Protein AF-A0A7C3DLF8-F1 (afdb_monomer)

Solvent-accessible surface area (backbone atoms only — not comparable to full-atom values): 31514 Å² total; per-residue (Å²): 129,88,61,81,58,43,72,28,51,9,68,64,47,25,56,49,34,29,66,77,64,69,47,62,46,78,43,69,52,62,81,55,42,74,64,87,78,55,73,56,72,69,62,32,54,54,40,21,53,55,22,32,53,51,54,47,44,50,49,22,19,44,24,17,34,87,67,67,90,80,40,46,34,36,38,33,73,51,74,73,42,58,61,36,46,14,49,61,47,48,60,67,18,46,64,60,28,35,73,65,40,97,47,40,29,38,40,37,38,37,30,52,52,71,54,82,48,53,30,63,71,37,51,51,19,59,80,60,58,47,62,88,62,55,36,62,71,48,40,62,51,40,41,51,77,59,53,90,77,29,67,66,56,47,49,37,52,75,67,67,58,36,34,43,80,93,49,52,47,37,56,37,37,34,41,48,69,49,75,34,75,52,70,73,78,52,43,29,49,83,54,36,54,40,27,36,64,30,37,52,41,50,25,58,56,34,64,42,55,62,67,57,53,54,31,14,49,53,38,14,22,24,37,32,15,60,40,21,16,46,46,46,49,50,49,71,75,30,95,59,74,52,90,27,42,42,66,38,54,63,78,83,42,58,70,71,53,34,24,52,49,49,21,46,58,52,29,58,54,70,70,45,56,68,69,58,50,54,47,34,20,52,49,11,35,58,56,32,60,72,39,22,37,87,76,42,50,64,60,55,52,52,48,51,51,53,28,52,48,56,53,55,73,44,41,74,75,51,73,75,58,69,80,72,77,68,85,71,82,73,78,84,68,84,73,87,65,85,82,80,77,84,80,82,81,79,79,88,67,56,80,91,57,39,64,54,60,58,50,44,40,26,57,44,40,76,83,33,66,71,48,44,51,55,55,34,71,76,39,59,65,58,32,59,74,53,60,70,27,58,48,51,44,63,71,69,56,51,72,68,56,53,59,51,53,78,68,34,64,71,58,46,54,51,51,49,53,50,50,49,51,50,47,57,63,65,68,57,77,54,82,46,75,87,64,66,45,79,46,78,40,83,32,36,35,72,48,87,66,51,46,30,36,86,53,72,67,13,36,54,48,20,46,52,43,49,47,33,27,76,69,40,48,38,45,35,39,39,35,50,42,35,39,30,20,52,64,48,81,45,69,46,100,85,68,49,83,42,79,45,71,59,70,63,62,66,89,61,37,47,59,39,82,40,57,45,98,85,71,44,77,38,66,49,79,42,86,48,96,83,45,69,45,53,24,43,38,32,36,32,33,39,56,73,24,47,30,39,27,36,32,22,73,44,89,89,29,56,76,81,50,20,50,51,25,30,40,70,93,45,81,56,77,64,50,67,71,100

Nearest PDB structures (foldseek):
  5vnc-assembly1_A  TM=8.960E-01  e=1.809E-23  Saccharomyces cerevisiae S288C
  4kqm-assembly1_D  TM=8.813E-01  e=1.713E-23  Saccharomyces cerevisiae FostersO
  5uw0-assembly1_D  TM=8.740E-01  e=2.019E-23  Saccharomyces cerevisiae S288C
  5vnc-assembly1_D  TM=8.695E-01  e=7.510E-23  Saccharomyces cerevisiae S288C
  7zbn-assembly1_B  TM=8.808E-01  e=7.483E-22  Homo sapiens

Secondary structure (DSSP, 8-state):
--SSS-EESSHHHHHHHHHHSS---SEE----B-GGGS--HHHHHHHHHHHHHHHHHHHHHHHTS---TTPEEEEEESSS-TTTTTHHHHHHHHHHHHHH-SS-EEEEEE---SEEEE-HHHHHHHHS--TTS---S--BSEEETTGGG-HHHHHHHHTT----TT-SEEEEEE-S--BS-SSSS-SBHHHHGGG-SEEE---S-BSS-HHHHHHHHTT--EEEETTBHHHHHHHHHSSS--TTEEEE-TTTS-HHHHHHHHHHHHHHHHTS-HHHHHHHHHHHHHHHGGGBHHHHHHHHHHHHHHHHHHHHHTHHHHHT------------------------------TTTHHHHHHHTBGGGGG-HHHHHHHHTT-HHHHHHTTS-HHHHHHH--HHHHHHHTT-HHHHHHHHHHHHHHHHHHHSPPS-TTS-EEEE-S-----TTS----SHHHHHHHHHHHHHHHTT--EEEEEE--SSBSPEEEE-TTS-EEEE-PPP-GGGSSEEE-B-TTSPBPEEEEEETTEEEEEEEEEEEETTEEEEEEE--STTS-HHHHGGGTBTT-S-HHHHH-

Mean predicted aligned error: 15.59 Å

Radius of gyration: 30.12 Å; Cα contacts (8 Å, |Δi|>4): 981; chains: 1; bounding box: 74×60×83 Å

Foldseek 3Di:
DPFLFFEAQFPLVQVVCCVPVVDGGPYHFHAFDALVPADDDPRLVVLLVLLLVLLQLLLCLQFLAHFDSLEAEEEQDDEPDCAQQCVLLVLLLQVLLQVLFPHQYEYEYYYAAQFDAFDPSSLVCSPVRHNVDTAWQGAERTHHPCQVPRPNSVSCVVSVHISDRPRSYTHHYYNRAQCLPRSRRSHHPLSNLLNHLAYEGAGQAESADPPCLSNLLSLHQYEYEPRHRPVNVQCVVDVDDQLSYHYQHPPPDDSVVSSVVSSVSSSVLSPDDPVVSSVSSVVSNVVSVCRHCVNRVVVVVVSVVSSVVSVVVCCVVCVPPDQPQPPPPPPPPPDPDPDDDDDDDDDDQDPLCCLLVVVLLALQLVPPPLSLVLQCVLPVVLCVVVVNRSLVSSVPDDPVSSVVCVPDPVSSVSSVVVSVVLCVLQVDAAPCQPDAAEAEDQAADRGPLQQRDDDPVNPVNNVVLLVCSNVRHRYEAEYARAQQRAWDWDADPVRDIDTHGDGRDVSSHSKDFDADPVRDFDWDWDDDRNDIQIWTWIWHHHSNYIYIHTQRLDPRDDPLRNCLRHYDVDDDPVSVVD

pLDDT: mean 89.3, std 12.09, range [35.19, 98.81]

Structure (mmCIF, N/CA/C/O backbone):
data_AF-A0A7C3DLF8-F1
#
_entry.id   AF-A0A7C3DLF8-F1
#
loop_
_atom_site.group_PDB
_atom_site.id
_atom_site.type_symbol
_atom_site.label_atom_id
_atom_site.label_alt_id
_atom_site.label_comp_id
_atom_site.label_asym_id
_atom_site.label_entity_id
_atom_site.label_seq_id
_atom_site.pdbx_PDB_ins_code
_atom_site.Cartn_x
_atom_site.Cartn_y
_atom_site.Cartn_z
_atom_site.occupancy
_atom_site.B_iso_or_equiv
_atom_site.auth_seq_id
_atom_site.auth_comp_id
_atom_site.auth_asym_id
_atom_site.auth_atom_id
_atom_site.pdbx_PDB_model_num
ATOM 1 N N . ARG A 1 1 ? -6.292 -14.615 -22.774 1.00 58.59 1 ARG A N 1
ATOM 2 C CA . ARG A 1 1 ? -6.737 -15.736 -23.649 1.00 58.59 1 ARG A CA 1
ATOM 3 C C . ARG A 1 1 ? -5.641 -16.758 -23.954 1.00 58.59 1 ARG A C 1
ATOM 5 O O . ARG A 1 1 ? -5.991 -17.917 -24.123 1.00 58.59 1 ARG A O 1
ATOM 12 N N . HIS A 1 2 ? -4.370 -16.351 -23.999 1.00 76.38 2 HIS A N 1
ATOM 13 C CA . HIS A 1 2 ? -3.251 -17.146 -24.525 1.00 76.38 2 HIS A CA 1
ATOM 14 C C . HIS A 1 2 ? -2.416 -17.905 -23.477 1.00 76.38 2 HIS A C 1
ATOM 16 O O . HIS A 1 2 ? -1.487 -18.604 -23.855 1.00 76.38 2 HIS A O 1
ATOM 22 N N . CYS A 1 3 ? -2.719 -17.784 -22.182 1.00 85.81 3 CYS A N 1
ATOM 23 C CA . CYS A 1 3 ? -2.055 -18.569 -21.139 1.00 85.81 3 CYS A CA 1
ATOM 24 C C . CYS A 1 3 ? -2.660 -19.975 -21.016 1.00 85.81 3 CYS A C 1
ATOM 26 O O . CYS A 1 3 ? -3.853 -20.172 -21.261 1.00 85.81 3 CYS A O 1
ATOM 28 N N . ASP A 1 4 ? -1.864 -20.944 -20.580 1.00 91.44 4 ASP A N 1
ATOM 29 C CA . ASP A 1 4 ? -2.336 -22.313 -20.355 1.00 91.44 4 ASP A CA 1
ATOM 30 C C . ASP A 1 4 ? -3.320 -22.419 -19.203 1.00 91.44 4 ASP A C 1
ATOM 32 O O . ASP A 1 4 ? -4.374 -23.046 -19.326 1.00 91.44 4 ASP A O 1
ATOM 36 N N . ILE A 1 5 ? -2.990 -21.746 -18.109 1.00 95.44 5 ILE A N 1
ATOM 37 C CA . ILE A 1 5 ? -3.810 -21.641 -16.915 1.00 95.44 5 ILE A CA 1
ATOM 38 C C . ILE A 1 5 ? -3.971 -20.156 -16.615 1.00 95.44 5 ILE A C 1
ATOM 40 O O . ILE A 1 5 ? -3.002 -19.400 -16.574 1.00 95.44 5 ILE A O 1
ATOM 44 N N . PHE A 1 6 ? -5.219 -19.727 -16.486 1.00 95.31 6 PHE A N 1
ATOM 45 C CA . PHE A 1 6 ? -5.607 -18.388 -16.086 1.00 95.31 6 PHE A CA 1
ATOM 46 C C . PHE A 1 6 ? -6.191 -18.461 -14.682 1.00 95.31 6 PHE A C 1
ATOM 48 O O . PHE A 1 6 ? -7.107 -19.244 -14.438 1.00 95.31 6 PHE A O 1
ATOM 55 N N . THR A 1 7 ? -5.673 -17.658 -13.762 1.00 95.56 7 THR A N 1
ATOM 56 C CA . THR A 1 7 ? -6.121 -17.655 -12.370 1.00 95.56 7 THR A CA 1
ATOM 57 C C . THR A 1 7 ? -6.565 -16.260 -11.950 1.00 95.56 7 THR A C 1
ATOM 59 O O . THR A 1 7 ? -6.101 -15.259 -12.497 1.00 95.56 7 THR A O 1
ATOM 62 N N . THR A 1 8 ? -7.485 -16.186 -10.990 1.00 95.19 8 THR A N 1
ATOM 63 C CA . THR A 1 8 ? -7.917 -14.927 -10.362 1.00 95.19 8 THR A CA 1
ATOM 64 C C . THR A 1 8 ? -7.921 -15.062 -8.849 1.00 95.19 8 THR A C 1
ATOM 66 O O . THR A 1 8 ? -8.061 -16.161 -8.326 1.00 95.19 8 THR A O 1
ATOM 69 N N . LEU A 1 9 ? -7.820 -13.939 -8.136 1.00 92.94 9 LEU A N 1
ATOM 70 C CA . LEU A 1 9 ? -7.759 -13.934 -6.668 1.00 92.94 9 LEU A CA 1
ATOM 71 C C . LEU A 1 9 ? -9.097 -14.239 -5.988 1.00 92.94 9 LEU A C 1
ATOM 73 O O . LEU A 1 9 ? -9.145 -14.722 -4.861 1.00 92.94 9 LEU A O 1
ATOM 77 N N . SER A 1 10 ? -10.202 -13.926 -6.660 1.00 92.19 10 SER A N 1
ATOM 78 C CA . SER A 1 10 ? -11.540 -14.062 -6.097 1.00 92.19 10 SER A CA 1
ATOM 79 C C . SER A 1 10 ? -12.562 -14.465 -7.152 1.00 92.19 10 SER A C 1
ATOM 81 O O . SER A 1 10 ? -12.337 -14.333 -8.362 1.00 92.19 10 SER A O 1
ATOM 83 N N . GLY A 1 11 ? -13.706 -14.972 -6.684 1.00 90.12 11 GLY A N 1
ATOM 84 C CA . GLY A 1 11 ? -14.827 -15.332 -7.550 1.00 90.12 11 GLY A CA 1
ATOM 85 C C . GLY A 1 11 ? -15.443 -14.112 -8.235 1.00 90.12 11 GLY A C 1
ATOM 86 O O . GLY A 1 11 ? -15.822 -14.189 -9.401 1.00 90.12 11 GLY A O 1
ATOM 87 N N . GLN A 1 12 ? -15.481 -12.967 -7.552 1.00 88.81 12 GLN A N 1
ATOM 88 C CA . GLN A 1 12 ? -15.937 -11.707 -8.136 1.00 88.81 12 GLN A CA 1
ATOM 89 C C . GLN A 1 12 ? -15.028 -11.250 -9.283 1.00 88.81 12 GLN A C 1
ATOM 91 O O . GLN A 1 12 ? -15.524 -10.949 -10.367 1.00 88.81 12 GLN A O 1
ATOM 96 N N . LEU A 1 13 ? -13.706 -11.282 -9.084 1.00 92.06 13 LEU A N 1
ATOM 97 C CA . LEU A 1 13 ? -12.754 -10.944 -10.144 1.00 92.06 13 LEU A CA 1
ATOM 98 C C . LEU A 1 13 ? -12.854 -11.922 -11.324 1.00 92.06 13 LEU A C 1
ATOM 100 O O . LEU A 1 13 ? -12.765 -11.511 -12.475 1.00 92.06 13 LEU A O 1
ATOM 104 N N . ASN A 1 14 ? -13.111 -13.208 -11.060 1.00 94.44 14 ASN A N 1
ATOM 105 C CA . ASN A 1 14 ? -13.374 -14.185 -12.118 1.00 94.44 14 ASN A CA 1
ATOM 106 C C . ASN A 1 14 ? -14.583 -13.789 -12.984 1.00 94.44 14 ASN A C 1
ATOM 108 O O . ASN A 1 14 ? -14.505 -13.837 -14.210 1.00 94.44 14 ASN A O 1
ATOM 112 N N . GLN A 1 15 ? -15.689 -13.367 -12.361 1.00 92.19 15 GLN A N 1
ATOM 113 C CA . GLN A 1 15 ? -16.880 -12.910 -13.089 1.00 92.19 15 GLN A CA 1
ATOM 114 C C . GLN A 1 15 ? -16.571 -11.691 -13.962 1.00 92.19 15 GLN A C 1
ATOM 116 O O . GLN A 1 15 ? -16.988 -11.646 -15.119 1.00 92.19 15 GLN A O 1
ATOM 121 N N . GLU A 1 16 ? -15.802 -10.736 -13.441 1.00 92.81 16 GLU A N 1
ATOM 122 C CA . GLU A 1 16 ? -15.356 -9.575 -14.207 1.00 92.81 16 GLU A CA 1
ATOM 123 C C . GLU A 1 16 ? -14.488 -9.994 -15.398 1.00 92.81 16 GLU A C 1
ATOM 125 O O . GLU A 1 16 ? -14.805 -9.649 -16.535 1.00 92.81 16 GLU A O 1
ATOM 130 N N . CYS A 1 17 ? -13.446 -10.798 -15.169 1.00 93.38 17 CYS A N 1
ATOM 131 C CA . CYS A 1 17 ? -12.556 -11.286 -16.221 1.00 93.38 17 CYS A CA 1
ATOM 132 C C . CYS A 1 17 ? -13.289 -12.120 -17.283 1.00 93.38 17 CYS A C 1
ATOM 134 O O . CYS A 1 17 ? -12.960 -12.036 -18.468 1.00 93.38 17 CYS A O 1
ATOM 136 N N . ALA A 1 18 ? -14.305 -12.896 -16.897 1.00 94.62 18 ALA A N 1
ATOM 137 C CA . ALA A 1 18 ? -15.122 -13.650 -17.840 1.00 94.62 18 ALA A CA 1
ATOM 138 C C . ALA A 1 18 ? -15.821 -12.732 -18.852 1.00 94.62 18 ALA A C 1
ATOM 140 O O . ALA A 1 18 ? -15.897 -13.079 -20.031 1.00 94.62 18 ALA A O 1
ATOM 141 N N . VAL A 1 19 ? -16.272 -11.552 -18.416 1.00 94.56 19 VAL A N 1
ATOM 142 C CA . VAL A 1 19 ? -16.906 -10.548 -19.279 1.00 94.56 19 VAL A CA 1
ATOM 143 C C . VAL A 1 19 ? -15.858 -9.724 -20.029 1.00 94.56 19 VAL A C 1
ATOM 145 O O . VAL A 1 19 ? -15.916 -9.631 -21.253 1.00 94.56 19 VAL A O 1
ATOM 148 N N . THR A 1 20 ? -14.882 -9.150 -19.323 1.00 93.19 20 THR A N 1
ATOM 149 C CA . THR A 1 20 ? -13.928 -8.181 -19.889 1.00 93.19 20 THR A CA 1
ATOM 150 C C . THR A 1 20 ? -12.877 -8.835 -20.781 1.00 93.19 20 THR A C 1
ATOM 152 O O . THR A 1 20 ? -12.552 -8.310 -21.844 1.00 93.19 20 THR A O 1
ATOM 155 N N . LEU A 1 21 ? -12.367 -10.007 -20.394 1.00 92.38 21 LEU A N 1
ATOM 156 C CA . LEU A 1 21 ? -11.364 -10.759 -21.157 1.00 92.38 21 LEU A CA 1
ATOM 157 C C . LEU A 1 21 ? -11.993 -11.840 -22.049 1.00 92.38 21 LEU A C 1
ATOM 159 O O . LEU A 1 21 ? -11.296 -12.487 -22.843 1.00 92.38 21 LEU A O 1
ATOM 163 N N . GLY A 1 22 ? -13.302 -12.078 -21.909 1.00 92.94 22 GLY A N 1
ATOM 164 C CA . GLY A 1 22 ? -14.013 -13.146 -22.608 1.00 92.94 22 GLY A CA 1
ATOM 165 C C . GLY A 1 22 ? -13.442 -14.534 -22.303 1.00 92.94 22 GLY A C 1
ATOM 166 O O . GLY A 1 22 ? -13.428 -15.384 -23.196 1.00 92.94 22 GLY A O 1
ATOM 167 N N . ARG A 1 23 ? -12.864 -14.727 -21.108 1.00 92.31 23 ARG A N 1
ATOM 168 C CA . ARG A 1 23 ? -12.327 -16.003 -20.614 1.00 92.31 23 ARG A CA 1
ATOM 169 C C . ARG A 1 23 ? -12.456 -16.048 -19.084 1.00 92.31 23 ARG A C 1
ATOM 171 O O . ARG A 1 23 ? -11.812 -15.229 -18.430 1.00 92.31 23 ARG A O 1
ATOM 178 N N . PRO A 1 24 ? -13.227 -16.991 -18.516 1.00 95.12 24 PRO A N 1
ATOM 179 C CA . PRO A 1 24 ? -13.215 -17.226 -17.078 1.00 95.12 24 PRO A CA 1
ATOM 180 C C . PRO A 1 24 ? -11.878 -17.838 -16.641 1.00 95.12 24 PRO A C 1
ATOM 182 O O . PRO A 1 24 ? -11.191 -18.494 -17.431 1.00 95.12 24 PRO A O 1
ATOM 185 N N . ALA A 1 25 ? -11.520 -17.620 -15.382 1.00 95.00 25 ALA A N 1
ATOM 186 C CA . ALA A 1 25 ? -10.394 -18.258 -14.721 1.00 95.00 25 ALA A CA 1
ATOM 187 C C . ALA A 1 25 ? -10.570 -19.781 -14.698 1.00 95.00 25 ALA A C 1
ATOM 189 O O . ALA A 1 25 ? -11.650 -20.288 -14.398 1.00 95.00 25 ALA A O 1
ATOM 190 N N . ASP A 1 26 ? -9.484 -20.497 -14.985 1.00 95.38 26 ASP A N 1
ATOM 191 C CA . ASP A 1 26 ? -9.379 -21.938 -14.778 1.00 95.38 26 ASP A CA 1
ATOM 192 C C . ASP A 1 26 ? -9.428 -22.265 -13.274 1.00 95.38 26 ASP A C 1
ATOM 194 O O . ASP A 1 26 ? -10.013 -23.272 -12.880 1.00 95.38 26 ASP A O 1
ATOM 198 N N . LYS A 1 27 ? -8.837 -21.405 -12.427 1.00 94.69 27 LYS A N 1
ATOM 199 C CA . LYS A 1 27 ? -8.833 -21.540 -10.961 1.00 94.69 27 LYS A CA 1
ATOM 200 C C . LYS A 1 27 ? -8.966 -20.183 -10.269 1.00 94.69 27 LYS A C 1
ATOM 202 O O . LYS A 1 27 ? -8.396 -19.190 -10.717 1.00 94.69 27 LYS A O 1
ATOM 207 N N . VAL A 1 28 ? -9.685 -20.153 -9.150 1.00 93.94 28 VAL A N 1
ATOM 208 C CA . VAL A 1 28 ? -9.719 -19.003 -8.237 1.00 93.94 28 VAL A CA 1
ATOM 209 C C . VAL A 1 28 ? -8.810 -19.325 -7.063 1.00 93.94 28 VAL A C 1
ATOM 211 O O . VAL A 1 28 ? -9.064 -20.308 -6.374 1.00 93.94 28 VAL A O 1
ATOM 214 N N . ILE A 1 29 ? -7.766 -18.526 -6.859 1.00 92.88 29 ILE A N 1
ATOM 215 C CA . ILE A 1 29 ? -6.731 -18.789 -5.863 1.00 92.88 29 ILE A CA 1
ATOM 216 C C . ILE A 1 29 ? -6.598 -17.576 -4.936 1.00 92.88 29 ILE A C 1
ATOM 218 O O . ILE A 1 29 ? -6.088 -16.543 -5.371 1.00 92.88 29 ILE A O 1
ATOM 222 N N . PRO A 1 30 ? -7.074 -17.681 -3.686 1.00 92.12 30 PRO A N 1
ATOM 223 C CA . PRO A 1 30 ? -6.984 -16.621 -2.686 1.00 92.12 30 PRO A CA 1
ATOM 224 C C . PRO A 1 30 ? -5.548 -16.202 -2.358 1.00 92.12 30 PRO A C 1
ATOM 226 O O . PRO A 1 30 ? -4.621 -17.007 -2.444 1.00 92.12 30 PRO A O 1
ATOM 229 N N . ASN A 1 31 ? -5.385 -14.967 -1.875 1.00 92.50 31 ASN A N 1
ATOM 230 C CA . ASN A 1 31 ? -4.138 -14.544 -1.239 1.00 92.50 31 ASN A CA 1
ATOM 231 C C . ASN A 1 31 ? -4.101 -15.008 0.223 1.00 92.50 31 ASN A C 1
ATOM 233 O O . ASN A 1 31 ? -5.070 -14.818 0.960 1.00 92.50 31 ASN A O 1
ATOM 237 N N . GLY A 1 32 ? -2.962 -15.560 0.642 1.00 92.25 32 GLY A N 1
ATOM 238 C CA . GLY A 1 32 ? -2.694 -15.920 2.032 1.00 92.25 32 GLY A CA 1
ATOM 239 C C . GLY A 1 32 ? -1.937 -14.844 2.811 1.00 92.25 32 GLY A C 1
ATOM 240 O O . GLY A 1 32 ? -1.573 -13.788 2.283 1.00 92.25 32 GLY A O 1
ATOM 241 N N . LEU A 1 33 ? -1.690 -15.137 4.084 1.00 92.06 33 LEU A N 1
ATOM 242 C CA . LEU A 1 33 ? -0.915 -14.329 5.019 1.00 92.06 33 LEU A CA 1
ATOM 243 C C . LEU A 1 33 ? 0.103 -15.221 5.743 1.00 92.06 33 LEU A C 1
ATOM 245 O O . LEU A 1 33 ? -0.175 -16.388 6.015 1.00 92.06 33 LEU A O 1
ATOM 249 N N . ASP A 1 34 ? 1.285 -14.688 6.057 1.00 91.50 34 ASP A N 1
ATOM 250 C CA . ASP A 1 34 ? 2.249 -15.396 6.909 1.00 91.50 34 ASP A CA 1
ATOM 251 C C . ASP A 1 34 ? 1.914 -15.168 8.385 1.00 91.50 34 ASP A C 1
ATOM 253 O O . ASP A 1 34 ? 2.263 -14.149 8.991 1.00 91.50 34 ASP A O 1
ATOM 257 N N . ILE A 1 35 ? 1.210 -16.135 8.962 1.00 89.12 35 ILE A N 1
ATOM 258 C CA . ILE A 1 35 ? 0.710 -16.068 10.332 1.00 89.12 35 ILE A CA 1
ATOM 259 C C . ILE A 1 35 ? 1.843 -16.082 11.369 1.00 89.12 35 ILE A C 1
ATOM 261 O O . ILE A 1 35 ? 1.662 -15.569 12.474 1.00 89.12 35 ILE A O 1
ATOM 265 N N . ASN A 1 36 ? 3.032 -16.586 11.024 1.00 86.44 36 ASN A N 1
ATOM 266 C CA . ASN A 1 36 ? 4.159 -16.668 11.959 1.00 86.44 36 ASN A CA 1
ATOM 267 C C . ASN A 1 36 ? 4.719 -15.290 12.338 1.00 86.44 36 ASN A C 1
ATOM 269 O O . ASN A 1 36 ? 5.389 -15.146 13.359 1.00 86.44 36 ASN A O 1
ATOM 273 N N . THR A 1 37 ? 4.423 -14.267 11.534 1.00 86.38 37 THR A N 1
ATOM 274 C CA . THR A 1 37 ? 4.829 -12.877 11.784 1.00 86.38 37 THR A CA 1
ATOM 275 C C . THR A 1 37 ? 3.923 -12.152 12.784 1.00 86.38 37 THR A C 1
ATOM 277 O O . THR A 1 37 ? 4.253 -11.057 13.243 1.00 86.38 37 THR A O 1
ATOM 280 N N . ILE A 1 38 ? 2.781 -12.747 13.144 1.00 89.56 38 ILE A N 1
ATOM 281 C CA . ILE A 1 38 ? 1.764 -12.113 13.982 1.00 89.56 38 ILE A CA 1
ATOM 282 C C . ILE A 1 38 ? 2.134 -12.252 15.471 1.00 89.56 38 ILE A C 1
ATOM 284 O O . ILE A 1 38 ? 2.334 -13.367 15.958 1.00 89.56 38 ILE A O 1
ATOM 288 N N . PRO A 1 39 ? 2.193 -11.146 16.240 1.00 90.31 39 PRO A N 1
ATOM 289 C CA . PRO A 1 39 ? 2.518 -11.197 17.662 1.00 90.31 39 PRO A CA 1
ATOM 290 C C . PRO A 1 39 ? 1.426 -11.920 18.460 1.00 90.31 39 PRO A C 1
ATOM 292 O O . PRO A 1 39 ? 0.233 -11.687 18.259 1.00 90.31 39 PRO A O 1
ATOM 295 N N . THR A 1 40 ? 1.833 -12.746 19.426 1.00 88.88 40 THR A N 1
ATOM 296 C CA . THR A 1 40 ? 0.929 -13.511 20.301 1.00 88.88 40 THR A CA 1
ATOM 297 C C . THR A 1 40 ? 1.248 -13.291 21.784 1.00 88.88 40 THR A C 1
ATOM 299 O O . THR A 1 40 ? 2.251 -12.669 22.142 1.00 88.88 40 THR A O 1
ATOM 302 N N . GLY A 1 41 ? 0.360 -13.760 22.668 1.00 91.31 41 GLY A N 1
ATOM 303 C CA . GLY A 1 41 ? 0.578 -13.765 24.117 1.00 91.31 41 GLY A CA 1
ATOM 304 C C . GLY A 1 41 ? 0.863 -12.381 24.713 1.00 91.31 41 GLY A C 1
ATOM 305 O O . GLY A 1 41 ? 0.183 -11.400 24.413 1.00 91.31 41 GLY A O 1
ATOM 306 N N . GLU A 1 42 ? 1.874 -12.301 25.578 1.00 93.19 42 GLU A N 1
ATOM 307 C CA . GLU A 1 42 ? 2.231 -11.064 26.281 1.00 93.19 42 GLU A CA 1
ATOM 308 C C . GLU A 1 42 ? 2.704 -9.954 25.328 1.00 93.19 42 GLU A C 1
ATOM 310 O O . GLU A 1 42 ? 2.340 -8.789 25.506 1.00 93.19 42 GLU A O 1
ATOM 315 N N . THR A 1 43 ? 3.441 -10.309 24.270 1.00 93.38 43 THR A N 1
ATOM 316 C CA . THR A 1 43 ? 3.912 -9.356 23.254 1.00 93.38 43 THR A CA 1
ATOM 317 C C . THR A 1 43 ? 2.742 -8.640 22.583 1.00 93.38 43 THR A C 1
ATOM 319 O O . THR A 1 43 ? 2.773 -7.418 22.433 1.00 93.38 43 THR A O 1
ATOM 322 N N . TYR A 1 44 ? 1.674 -9.373 22.245 1.00 94.38 44 TYR A N 1
ATOM 323 C CA . TYR A 1 44 ? 0.451 -8.785 21.694 1.00 94.38 44 TYR A CA 1
ATOM 324 C C . TYR A 1 44 ? -0.197 -7.789 22.667 1.00 94.38 44 TYR A C 1
ATOM 326 O O . TYR A 1 44 ? -0.551 -6.673 22.279 1.00 94.38 44 TYR A O 1
ATOM 334 N N . VAL A 1 45 ? -0.322 -8.165 23.944 1.00 95.25 45 VAL A N 1
ATOM 335 C CA . VAL A 1 45 ? -0.949 -7.323 24.976 1.00 95.25 45 VAL A CA 1
ATOM 336 C C . VAL A 1 45 ? -0.183 -6.008 25.158 1.00 95.25 45 VAL A C 1
ATOM 338 O O . VAL A 1 45 ? -0.792 -4.934 25.197 1.00 95.25 45 VAL A O 1
ATOM 341 N N . GLN A 1 46 ? 1.150 -6.070 25.219 1.00 96.38 46 GLN A N 1
ATOM 342 C CA . GLN A 1 46 ? 2.003 -4.884 25.327 1.00 96.38 46 GLN A CA 1
ATOM 343 C C . GLN A 1 46 ? 1.890 -3.989 24.085 1.00 96.38 46 GLN A C 1
ATOM 345 O O . GLN A 1 46 ? 1.744 -2.768 24.213 1.00 96.38 46 GLN A O 1
ATOM 350 N N . LEU A 1 47 ? 1.897 -4.590 22.891 1.00 96.62 47 LEU A N 1
ATOM 351 C CA . LEU A 1 47 ? 1.767 -3.879 21.622 1.00 96.62 47 LEU A CA 1
ATOM 352 C C . LEU A 1 47 ? 0.429 -3.140 21.521 1.00 96.62 47 LEU A C 1
ATOM 354 O O . LEU A 1 47 ? 0.411 -1.935 21.269 1.00 96.62 47 LEU A O 1
ATOM 358 N N . ARG A 1 48 ? -0.685 -3.828 21.801 1.00 96.75 48 ARG A N 1
ATOM 359 C CA . ARG A 1 48 ? -2.029 -3.233 21.808 1.00 96.75 48 ARG A CA 1
ATOM 360 C C . ARG A 1 48 ? -2.120 -2.063 22.780 1.00 96.75 48 ARG A C 1
ATOM 362 O O . ARG A 1 48 ? -2.635 -1.012 22.404 1.00 96.75 48 ARG A O 1
ATOM 369 N N . LYS A 1 49 ? -1.596 -2.206 24.003 1.00 97.50 49 LYS A N 1
ATOM 370 C CA . LYS A 1 49 ? -1.597 -1.122 24.998 1.00 97.50 49 LYS A CA 1
ATOM 371 C C . LYS A 1 49 ? -0.814 0.097 24.502 1.00 97.50 49 LYS A C 1
ATOM 373 O O . LYS A 1 49 ? -1.321 1.215 24.566 1.00 97.50 49 LYS A O 1
ATOM 378 N N . LYS A 1 50 ? 0.396 -0.111 23.968 1.00 97.88 50 LYS A N 1
ATOM 379 C CA . LYS A 1 50 ? 1.236 0.964 23.413 1.00 97.88 50 LYS A CA 1
ATOM 380 C C . LYS A 1 50 ? 0.542 1.675 22.248 1.00 97.88 50 LYS A C 1
ATOM 382 O O . LYS A 1 50 ? 0.487 2.903 22.230 1.00 97.88 50 LYS A O 1
ATOM 387 N N . ALA A 1 51 ? -0.005 0.910 21.306 1.00 98.31 51 ALA A N 1
ATOM 388 C CA . ALA A 1 51 ? -0.706 1.432 20.142 1.00 98.31 51 ALA A CA 1
ATOM 389 C C . ALA A 1 51 ? -1.946 2.241 20.535 1.00 98.31 51 ALA A C 1
ATOM 391 O O . ALA A 1 51 ? -2.097 3.382 20.108 1.00 98.31 51 ALA A O 1
ATOM 392 N N . ARG A 1 52 ? -2.790 1.683 21.411 1.00 98.31 52 ARG A N 1
ATOM 393 C CA . ARG A 1 52 ? -4.007 2.333 21.908 1.00 98.31 52 ARG A CA 1
ATOM 394 C C . ARG A 1 52 ? -3.702 3.667 22.583 1.00 98.31 52 ARG A C 1
ATOM 396 O O . ARG A 1 52 ? -4.321 4.672 22.245 1.00 98.31 52 ARG A O 1
ATOM 403 N N . ASN A 1 53 ? -2.707 3.690 23.471 1.00 98.25 53 ASN A N 1
ATOM 404 C CA . ASN A 1 53 ? -2.273 4.919 24.132 1.00 98.25 53 ASN A CA 1
ATOM 405 C C . ASN A 1 53 ? -1.821 5.965 23.112 1.00 98.25 53 ASN A C 1
ATOM 407 O O . ASN A 1 53 ? -2.223 7.119 23.207 1.00 98.25 53 ASN A O 1
ATOM 411 N N . LYS A 1 54 ? -1.039 5.566 22.101 1.00 98.38 54 LYS A N 1
ATOM 412 C CA . LYS A 1 54 ? -0.566 6.500 21.077 1.00 98.38 54 LYS A CA 1
ATOM 413 C C . LYS A 1 54 ? -1.706 7.057 20.220 1.00 98.38 54 LYS A C 1
ATOM 415 O O . LYS A 1 54 ? -1.701 8.253 19.947 1.00 98.38 54 LYS A O 1
ATOM 420 N N . ILE A 1 55 ? -2.685 6.232 19.836 1.00 98.69 55 ILE A N 1
ATOM 421 C CA . ILE A 1 55 ? -3.882 6.681 19.102 1.00 98.69 55 ILE A CA 1
ATOM 422 C C . ILE A 1 55 ? -4.647 7.728 19.915 1.00 98.69 55 ILE A C 1
ATOM 424 O O . ILE A 1 55 ? -4.989 8.781 19.381 1.00 98.69 55 ILE A O 1
ATOM 428 N N . ILE A 1 56 ? -4.859 7.466 21.208 1.00 98.62 56 ILE A N 1
ATOM 429 C CA . ILE A 1 56 ? -5.523 8.399 22.126 1.00 98.62 56 ILE A CA 1
ATOM 430 C C . ILE A 1 56 ? -4.731 9.705 22.225 1.00 98.62 56 ILE A C 1
ATOM 432 O O . ILE A 1 56 ? -5.307 10.761 22.000 1.00 98.62 56 ILE A O 1
ATOM 436 N N . THR A 1 57 ? -3.416 9.654 22.460 1.00 98.50 57 THR A N 1
ATOM 437 C CA . THR A 1 57 ? -2.569 10.857 22.542 1.00 98.50 57 THR A CA 1
ATOM 438 C C . THR A 1 57 ? -2.619 11.695 21.266 1.00 98.50 57 THR A C 1
ATOM 440 O O . THR A 1 57 ? -2.670 12.919 21.338 1.00 98.50 57 THR A O 1
ATOM 443 N N . VAL A 1 58 ? -2.614 11.067 20.087 1.00 98.56 58 VAL A N 1
ATOM 444 C CA . VAL A 1 58 ? -2.722 11.811 18.824 1.00 98.56 58 VAL A CA 1
ATOM 445 C C . VAL A 1 58 ? -4.118 12.416 18.665 1.00 98.56 58 VAL A C 1
ATOM 447 O O . VAL A 1 58 ? -4.224 13.568 18.259 1.00 98.56 58 VAL A O 1
ATOM 450 N N . ALA A 1 59 ? -5.184 11.696 19.023 1.00 98.44 59 ALA A N 1
ATOM 451 C CA . ALA A 1 59 ? -6.539 12.246 18.998 1.00 98.44 59 ALA A CA 1
ATOM 452 C C . ALA A 1 59 ? -6.693 13.440 19.958 1.00 98.44 59 ALA A C 1
ATOM 454 O O . ALA A 1 59 ? -7.241 14.465 19.557 1.00 98.44 59 ALA A O 1
ATOM 455 N N . GLU A 1 60 ? -6.140 13.339 21.171 1.00 98.25 60 GLU A N 1
ATOM 456 C CA . GLU A 1 60 ? -6.053 14.440 22.138 1.00 98.25 60 GLU A CA 1
ATOM 457 C C . GLU A 1 60 ? -5.294 15.634 21.551 1.00 98.25 60 GLU A C 1
ATOM 459 O O . GLU A 1 60 ? -5.770 16.757 21.648 1.00 98.25 60 GLU A O 1
ATOM 464 N N . ALA A 1 61 ? -4.167 15.408 20.870 1.00 98.25 61 ALA A N 1
ATOM 465 C CA . ALA A 1 61 ? -3.389 16.473 20.240 1.00 98.25 61 ALA A CA 1
ATOM 466 C C . ALA A 1 61 ? -4.104 17.135 19.047 1.00 98.25 61 ALA A C 1
ATOM 468 O O . ALA A 1 61 ? -3.872 18.310 18.769 1.00 98.25 61 ALA A O 1
ATOM 469 N N . ILE A 1 62 ? -4.972 16.420 18.330 1.00 98.25 62 ILE A N 1
ATOM 470 C CA . ILE A 1 62 ? -5.777 17.000 17.246 1.00 98.25 62 ILE A CA 1
ATOM 471 C C . ILE A 1 62 ? -6.889 17.883 17.807 1.00 98.25 62 ILE A C 1
ATOM 473 O O . ILE A 1 62 ? -7.075 19.003 17.340 1.00 98.25 62 ILE A O 1
ATOM 477 N N . THR A 1 63 ? -7.615 17.403 18.816 1.00 97.56 63 THR A N 1
ATOM 478 C CA . THR A 1 63 ? -8.792 18.112 19.342 1.00 97.56 63 THR A CA 1
ATOM 479 C C . THR A 1 63 ? -8.458 19.060 20.487 1.00 97.56 63 THR A C 1
ATOM 481 O O . THR A 1 63 ? -9.294 19.866 20.883 1.00 97.56 63 THR A O 1
ATOM 484 N N . ASN A 1 64 ? -7.252 18.958 21.041 1.00 96.81 64 ASN A N 1
ATOM 485 C CA . ASN A 1 64 ? -6.821 19.610 22.272 1.00 96.81 64 ASN A CA 1
ATOM 486 C C . ASN A 1 64 ? -7.801 19.372 23.441 1.00 96.81 64 ASN A C 1
ATOM 488 O O . ASN A 1 64 ? -8.095 20.266 24.225 1.00 96.81 64 ASN A O 1
ATOM 492 N N . THR A 1 65 ? -8.365 18.162 23.531 1.00 95.62 65 THR A N 1
ATOM 493 C CA . THR A 1 65 ? -9.313 17.761 24.587 1.00 95.62 65 THR A CA 1
ATOM 494 C C . THR A 1 65 ? -8.974 16.385 25.117 1.00 95.62 65 THR A C 1
ATOM 496 O O . THR A 1 65 ? -8.579 15.524 24.336 1.00 95.62 65 THR A O 1
ATOM 499 N N . LYS A 1 66 ? -9.236 16.132 26.402 1.00 95.94 66 LYS A N 1
ATOM 500 C CA . LYS A 1 66 ? -9.031 14.809 26.996 1.00 95.94 66 LYS A CA 1
ATOM 501 C C . LYS A 1 66 ? -9.947 13.766 26.351 1.00 95.94 66 LYS A C 1
ATOM 503 O O . LYS A 1 66 ? -11.153 13.989 26.226 1.00 95.94 66 LYS A O 1
ATOM 508 N N . ILE A 1 67 ? -9.385 12.619 25.983 1.00 96.94 67 ILE A N 1
ATOM 509 C CA . ILE A 1 67 ? -10.124 11.485 25.428 1.00 96.94 67 ILE A CA 1
ATOM 510 C C . ILE A 1 67 ? -10.181 10.367 26.483 1.00 96.94 67 ILE A C 1
ATOM 512 O O . ILE A 1 67 ? -9.134 9.957 26.987 1.00 96.94 67 ILE A O 1
ATOM 516 N N . PRO A 1 68 ? -11.377 9.864 26.850 1.00 96.62 68 PRO A N 1
ATOM 517 C CA . PRO A 1 68 ? -11.508 8.770 27.814 1.00 96.62 68 PRO A CA 1
ATOM 518 C C . PRO A 1 68 ? -10.765 7.500 27.374 1.00 96.62 68 PRO A C 1
ATOM 520 O O . PRO A 1 68 ? -10.807 7.129 26.200 1.00 96.62 68 PRO A O 1
ATOM 523 N N . GLU A 1 69 ? -10.123 6.788 28.301 1.00 94.75 69 GLU A N 1
ATOM 524 C CA . GLU A 1 69 ? -9.356 5.568 27.981 1.00 94.75 69 GLU A CA 1
ATOM 525 C C . GLU A 1 69 ? -10.233 4.423 27.430 1.00 94.75 69 GLU A C 1
ATOM 527 O O . GLU A 1 69 ? -9.783 3.593 26.628 1.00 94.75 69 GLU A O 1
ATOM 532 N N . ASP A 1 70 ? -11.510 4.399 27.818 1.00 95.00 70 ASP A N 1
ATOM 533 C CA . ASP A 1 70 ? -12.513 3.424 27.389 1.00 95.00 70 ASP A CA 1
ATOM 534 C C . ASP A 1 70 ? -13.178 3.769 26.041 1.00 95.00 70 ASP A C 1
ATOM 536 O O . ASP A 1 70 ? -14.070 3.037 25.604 1.00 95.00 70 ASP A O 1
ATOM 540 N N . SER A 1 71 ? -12.724 4.835 25.363 1.00 97.75 71 SER A N 1
ATOM 541 C CA . SER A 1 71 ? -13.211 5.261 24.041 1.00 97.75 71 SER A CA 1
ATOM 542 C C . SER A 1 71 ? -13.145 4.142 23.003 1.00 97.75 71 SER A C 1
ATOM 544 O O . SER A 1 71 ? -12.195 3.368 22.962 1.00 97.75 71 SER A O 1
ATOM 546 N N . PHE A 1 72 ? -14.118 4.074 22.104 1.00 98.25 72 PHE A N 1
ATOM 547 C CA . PHE A 1 72 ? -14.114 3.120 21.002 1.00 98.25 72 PHE A CA 1
ATOM 548 C C . PHE A 1 72 ? -13.260 3.636 19.837 1.00 98.25 72 PHE A C 1
ATOM 550 O O . PHE A 1 72 ? -13.572 4.679 19.259 1.00 98.25 72 PHE A O 1
ATOM 557 N N . LEU A 1 73 ? -12.181 2.924 19.500 1.00 98.69 73 LEU A N 1
ATOM 558 C CA . LEU A 1 73 ? -11.227 3.332 18.466 1.00 98.69 73 LEU A CA 1
ATOM 559 C C . LEU A 1 73 ? -11.479 2.580 17.155 1.00 98.69 73 LEU A C 1
ATOM 561 O O . LEU A 1 73 ? -11.341 1.357 17.097 1.00 98.69 73 LEU A O 1
ATOM 565 N N . MET A 1 74 ? -11.775 3.316 16.087 1.00 98.31 74 MET A N 1
ATOM 566 C CA . MET A 1 74 ? -12.006 2.772 14.749 1.00 98.31 74 MET A CA 1
ATOM 567 C C . MET A 1 74 ? -10.908 3.184 13.779 1.00 98.31 74 MET A C 1
ATOM 569 O O . MET A 1 74 ? -10.438 4.322 13.814 1.00 98.31 74 MET A O 1
ATOM 573 N N . LEU A 1 75 ? -10.564 2.279 12.867 1.00 98.75 75 LEU A N 1
ATOM 574 C CA . LEU A 1 75 ? -9.665 2.554 11.750 1.00 98.75 75 LEU A CA 1
ATOM 575 C C . LEU A 1 75 ? -10.385 2.379 10.413 1.00 98.75 75 LEU A C 1
ATOM 577 O O . LEU A 1 75 ? -11.003 1.345 10.154 1.00 98.75 75 LEU A O 1
ATOM 581 N N . HIS A 1 76 ? -10.208 3.358 9.537 1.00 98.62 76 HIS A N 1
ATOM 582 C CA . HIS A 1 76 ? -10.442 3.244 8.107 1.00 98.62 76 HIS A CA 1
ATOM 583 C C . HIS A 1 76 ? -9.114 3.482 7.387 1.00 98.62 76 HIS A C 1
ATOM 585 O O . HIS A 1 76 ? -8.489 4.523 7.579 1.00 98.62 76 HIS A O 1
ATOM 591 N N . SER A 1 77 ? -8.638 2.514 6.603 1.00 96.31 77 SER A N 1
ATOM 592 C CA . SER A 1 77 ? -7.313 2.600 5.979 1.00 96.31 77 SER A CA 1
ATOM 593 C C . SER A 1 77 ? -7.267 1.973 4.597 1.00 96.31 77 SER A C 1
ATOM 595 O O . SER A 1 77 ? -7.918 0.961 4.345 1.00 96.31 77 SER A O 1
ATOM 597 N N . GLY A 1 78 ? -6.418 2.519 3.734 1.00 91.19 78 GLY A N 1
ATOM 598 C CA . GLY A 1 78 ? -6.118 1.949 2.426 1.00 91.19 78 GLY A CA 1
ATOM 599 C C . GLY A 1 78 ? -5.425 2.959 1.522 1.00 91.19 78 GLY A C 1
ATOM 600 O O . GLY A 1 78 ? -5.107 4.071 1.945 1.00 91.19 78 GLY A O 1
ATOM 601 N N . LEU A 1 79 ? -5.235 2.589 0.254 1.00 89.56 79 LEU A N 1
ATOM 602 C CA . LEU A 1 79 ? -4.870 3.550 -0.791 1.00 89.56 79 LEU A CA 1
ATOM 603 C C . LEU A 1 79 ? -5.840 4.734 -0.787 1.00 89.56 79 LEU A C 1
ATOM 605 O O . LEU A 1 79 ? -7.001 4.575 -0.404 1.00 89.56 79 LEU A O 1
ATOM 609 N N . TYR A 1 80 ? -5.373 5.903 -1.218 1.00 93.81 80 TYR A N 1
ATOM 610 C CA . TYR A 1 80 ? -6.218 7.087 -1.249 1.00 93.81 80 TYR A CA 1
ATOM 611 C C . TYR A 1 80 ? -7.167 7.068 -2.460 1.00 93.81 80 TYR A C 1
ATOM 613 O O . TYR A 1 80 ? -6.993 7.797 -3.431 1.00 93.81 80 TYR A O 1
ATOM 621 N N . ASP A 1 81 ? -8.188 6.216 -2.377 1.00 92.50 81 ASP A N 1
ATOM 622 C CA . ASP A 1 81 ? -9.284 6.106 -3.338 1.00 92.50 81 ASP A CA 1
ATOM 623 C C . ASP A 1 81 ? -10.619 6.219 -2.595 1.00 92.50 81 ASP A C 1
ATOM 625 O O . ASP A 1 81 ? -11.127 5.255 -2.016 1.00 92.50 81 ASP A O 1
ATOM 629 N N . PHE A 1 82 ? -11.153 7.439 -2.590 1.00 94.56 82 PHE A N 1
ATOM 630 C CA . PHE A 1 82 ? -12.250 7.864 -1.725 1.00 94.56 82 PHE A CA 1
ATOM 631 C C . PHE A 1 82 ? -13.518 6.999 -1.861 1.00 94.56 82 PHE A C 1
ATOM 633 O O . PHE A 1 82 ? -14.126 6.618 -0.860 1.00 94.56 82 PHE A O 1
ATOM 640 N N . ASN A 1 83 ? -13.898 6.637 -3.090 1.00 94.38 83 ASN A N 1
ATOM 641 C CA . ASN A 1 83 ? -15.112 5.856 -3.337 1.00 94.38 83 ASN A CA 1
ATOM 642 C C . ASN A 1 83 ? -14.831 4.350 -3.317 1.00 94.38 83 ASN A C 1
ATOM 644 O O . ASN A 1 83 ? -15.588 3.591 -2.706 1.00 94.38 83 ASN A O 1
ATOM 648 N N . ASN A 1 84 ? -13.737 3.888 -3.941 1.00 94.00 84 ASN A N 1
ATOM 649 C CA . ASN A 1 84 ? -13.488 2.448 -4.023 1.00 94.00 84 ASN A CA 1
ATOM 650 C C . ASN A 1 84 ? -13.135 1.848 -2.666 1.00 94.00 84 ASN A C 1
ATOM 652 O O . ASN A 1 84 ? -13.536 0.716 -2.397 1.00 94.00 84 ASN A O 1
ATOM 656 N N . LYS A 1 85 ? -12.467 2.600 -1.781 1.00 95.81 85 LYS A N 1
ATOM 657 C CA . LYS A 1 85 ? -12.219 2.162 -0.398 1.00 95.81 85 LYS A CA 1
ATOM 658 C C . LYS A 1 85 ? -13.400 2.389 0.535 1.00 95.81 85 LYS A C 1
ATOM 660 O O . LYS A 1 85 ? -13.389 1.887 1.653 1.00 95.81 85 LYS A O 1
ATOM 665 N N . GLY A 1 86 ? -14.463 3.036 0.061 1.00 97.38 86 GLY A N 1
ATOM 666 C CA . GLY A 1 86 ? -15.678 3.242 0.836 1.00 97.38 86 GLY A CA 1
ATOM 667 C C . GLY A 1 86 ? -15.536 4.312 1.919 1.00 97.38 86 GLY A C 1
ATOM 668 O O . GLY A 1 86 ? -16.236 4.247 2.932 1.00 97.38 86 GLY A O 1
ATOM 669 N N . THR A 1 87 ? -14.617 5.262 1.736 1.00 98.44 87 THR A N 1
ATOM 670 C CA . THR A 1 87 ? -14.389 6.381 2.659 1.00 98.44 87 THR A CA 1
ATOM 671 C C . THR A 1 87 ? -15.626 7.273 2.751 1.00 98.44 87 THR A C 1
ATOM 673 O O . THR A 1 87 ? -15.973 7.745 3.832 1.00 98.44 87 THR A O 1
ATOM 676 N N . ASP A 1 88 ? -16.345 7.414 1.637 1.00 97.94 88 ASP A N 1
ATOM 677 C CA . ASP A 1 88 ? -17.665 8.037 1.538 1.00 97.94 88 ASP A CA 1
ATOM 678 C C . ASP A 1 88 ? -18.686 7.447 2.531 1.00 97.94 88 ASP A C 1
ATOM 680 O O . ASP A 1 88 ? -19.278 8.170 3.336 1.00 97.94 88 ASP A O 1
ATOM 684 N N . VAL A 1 89 ? -18.852 6.122 2.523 1.00 98.50 89 VAL A N 1
ATOM 685 C CA . VAL A 1 89 ? -19.755 5.389 3.420 1.00 98.50 89 VAL A CA 1
ATOM 686 C C . VAL A 1 89 ? -19.263 5.460 4.858 1.00 98.50 89 VAL A C 1
ATOM 688 O O . VAL A 1 89 ? -20.071 5.665 5.763 1.00 98.50 89 VAL A O 1
ATOM 691 N N . PHE A 1 90 ? -17.952 5.314 5.079 1.00 98.75 90 PHE A N 1
ATOM 692 C CA . PHE A 1 90 ? -17.369 5.393 6.414 1.00 98.75 90 PHE A CA 1
ATOM 693 C C . PHE A 1 90 ? -17.689 6.735 7.077 1.00 98.75 90 PHE A C 1
ATOM 695 O O . PHE A 1 90 ? -18.259 6.742 8.165 1.00 98.75 90 PHE A O 1
ATOM 702 N N . ILE A 1 91 ? -17.404 7.855 6.402 1.00 98.75 91 ILE A N 1
ATOM 703 C CA . ILE A 1 91 ? -17.647 9.206 6.928 1.00 98.75 91 ILE A CA 1
ATOM 704 C C . ILE A 1 91 ? -19.140 9.439 7.191 1.00 98.75 91 ILE A C 1
ATOM 706 O O . ILE A 1 91 ? -19.495 9.917 8.268 1.00 98.75 91 ILE A O 1
ATOM 710 N N . GLN A 1 92 ? -20.019 9.054 6.258 1.00 98.50 92 GLN A N 1
ATOM 711 C CA . GLN A 1 92 ? -21.474 9.202 6.421 1.00 98.50 92 GLN A CA 1
ATOM 712 C C . GLN A 1 92 ? -22.047 8.344 7.562 1.00 98.50 92 GLN A C 1
ATOM 714 O O . GLN A 1 92 ? -23.061 8.705 8.158 1.00 98.50 92 GLN A O 1
ATOM 719 N N . ALA A 1 93 ? -21.404 7.224 7.905 1.00 98.56 93 ALA A N 1
ATOM 720 C CA . ALA A 1 93 ? -21.822 6.374 9.017 1.00 98.56 93 ALA A CA 1
ATOM 721 C C . ALA A 1 93 ? -21.412 6.927 10.396 1.00 98.56 93 ALA A C 1
ATOM 723 O O . ALA A 1 93 ? -22.056 6.602 11.397 1.00 98.56 93 ALA A O 1
ATOM 724 N N . LEU A 1 94 ? -20.370 7.766 10.485 1.00 98.56 94 LEU A N 1
ATOM 725 C CA . LEU A 1 94 ? -19.809 8.212 11.769 1.00 98.56 94 LEU A CA 1
ATOM 726 C C . LEU A 1 94 ? -20.826 8.888 12.706 1.00 98.56 94 LEU A C 1
ATOM 728 O O . LEU A 1 94 ? -20.848 8.511 13.883 1.00 98.56 94 LEU A O 1
ATOM 732 N N . PRO A 1 95 ? -21.683 9.831 12.254 1.00 97.56 95 PRO A N 1
ATOM 733 C CA . PRO A 1 95 ? -22.659 10.464 13.141 1.00 97.56 95 PRO A CA 1
ATOM 734 C C . PRO A 1 95 ? -23.633 9.450 13.754 1.00 97.56 95 PRO A C 1
ATOM 736 O O . PRO A 1 95 ? -23.850 9.461 14.965 1.00 97.56 95 PRO A O 1
ATOM 739 N N . GLY A 1 96 ? -24.150 8.518 12.944 1.00 97.44 96 GLY A N 1
ATOM 740 C CA . GLY A 1 96 ? -25.081 7.485 13.406 1.00 97.44 96 GLY A CA 1
ATOM 741 C C . GLY A 1 96 ? -24.441 6.476 14.365 1.00 97.44 96 GLY A C 1
ATOM 742 O O . GLY A 1 96 ? -25.088 6.034 15.315 1.00 97.44 96 GLY A O 1
ATOM 743 N N . ILE A 1 97 ? -23.162 6.141 14.158 1.00 97.56 97 ILE A N 1
ATOM 744 C CA . ILE A 1 97 ? -22.393 5.287 15.078 1.00 97.56 97 ILE A CA 1
ATOM 745 C C . ILE A 1 97 ? -22.215 5.990 16.426 1.00 97.56 97 ILE A C 1
ATOM 747 O O . ILE A 1 97 ? -22.445 5.384 17.473 1.00 97.56 97 ILE A O 1
ATOM 751 N N . ALA A 1 98 ? -21.823 7.265 16.405 1.00 96.06 98 ALA A N 1
ATOM 752 C CA . ALA A 1 98 ? -21.578 8.042 17.613 1.00 96.06 98 ALA A CA 1
ATOM 753 C C . ALA A 1 98 ? -22.854 8.299 18.425 1.00 96.06 98 ALA A C 1
ATOM 755 O O . ALA A 1 98 ? -22.811 8.215 19.650 1.00 96.06 98 ALA A O 1
ATOM 756 N N . GLU A 1 99 ? -23.988 8.558 17.767 1.00 95.69 99 GLU A N 1
ATOM 757 C CA . GLU A 1 99 ? -25.288 8.755 18.424 1.00 95.69 99 GLU A CA 1
ATOM 758 C C . GLU A 1 99 ? -25.747 7.507 19.193 1.00 95.69 99 GLU A C 1
ATOM 760 O O . GLU A 1 99 ? -26.303 7.605 20.286 1.00 95.69 99 GLU A O 1
ATOM 765 N N . ARG A 1 100 ? -25.479 6.318 18.642 1.00 95.06 100 ARG A N 1
ATOM 766 C CA . ARG A 1 100 ? -25.851 5.027 19.243 1.00 95.06 100 ARG A CA 1
ATOM 767 C C . ARG A 1 100 ? -24.823 4.495 20.242 1.00 95.06 100 ARG A C 1
ATOM 769 O O . ARG A 1 100 ? -25.100 3.513 20.926 1.00 95.06 100 ARG A O 1
ATOM 776 N N . SER A 1 101 ? -23.645 5.110 20.321 1.00 92.56 101 SER A N 1
ATOM 777 C CA . SER A 1 101 ? -22.570 4.704 21.224 1.00 92.56 101 SER A CA 1
ATOM 778 C C . SER A 1 101 ? -22.752 5.308 22.618 1.00 92.56 101 SER A C 1
ATOM 780 O O . SER A 1 101 ? -22.994 6.504 22.787 1.00 92.56 101 SER A O 1
ATOM 782 N N . ASN A 1 102 ? -22.553 4.492 23.654 1.00 91.62 102 ASN A N 1
ATOM 783 C CA . ASN A 1 102 ? -22.426 4.973 25.032 1.00 91.62 102 ASN A CA 1
ATOM 784 C C . ASN A 1 102 ? -21.014 5.506 25.356 1.00 91.62 102 ASN A C 1
ATOM 786 O O . ASN A 1 102 ? -20.838 6.170 26.376 1.00 91.62 102 ASN A O 1
ATOM 790 N N . LYS A 1 103 ? -20.032 5.245 24.486 1.00 94.88 103 LYS A N 1
ATOM 791 C CA . LYS A 1 103 ? -18.624 5.649 24.604 1.00 94.88 103 LYS A CA 1
ATOM 792 C C . LYS A 1 103 ? -18.287 6.791 23.649 1.00 94.88 103 LYS A C 1
ATOM 794 O O . LYS A 1 103 ? -18.931 6.954 22.611 1.00 94.88 103 LYS A O 1
ATOM 799 N N . THR A 1 104 ? -17.227 7.535 23.959 1.00 97.62 104 THR A N 1
ATOM 800 C CA . THR A 1 104 ? -16.562 8.405 22.977 1.00 97.62 104 THR A CA 1
ATOM 801 C C . THR A 1 104 ? -16.048 7.553 21.819 1.00 97.62 104 THR A C 1
ATOM 803 O O . THR A 1 104 ? -15.452 6.503 22.042 1.00 97.62 104 THR A O 1
ATOM 806 N N . VAL A 1 105 ? -16.300 7.983 20.586 1.00 98.31 105 VAL A N 1
ATOM 807 C CA . VAL A 1 105 ? -15.893 7.300 19.356 1.00 98.31 105 VAL A CA 1
ATOM 808 C C . VAL A 1 105 ? -14.766 8.098 18.715 1.00 98.31 105 VAL A C 1
ATOM 810 O O . VAL A 1 105 ? -14.942 9.275 18.403 1.00 98.31 105 VAL A O 1
ATOM 813 N N . VAL A 1 106 ? -13.621 7.455 18.498 1.00 98.75 106 VAL A N 1
ATOM 814 C CA . VAL A 1 106 ? -12.471 8.042 17.803 1.00 98.75 106 VAL A CA 1
ATOM 815 C C . VAL A 1 106 ? -12.269 7.300 16.489 1.00 98.75 106 VAL A C 1
ATOM 817 O O . VAL A 1 106 ? -11.942 6.115 16.482 1.00 98.75 106 VAL A O 1
ATOM 820 N N . ALA A 1 1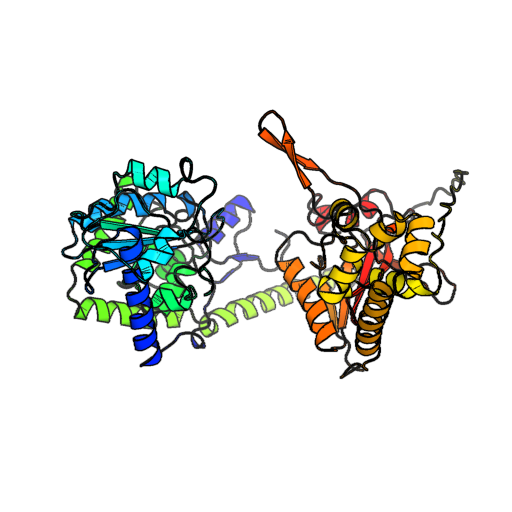07 ? -12.462 7.994 15.374 1.00 98.75 107 ALA A N 1
ATOM 821 C CA . ALA A 1 107 ? -12.272 7.463 14.033 1.00 98.75 107 ALA A CA 1
ATOM 822 C C . ALA A 1 107 ? -10.953 7.968 13.442 1.00 98.75 107 ALA A C 1
ATOM 824 O O . ALA A 1 107 ? -10.750 9.173 13.304 1.00 98.75 107 ALA A O 1
ATOM 825 N N . ILE A 1 108 ? -10.064 7.050 13.074 1.00 98.75 108 ILE A N 1
ATOM 826 C CA . ILE A 1 108 ? -8.803 7.366 12.403 1.00 98.75 108 ILE A CA 1
ATOM 827 C C . ILE A 1 108 ? -8.924 6.981 10.929 1.00 98.75 108 ILE A C 1
ATOM 829 O O . ILE A 1 108 ? -9.229 5.833 10.605 1.00 98.75 108 ILE A O 1
ATOM 833 N N . ILE A 1 109 ? -8.681 7.942 10.044 1.00 98.75 109 ILE A N 1
ATOM 834 C CA . ILE A 1 109 ? -8.636 7.760 8.593 1.00 98.75 109 ILE A CA 1
ATOM 835 C C . ILE A 1 109 ? -7.166 7.776 8.173 1.00 98.75 109 ILE A C 1
ATOM 837 O O . ILE A 1 109 ? -6.497 8.793 8.338 1.00 98.75 109 ILE A O 1
ATOM 841 N N . CYS A 1 110 ? -6.657 6.676 7.625 1.00 98.12 110 CYS A N 1
ATOM 842 C CA . CYS A 1 110 ? -5.282 6.556 7.139 1.00 98.12 110 CYS A CA 1
ATOM 843 C C . CYS A 1 110 ? -5.272 6.377 5.616 1.00 98.12 110 CYS A C 1
ATOM 845 O O . CYS A 1 110 ? -5.432 5.256 5.123 1.00 98.12 110 CYS A O 1
ATOM 847 N N . HIS A 1 111 ? -5.046 7.471 4.885 1.00 95.94 111 HIS A N 1
ATOM 848 C CA . HIS A 1 111 ? -4.885 7.459 3.429 1.00 95.94 111 HIS A CA 1
ATOM 849 C C . HIS A 1 111 ? -3.668 8.290 3.026 1.00 95.94 111 HIS A C 1
ATOM 851 O O . HIS A 1 111 ? -3.683 9.492 3.243 1.00 95.94 111 HIS A O 1
ATOM 857 N N . PRO A 1 112 ? -2.621 7.709 2.424 1.00 93.06 112 PRO A N 1
ATOM 858 C CA . PRO A 1 112 ? -1.438 8.468 2.029 1.00 93.06 112 PRO A CA 1
ATOM 859 C C . PRO A 1 112 ? -1.797 9.509 0.958 1.00 93.06 112 PRO A C 1
ATOM 861 O O . PRO A 1 112 ? -2.297 9.159 -0.109 1.00 93.06 112 PRO A O 1
ATOM 864 N N . GLY A 1 113 ? -1.542 10.785 1.246 1.00 89.88 113 GLY A N 1
ATOM 865 C CA . GLY A 1 113 ? -1.857 11.922 0.383 1.00 89.88 113 GLY A CA 1
ATOM 866 C C . GLY A 1 113 ? -0.647 12.816 0.108 1.00 89.88 113 GLY A C 1
ATOM 867 O O . GLY A 1 113 ? 0.466 12.573 0.571 1.00 89.88 113 GLY A O 1
ATOM 868 N N . ASN A 1 114 ? -0.869 13.874 -0.672 1.00 91.19 114 ASN A N 1
ATOM 869 C CA . ASN A 1 114 ? 0.157 14.847 -1.054 1.00 91.19 114 ASN A CA 1
ATOM 870 C C . ASN A 1 114 ? 0.474 15.806 0.111 1.00 91.19 114 ASN A C 1
ATOM 872 O O . ASN A 1 114 ? -0.107 16.889 0.215 1.00 91.19 114 ASN A O 1
ATOM 876 N N . GLN A 1 115 ? 1.374 15.391 1.003 1.00 93.25 115 GLN A N 1
ATOM 877 C CA . GLN A 1 115 ? 1.691 16.084 2.257 1.00 93.25 115 GLN A CA 1
ATOM 878 C C . GLN A 1 115 ? 3.129 16.645 2.303 1.00 93.25 115 GLN A C 1
ATOM 880 O O . GLN A 1 115 ? 3.999 16.182 1.567 1.00 93.25 115 GLN A O 1
ATOM 885 N N . THR A 1 116 ? 3.386 17.658 3.142 1.00 94.56 116 THR A N 1
ATOM 886 C CA . THR A 1 116 ? 4.699 18.345 3.261 1.00 94.56 116 THR A CA 1
ATOM 887 C C . THR A 1 116 ? 5.380 18.207 4.628 1.00 94.56 116 THR A C 1
ATOM 889 O O . THR A 1 116 ? 6.328 18.930 4.923 1.00 94.56 116 THR A O 1
ATOM 892 N N . GLY A 1 117 ? 4.895 17.313 5.478 1.00 94.44 117 GLY A N 1
ATOM 893 C CA . GLY A 1 117 ? 5.427 16.993 6.798 1.00 94.44 117 GLY A CA 1
ATOM 894 C C . GLY A 1 117 ? 4.369 17.080 7.902 1.00 94.44 117 GLY A C 1
ATOM 895 O O . GLY A 1 117 ? 3.256 17.570 7.664 1.00 94.44 117 GLY A O 1
ATOM 896 N N . PRO A 1 118 ? 4.704 16.622 9.120 1.00 97.62 118 PRO A N 1
ATOM 897 C CA . PRO A 1 118 ? 3.812 16.691 10.272 1.00 97.62 118 PRO A CA 1
ATOM 898 C C . PRO A 1 118 ? 3.451 18.142 10.606 1.00 97.62 118 PRO A C 1
ATOM 900 O O . PRO A 1 118 ? 4.257 19.064 10.440 1.00 97.62 118 PRO A O 1
ATOM 903 N N . ARG A 1 119 ? 2.230 18.364 11.100 1.00 97.69 119 ARG A N 1
ATOM 904 C CA . ARG A 1 119 ? 1.833 19.677 11.617 1.00 97.69 119 ARG A CA 1
ATOM 905 C C . ARG A 1 119 ? 2.572 19.938 12.924 1.00 97.69 119 ARG A C 1
ATOM 907 O O . ARG A 1 119 ? 2.369 19.223 13.901 1.00 97.69 119 ARG A O 1
ATOM 914 N N . ILE A 1 120 ? 3.395 20.985 12.947 1.00 96.94 120 ILE A N 1
ATOM 915 C CA . ILE A 1 120 ? 4.206 21.356 14.119 1.00 96.94 120 ILE A CA 1
ATOM 916 C C . ILE A 1 120 ? 3.316 21.540 15.354 1.00 96.94 120 ILE A C 1
ATOM 918 O O . ILE A 1 120 ? 3.614 20.994 16.410 1.00 96.94 120 ILE A O 1
ATOM 922 N N . SER A 1 121 ? 2.170 22.204 15.190 1.00 96.19 121 SER A N 1
ATOM 923 C CA . SER A 1 121 ? 1.182 22.411 16.254 1.00 96.19 121 SER A CA 1
ATOM 924 C C . SER A 1 121 ? 0.664 21.101 16.864 1.00 96.19 121 SER A C 1
ATOM 926 O O . SER A 1 121 ? 0.493 21.005 18.076 1.00 96.19 121 SER A O 1
ATOM 928 N N . VAL A 1 122 ? 0.442 20.069 16.046 1.00 97.25 122 VAL A N 1
ATOM 929 C CA . VAL A 1 122 ? 0.010 18.743 16.511 1.00 97.25 122 VAL A CA 1
ATOM 930 C C . VAL A 1 122 ? 1.145 18.053 17.264 1.00 97.25 122 VAL A C 1
ATOM 932 O O . VAL A 1 122 ? 0.918 17.501 18.338 1.00 97.25 122 VAL A O 1
ATOM 935 N N . VAL A 1 123 ? 2.374 18.120 16.745 1.00 97.44 123 VAL A N 1
ATOM 936 C CA . VAL A 1 123 ? 3.560 17.542 17.398 1.00 97.44 123 VAL A CA 1
ATOM 937 C C . VAL A 1 123 ? 3.816 18.189 18.760 1.00 97.44 123 VAL A C 1
ATOM 939 O O . VAL A 1 123 ? 4.087 17.484 19.728 1.00 97.44 123 VAL A O 1
ATOM 942 N N . GLU A 1 124 ? 3.679 19.508 18.873 1.00 97.06 124 GLU A N 1
ATOM 943 C CA . GLU A 1 124 ? 3.812 20.220 20.147 1.00 97.06 124 GLU A CA 1
ATOM 944 C C . GLU A 1 124 ? 2.751 19.770 21.160 1.00 97.06 124 GLU A C 1
ATOM 946 O O . GLU A 1 124 ? 3.084 19.476 22.312 1.00 97.06 124 GLU A O 1
ATOM 951 N N . ARG A 1 125 ? 1.490 19.637 20.729 1.00 97.56 125 ARG A N 1
ATOM 952 C CA . ARG A 1 125 ? 0.378 19.213 21.596 1.00 97.56 125 ARG A CA 1
ATOM 953 C C . ARG A 1 125 ? 0.436 17.744 22.006 1.00 97.56 125 ARG A C 1
ATOM 955 O O . ARG A 1 125 ? -0.109 17.401 23.047 1.00 97.56 125 ARG A O 1
ATOM 962 N N . ILE A 1 126 ? 1.147 16.886 21.273 1.00 96.94 126 ILE A N 1
ATOM 963 C CA . ILE A 1 126 ? 1.429 15.513 21.730 1.00 96.94 126 ILE A CA 1
ATOM 964 C C . ILE A 1 126 ? 2.181 15.517 23.070 1.00 96.94 126 ILE A C 1
ATOM 966 O O . ILE A 1 126 ? 1.956 14.628 23.891 1.00 96.94 126 ILE A O 1
ATOM 970 N N . TYR A 1 127 ? 3.056 16.499 23.299 1.00 94.81 127 TYR A N 1
ATOM 971 C CA . TYR A 1 127 ? 3.829 16.616 24.539 1.00 94.81 127 TYR A CA 1
ATOM 972 C C . TYR A 1 127 ? 3.233 17.629 25.523 1.00 94.81 127 TYR A C 1
ATOM 974 O O . TYR A 1 127 ? 3.374 17.452 26.730 1.00 94.81 127 TYR A O 1
ATOM 982 N N . ASN A 1 128 ? 2.554 18.664 25.019 1.00 94.56 128 ASN A N 1
ATOM 983 C CA . ASN A 1 128 ? 2.051 19.797 25.799 1.00 94.56 128 ASN A CA 1
ATOM 984 C C . ASN A 1 128 ? 0.576 20.093 25.475 1.00 94.56 128 ASN A C 1
ATOM 986 O O . ASN A 1 128 ? 0.233 21.201 25.066 1.00 94.56 128 ASN A O 1
ATOM 990 N N . CYS A 1 129 ? -0.298 19.092 25.593 1.00 92.44 129 CYS A N 1
ATOM 991 C CA . CYS A 1 129 ? -1.726 19.269 25.320 1.00 92.44 129 CYS A CA 1
ATOM 992 C C . CYS A 1 129 ? -2.368 20.207 26.357 1.00 92.44 129 CYS A C 1
ATOM 994 O O . CYS A 1 129 ? -2.172 20.026 27.560 1.00 92.44 129 CYS A O 1
ATOM 996 N N . ASP A 1 130 ? -3.168 21.168 25.896 1.00 92.94 130 ASP A N 1
ATOM 997 C CA . ASP A 1 130 ? -3.904 22.108 26.743 1.00 92.94 130 ASP A CA 1
ATOM 998 C C . ASP A 1 130 ? -5.404 21.807 26.685 1.00 92.94 130 ASP A C 1
ATOM 1000 O O . ASP A 1 130 ? -6.117 22.257 25.789 1.00 92.94 130 ASP A O 1
ATOM 1004 N N . TYR A 1 131 ? -5.886 21.039 27.660 1.00 93.62 131 TYR A N 1
ATOM 1005 C CA . TYR A 1 131 ? -7.270 20.568 27.687 1.00 93.62 131 TYR A CA 1
ATOM 1006 C C . TYR A 1 131 ? -8.310 21.655 27.989 1.00 93.62 131 TYR A C 1
ATOM 1008 O O . TYR A 1 131 ? -9.503 21.388 27.838 1.00 93.62 131 TYR A O 1
ATOM 1016 N N . GLU A 1 132 ? -7.892 22.857 28.393 1.00 91.69 132 GLU A N 1
ATOM 1017 C CA . GLU A 1 132 ? -8.806 23.975 28.650 1.00 91.69 132 GLU A CA 1
ATOM 1018 C C . GLU A 1 132 ? -9.194 24.701 27.350 1.00 91.69 132 GLU A C 1
ATOM 1020 O O . GLU A 1 132 ? -10.261 25.311 27.268 1.00 91.69 132 GLU A O 1
ATOM 1025 N N . ASN A 1 133 ? -8.361 24.605 26.306 1.00 93.44 133 ASN A N 1
ATOM 1026 C CA . ASN A 1 133 ? -8.536 25.319 25.041 1.00 93.44 133 ASN A CA 1
ATOM 1027 C C . ASN A 1 133 ? -8.756 24.352 23.872 1.00 93.44 133 ASN A C 1
ATOM 1029 O O . ASN A 1 133 ? -7.889 24.156 23.018 1.00 93.44 133 ASN A O 1
ATOM 1033 N N . ALA A 1 134 ? -9.947 23.756 23.825 1.00 94.81 134 ALA A N 1
ATOM 1034 C CA . ALA A 1 134 ? -10.332 22.818 22.775 1.00 94.81 134 ALA A CA 1
ATOM 1035 C C . ALA A 1 134 ? -10.238 23.420 21.359 1.00 94.81 134 ALA A C 1
ATOM 1037 O O . ALA A 1 134 ? -10.643 24.558 21.115 1.00 94.81 134 ALA A O 1
ATOM 1038 N N . ILE A 1 135 ? -9.790 22.609 20.401 1.00 95.56 135 ILE A N 1
ATOM 1039 C CA . ILE A 1 135 ? -9.705 22.959 18.982 1.00 95.56 135 ILE A CA 1
ATOM 1040 C C . ILE A 1 135 ? -10.860 22.303 18.229 1.00 95.56 135 ILE A C 1
ATOM 1042 O O . ILE A 1 135 ? -11.150 21.119 18.381 1.00 95.56 135 ILE A O 1
ATOM 1046 N N . THR A 1 136 ? -11.528 23.099 17.398 1.00 94.50 136 THR A N 1
ATOM 1047 C CA . THR A 1 136 ? -12.644 22.675 16.548 1.00 94.50 136 THR A CA 1
ATOM 1048 C C . THR A 1 136 ? -12.269 22.902 15.086 1.00 94.50 136 THR A C 1
ATOM 1050 O O . THR A 1 136 ? -11.662 23.915 14.750 1.00 94.50 136 THR A O 1
ATOM 1053 N N . GLY A 1 137 ? -12.641 21.970 14.213 1.00 93.12 137 GLY A N 1
ATOM 1054 C CA . GLY A 1 137 ? -12.397 22.026 12.771 1.00 93.12 137 GLY A CA 1
ATOM 1055 C C . GLY A 1 137 ? -11.016 21.531 12.334 1.00 93.12 137 GLY A C 1
ATOM 1056 O O . GLY A 1 137 ? -10.714 21.589 11.148 1.00 93.12 137 GLY A O 1
ATOM 1057 N N . GLU A 1 138 ? -10.183 21.032 13.252 1.00 95.31 138 GLU A N 1
ATOM 1058 C CA . GLU A 1 138 ? -8.898 20.412 12.918 1.00 95.31 138 GLU A CA 1
ATOM 1059 C C . GLU A 1 138 ? -9.025 18.882 12.900 1.00 95.31 138 GLU A C 1
ATOM 1061 O O . GLU A 1 138 ? -9.544 18.282 13.842 1.00 95.31 138 GLU A O 1
ATOM 1066 N N . PHE A 1 139 ? -8.543 18.256 11.821 1.00 97.94 139 PHE A N 1
ATOM 1067 C CA . PHE A 1 139 ? -8.541 16.795 11.632 1.00 97.94 139 PHE A CA 1
ATOM 1068 C C . PHE A 1 139 ? -7.147 16.241 11.328 1.00 97.94 139 PHE A C 1
ATOM 1070 O O . PHE A 1 139 ? -6.868 15.077 11.604 1.00 97.94 139 PHE A O 1
ATOM 1077 N N . LEU A 1 140 ? -6.292 17.052 10.707 1.00 98.31 140 LEU A N 1
ATOM 1078 C CA . LEU A 1 140 ? -5.082 16.610 10.024 1.00 98.31 140 LEU A CA 1
ATOM 1079 C C . LEU A 1 140 ? -3.892 16.469 10.967 1.00 98.31 140 LEU A C 1
ATOM 1081 O O . LEU A 1 140 ? -3.567 17.383 11.716 1.00 98.31 140 LEU A O 1
ATOM 1085 N N . THR A 1 141 ? -3.168 15.359 10.849 1.00 98.38 141 THR A N 1
ATOM 1086 C CA . THR A 1 141 ? -1.870 15.185 11.525 1.00 98.38 141 THR A CA 1
ATOM 1087 C C . THR A 1 141 ? -0.704 15.809 10.754 1.00 98.38 141 THR A C 1
ATOM 1089 O O . THR A 1 141 ? 0.310 16.170 11.348 1.00 98.38 141 THR A O 1
ATOM 1092 N N . HIS A 1 142 ? -0.842 15.953 9.435 1.00 98.19 142 HIS A N 1
ATOM 1093 C CA . HIS A 1 142 ? 0.191 16.445 8.521 1.00 98.19 142 HIS A CA 1
ATOM 1094 C C . HIS A 1 142 ? -0.349 17.571 7.639 1.00 98.19 142 HIS A C 1
ATOM 1096 O O . HIS A 1 142 ? -1.554 17.689 7.424 1.00 98.19 142 HIS A O 1
ATOM 1102 N N . ASN A 1 143 ? 0.550 18.408 7.128 1.00 96.56 143 ASN A N 1
ATOM 1103 C CA . ASN A 1 143 ? 0.198 19.476 6.199 1.00 96.56 143 ASN A CA 1
ATOM 1104 C C . ASN A 1 143 ? -0.143 18.875 4.837 1.00 96.56 143 ASN A C 1
ATOM 1106 O O . ASN A 1 143 ? 0.729 18.295 4.191 1.00 96.56 143 ASN A O 1
ATOM 1110 N N . LEU A 1 144 ? -1.393 19.017 4.406 1.00 93.56 144 LEU A N 1
ATOM 1111 C CA . LEU A 1 144 ? -1.872 18.551 3.110 1.00 93.56 144 LEU A CA 1
ATOM 1112 C C . LEU A 1 144 ? -1.836 19.716 2.114 1.00 93.56 144 LEU A C 1
ATOM 1114 O O . LEU A 1 144 ? -2.323 20.798 2.432 1.00 93.56 144 LEU A O 1
ATOM 1118 N N . LYS A 1 145 ? -1.261 19.527 0.918 1.00 88.81 145 LYS A N 1
ATOM 1119 C CA . LYS A 1 145 ? -1.115 20.634 -0.049 1.00 88.81 145 LYS A CA 1
ATOM 1120 C C . LYS A 1 145 ? -2.456 21.177 -0.546 1.00 88.81 145 LYS A C 1
ATOM 1122 O O . LYS A 1 145 ? -2.615 22.387 -0.660 1.00 88.81 145 LYS A O 1
ATOM 1127 N N . ASP A 1 146 ? -3.407 20.284 -0.795 1.00 90.19 146 ASP A N 1
ATOM 1128 C CA . ASP A 1 146 ? -4.691 20.588 -1.434 1.00 90.19 146 ASP A CA 1
ATOM 1129 C C . ASP A 1 146 ? -5.864 20.499 -0.433 1.00 90.19 146 ASP A C 1
ATOM 1131 O O . ASP A 1 146 ? -6.955 20.045 -0.769 1.00 90.19 146 ASP A O 1
ATOM 1135 N N . GLU A 1 147 ? -5.631 20.910 0.821 1.00 92.06 147 GLU A N 1
ATOM 1136 C CA . GLU A 1 147 ? -6.530 20.702 1.971 1.00 92.06 147 GLU A CA 1
ATOM 1137 C C . GLU A 1 147 ? -7.977 21.159 1.752 1.00 92.06 147 GLU A C 1
ATOM 1139 O O . GLU A 1 147 ? -8.910 20.461 2.140 1.00 92.06 147 GLU A O 1
ATOM 1144 N N . THR A 1 148 ? -8.190 22.312 1.118 1.00 88.69 148 THR A N 1
ATOM 1145 C CA . THR A 1 148 ? -9.537 22.877 0.929 1.00 88.69 148 THR A CA 1
ATOM 1146 C C . THR A 1 148 ? -10.370 22.123 -0.102 1.00 88.69 148 THR A C 1
ATOM 1148 O O . THR A 1 148 ? -11.597 22.180 -0.051 1.00 88.69 148 THR A O 1
ATOM 1151 N N . THR A 1 149 ? -9.718 21.429 -1.034 1.00 91.94 149 THR A N 1
ATOM 1152 C CA . THR A 1 149 ? -10.350 20.629 -2.093 1.00 91.94 149 THR A CA 1
ATOM 1153 C C . THR A 1 149 ? -10.255 19.130 -1.834 1.00 91.94 149 THR A C 1
ATOM 1155 O O . THR A 1 149 ? -10.721 18.332 -2.645 1.00 91.94 149 THR A O 1
ATOM 1158 N N . ASP A 1 150 ? -9.640 18.737 -0.722 1.00 96.75 150 ASP A N 1
ATOM 1159 C CA . ASP A 1 150 ? -9.434 17.343 -0.378 1.00 96.75 150 ASP A CA 1
ATOM 1160 C C . ASP A 1 150 ? -10.787 16.619 -0.186 1.00 96.75 150 ASP A C 1
ATOM 1162 O O . ASP A 1 150 ? -11.663 17.134 0.527 1.00 96.75 150 ASP A O 1
ATOM 1166 N N . PRO A 1 151 ? -10.998 15.440 -0.807 1.00 96.62 151 PRO A N 1
ATOM 1167 C CA . PRO A 1 151 ? -12.266 14.717 -0.722 1.00 96.62 151 PRO A CA 1
ATOM 1168 C C . PRO A 1 151 ? -12.658 14.309 0.701 1.00 96.62 151 PRO A C 1
ATOM 1170 O O . PRO A 1 151 ? -13.836 14.396 1.051 1.00 96.62 151 PRO A O 1
ATOM 1173 N N . VAL A 1 152 ? -11.696 13.897 1.537 1.00 97.88 152 VAL A N 1
ATOM 1174 C CA . VAL A 1 152 ? -11.959 13.505 2.930 1.00 97.88 152 VAL A CA 1
ATOM 1175 C C . VAL A 1 152 ? -12.356 14.725 3.749 1.00 97.88 152 VAL A C 1
ATOM 1177 O O . VAL A 1 152 ? -13.392 14.691 4.412 1.00 97.88 152 VAL A O 1
ATOM 1180 N N . ILE A 1 153 ? -11.596 15.820 3.663 1.00 97.81 153 ILE A N 1
ATOM 1181 C CA . ILE A 1 153 ? -11.921 17.071 4.367 1.00 97.81 153 ILE A CA 1
ATOM 1182 C C . ILE A 1 153 ? -13.295 17.600 3.940 1.00 97.81 153 ILE A C 1
ATOM 1184 O O . ILE A 1 153 ? -14.137 17.915 4.784 1.00 97.81 153 ILE A O 1
ATOM 1188 N N . SER A 1 154 ? -13.563 17.627 2.634 1.00 96.94 154 SER A N 1
ATOM 1189 C CA . SER A 1 154 ? -14.847 18.072 2.083 1.00 96.94 154 SER A CA 1
ATOM 1190 C C . SER A 1 154 ? -16.012 17.216 2.582 1.00 96.94 154 SER A C 1
ATOM 1192 O O . SER A 1 154 ? -17.057 17.748 2.962 1.00 96.94 154 SER A O 1
ATOM 1194 N N . ALA A 1 155 ? -15.836 15.894 2.632 1.00 97.94 155 ALA A N 1
ATOM 1195 C CA . ALA A 1 155 ? -16.853 14.972 3.122 1.00 97.94 155 ALA A CA 1
ATOM 1196 C C . ALA A 1 155 ? -17.097 15.099 4.632 1.00 97.94 155 ALA A C 1
ATOM 1198 O O . ALA A 1 155 ? -18.250 15.059 5.060 1.00 97.94 155 ALA A O 1
ATOM 1199 N N . LEU A 1 156 ? -16.050 15.308 5.438 1.00 98.19 156 LEU A N 1
ATOM 1200 C CA . LEU A 1 156 ? -16.184 15.569 6.876 1.00 98.19 156 LEU A CA 1
ATOM 1201 C C . LEU A 1 156 ? -16.996 16.845 7.130 1.00 98.19 156 LEU A C 1
ATOM 1203 O O . LEU A 1 156 ? -17.925 16.837 7.941 1.00 98.19 156 LEU A O 1
ATOM 1207 N N . HIS A 1 157 ? -16.705 17.915 6.385 1.00 96.69 157 HIS A N 1
ATOM 1208 C CA . HIS A 1 157 ? -17.468 19.159 6.457 1.00 96.69 157 HIS A CA 1
ATOM 1209 C C . HIS A 1 157 ? -18.922 18.976 6.008 1.00 96.69 157 HIS A C 1
ATOM 1211 O O . HIS A 1 157 ? -19.832 19.454 6.688 1.00 96.69 157 HIS A O 1
ATOM 1217 N N . ALA A 1 158 ? -19.159 18.258 4.906 1.00 96.38 158 ALA A N 1
ATOM 1218 C CA . ALA A 1 158 ? -20.503 17.970 4.408 1.00 96.38 158 ALA A CA 1
ATOM 1219 C C . ALA A 1 158 ? -21.329 17.122 5.393 1.00 96.38 158 ALA A C 1
ATOM 1221 O O . ALA A 1 158 ? -22.535 17.325 5.514 1.00 96.38 158 ALA A O 1
ATOM 1222 N N . ALA A 1 159 ? -20.680 16.223 6.138 1.00 96.50 159 ALA A N 1
ATOM 1223 C CA . ALA A 1 159 ? -21.290 15.440 7.212 1.00 96.50 159 ALA A CA 1
ATOM 1224 C C . ALA A 1 159 ? -21.476 16.234 8.525 1.00 96.50 159 ALA A C 1
ATOM 1226 O O . ALA A 1 159 ? -21.982 15.692 9.506 1.00 96.50 159 ALA A O 1
ATOM 1227 N N . GLY A 1 160 ? -21.064 17.507 8.572 1.00 96.31 160 GLY A N 1
ATOM 1228 C CA . GLY A 1 160 ? -21.176 18.360 9.758 1.00 96.31 160 GLY A CA 1
ATOM 1229 C C . GLY A 1 160 ? -20.220 17.987 10.895 1.00 96.31 160 GLY A C 1
ATOM 1230 O O . GLY A 1 160 ? -20.417 18.425 12.028 1.00 96.31 160 GLY A O 1
ATOM 1231 N N . ILE A 1 161 ? -19.186 17.191 10.619 1.00 97.88 161 ILE A N 1
ATOM 1232 C CA . ILE A 1 161 ? -18.212 16.744 11.616 1.00 97.88 161 ILE A CA 1
ATOM 1233 C C . ILE A 1 161 ? -17.185 17.856 11.819 1.00 97.88 161 ILE A C 1
ATOM 1235 O O . ILE A 1 161 ? -16.623 18.365 10.855 1.00 97.88 161 ILE A O 1
ATOM 1239 N N . LYS A 1 162 ? -16.950 18.245 13.078 1.00 96.12 162 LYS A N 1
ATOM 1240 C CA . LYS A 1 162 ? -16.080 19.382 13.435 1.00 96.12 162 LYS A CA 1
ATOM 1241 C C . LYS A 1 162 ? -15.149 19.135 14.621 1.00 96.12 162 LYS A C 1
ATOM 1243 O O . LYS A 1 162 ? -14.432 20.047 15.004 1.00 96.12 162 LYS A O 1
ATOM 1248 N N . ASN A 1 163 ? -15.151 17.950 15.231 1.00 97.19 163 ASN A N 1
ATOM 1249 C CA . ASN A 1 163 ? -14.356 17.664 16.437 1.00 97.19 163 ASN A CA 1
ATOM 1250 C C . ASN A 1 163 ? -14.654 18.562 17.660 1.00 97.19 163 ASN A C 1
ATOM 1252 O O . ASN A 1 163 ? -13.825 18.675 18.559 1.00 97.19 163 ASN A O 1
ATOM 1256 N N . GLU A 1 164 ? -15.852 19.147 17.745 1.00 95.38 164 GLU A N 1
ATOM 1257 C CA . GLU A 1 164 ? -16.265 20.004 18.867 1.00 95.38 164 GLU A CA 1
ATOM 1258 C C . GLU A 1 164 ? -16.073 19.320 20.230 1.00 95.38 164 GLU A C 1
ATOM 1260 O O . GLU A 1 164 ? -16.365 18.131 20.384 1.00 95.38 164 GLU A O 1
ATOM 1265 N N . ALA A 1 165 ? -15.627 20.075 21.241 1.00 92.94 165 ALA A N 1
ATOM 1266 C CA . ALA A 1 165 ? -15.264 19.553 22.563 1.00 92.94 165 ALA A CA 1
ATOM 1267 C C . ALA A 1 165 ? -16.348 18.654 23.183 1.00 92.94 165 ALA A C 1
ATOM 1269 O O . ALA A 1 165 ? -16.057 17.530 23.591 1.00 92.94 165 ALA A O 1
ATOM 1270 N N . ASN A 1 166 ? -17.602 19.114 23.146 1.00 90.50 166 ASN A N 1
ATOM 1271 C CA . ASN A 1 166 ? -18.757 18.462 23.770 1.00 90.50 166 ASN A CA 1
ATOM 1272 C C . ASN A 1 166 ? -19.355 17.313 22.939 1.00 90.50 166 ASN A C 1
ATOM 1274 O O . ASN A 1 166 ? -20.302 16.660 23.378 1.00 90.50 166 ASN A O 1
ATOM 1278 N N . VAL A 1 167 ? -18.824 17.060 21.742 1.00 94.38 167 VAL A N 1
ATOM 1279 C CA . VAL A 1 167 ? -19.278 15.984 20.860 1.00 94.38 167 VAL A CA 1
ATOM 1280 C C . VAL A 1 167 ? -18.414 14.745 21.086 1.00 94.38 167 VAL A C 1
ATOM 1282 O O . VAL A 1 167 ? -17.185 14.809 21.058 1.00 94.38 167 VAL A O 1
ATOM 1285 N N . ARG A 1 168 ? -19.065 13.595 21.302 1.00 93.88 168 ARG A N 1
ATOM 1286 C CA . ARG A 1 168 ? -18.411 12.296 21.562 1.00 93.88 168 ARG A CA 1
ATOM 1287 C C . ARG A 1 168 ? -17.755 11.667 20.331 1.00 93.88 168 ARG A C 1
ATOM 1289 O O . ARG A 1 168 ? -17.048 10.680 20.482 1.00 93.88 168 ARG A O 1
ATOM 1296 N N . LEU A 1 169 ? -17.987 12.206 19.138 1.00 97.94 169 LEU A N 1
ATOM 1297 C CA . LEU A 1 169 ? -17.311 11.801 17.908 1.00 97.94 169 LEU A CA 1
ATOM 1298 C C . LEU A 1 169 ? -16.061 12.653 17.691 1.00 97.94 169 LEU A C 1
ATOM 1300 O O . LEU A 1 169 ? -16.165 13.875 17.575 1.00 97.94 169 LEU A O 1
ATOM 1304 N N . LYS A 1 170 ? -14.907 11.997 17.581 1.00 98.44 170 LYS A N 1
ATOM 1305 C CA . LYS A 1 170 ? -13.621 12.607 17.236 1.00 98.44 170 LYS A CA 1
ATOM 1306 C C . LYS A 1 170 ? -13.054 11.923 15.998 1.00 98.44 170 LYS A C 1
ATOM 1308 O O . LYS A 1 170 ? -13.101 10.700 15.894 1.00 98.44 170 LYS A O 1
ATOM 1313 N N . VAL A 1 171 ? -12.515 12.699 15.069 1.00 98.75 171 VAL A N 1
ATOM 1314 C CA . VAL A 1 171 ? -11.952 12.207 13.809 1.00 98.75 171 VAL A CA 1
ATOM 1315 C C . VAL A 1 171 ? -10.530 12.714 13.638 1.00 98.75 171 VAL A C 1
ATOM 1317 O O . VAL A 1 171 ? -10.269 13.903 13.796 1.00 98.75 171 VAL A O 1
ATOM 1320 N N . VAL A 1 172 ? -9.620 11.818 13.273 1.00 98.81 172 VAL A N 1
ATOM 1321 C CA . VAL A 1 172 ? -8.241 12.147 12.911 1.00 98.81 172 VAL A CA 1
ATOM 1322 C C . VAL A 1 172 ? -7.984 11.659 11.496 1.00 98.81 172 VAL A C 1
ATOM 1324 O O . VAL A 1 172 ? -8.227 10.495 11.183 1.00 98.81 172 VAL A O 1
ATOM 1327 N N . PHE A 1 173 ? -7.452 12.534 10.654 1.00 98.69 173 PHE A N 1
ATOM 1328 C CA . PHE A 1 173 ? -7.026 12.210 9.306 1.00 98.69 173 PHE A CA 1
ATOM 1329 C C . PHE A 1 173 ? -5.495 12.197 9.220 1.00 98.69 173 PHE A C 1
ATOM 1331 O O . PHE A 1 173 ? -4.810 13.165 9.562 1.00 98.69 173 PHE A O 1
ATOM 1338 N N . VAL A 1 174 ? -4.957 11.063 8.777 1.00 98.56 174 VAL A N 1
ATOM 1339 C CA . VAL A 1 174 ? -3.531 10.773 8.642 1.00 98.56 174 VAL A CA 1
ATOM 1340 C C . VAL A 1 174 ? -3.200 10.647 7.155 1.00 98.56 174 VAL A C 1
ATOM 1342 O O . VAL A 1 174 ? -3.348 9.559 6.591 1.00 98.56 174 VAL A O 1
ATOM 1345 N N . PRO A 1 175 ? -2.761 11.740 6.496 1.00 97.38 175 PRO A N 1
ATOM 1346 C CA . PRO A 1 175 ? -2.549 11.746 5.058 1.00 97.38 175 PRO A CA 1
ATOM 1347 C C . PRO A 1 175 ? -1.153 11.216 4.665 1.00 97.38 175 PRO A C 1
ATOM 1349 O O . PRO A 1 175 ? -0.519 11.744 3.755 1.00 97.38 175 PRO A O 1
ATOM 1352 N N . THR A 1 176 ? -0.618 10.215 5.372 1.00 96.06 176 THR A N 1
ATOM 1353 C CA . THR A 1 176 ? 0.736 9.668 5.155 1.00 96.06 176 THR A CA 1
ATOM 1354 C C . THR A 1 176 ? 0.796 8.168 5.455 1.00 96.06 176 THR A C 1
ATOM 1356 O O . THR A 1 176 ? -0.100 7.614 6.093 1.00 96.06 176 THR A O 1
ATOM 1359 N N . TYR A 1 177 ? 1.867 7.505 5.017 1.00 94.38 177 TYR A N 1
ATOM 1360 C CA . TYR A 1 177 ? 2.153 6.126 5.405 1.00 94.38 177 TYR A CA 1
ATOM 1361 C C . TYR A 1 177 ? 2.672 6.050 6.845 1.00 94.38 177 TYR A C 1
ATOM 1363 O O . TYR A 1 177 ? 3.563 6.796 7.241 1.00 94.38 177 TYR A O 1
ATOM 1371 N N . LEU A 1 178 ? 2.162 5.083 7.609 1.00 94.56 178 LEU A N 1
ATOM 1372 C CA . LEU A 1 178 ? 2.652 4.755 8.948 1.00 94.56 178 LEU A CA 1
ATOM 1373 C C . LEU A 1 178 ? 3.825 3.772 8.842 1.00 94.56 178 LEU A C 1
ATOM 1375 O O . LEU A 1 178 ? 3.653 2.561 8.992 1.00 94.56 178 LEU A O 1
ATOM 1379 N N . ASN A 1 179 ? 5.016 4.285 8.545 1.00 91.56 179 ASN A N 1
ATOM 1380 C CA . ASN A 1 179 ? 6.247 3.493 8.422 1.00 91.56 179 ASN A CA 1
ATOM 1381 C C . ASN A 1 179 ? 7.055 3.401 9.733 1.00 91.56 179 ASN A C 1
ATOM 1383 O O . ASN A 1 179 ? 8.016 2.644 9.798 1.00 91.56 179 ASN A O 1
ATOM 1387 N N . GLY A 1 180 ? 6.647 4.122 10.784 1.00 93.06 180 GLY A N 1
ATOM 1388 C CA . GLY A 1 180 ? 7.385 4.220 12.048 1.00 93.06 180 GLY A CA 1
ATOM 1389 C C . GLY A 1 180 ? 8.189 5.512 12.215 1.00 93.06 180 GLY A C 1
ATOM 1390 O O . GLY A 1 180 ? 8.686 5.758 13.309 1.00 93.06 180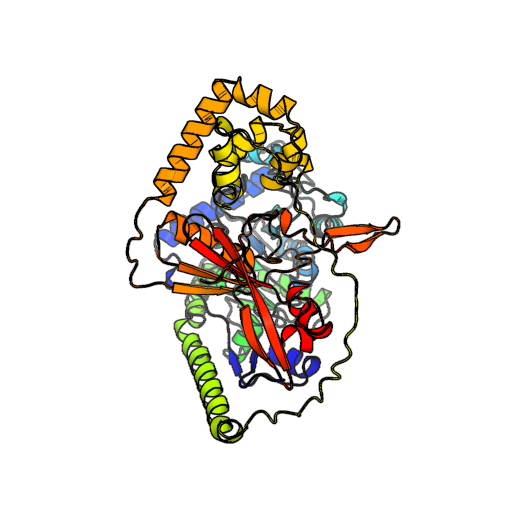 GLY A O 1
ATOM 1391 N N . GLU A 1 181 ? 8.251 6.354 11.183 1.00 94.56 181 GLU A N 1
ATOM 1392 C CA . GLU A 1 181 ? 9.023 7.603 11.147 1.00 94.56 181 GLU A CA 1
ATOM 1393 C C . GLU A 1 181 ? 8.199 8.773 10.571 1.00 94.56 181 GLU A C 1
ATOM 1395 O O . GLU A 1 181 ? 8.740 9.723 10.013 1.00 94.56 181 GLU A O 1
ATOM 1400 N N . ASP A 1 182 ? 6.869 8.722 10.694 1.00 94.00 182 ASP A N 1
ATOM 1401 C CA . ASP A 1 182 ? 5.968 9.752 10.158 1.00 94.00 182 ASP A CA 1
ATOM 1402 C C . ASP A 1 182 ? 6.040 11.091 10.923 1.00 94.00 182 ASP A C 1
ATOM 1404 O O . ASP A 1 182 ? 5.552 12.112 10.457 1.00 94.00 182 ASP A O 1
ATOM 1408 N N . GLY A 1 183 ? 6.662 11.119 12.101 1.00 95.75 183 GLY A N 1
ATOM 1409 C CA . GLY A 1 183 ? 6.819 12.318 12.924 1.00 95.75 183 GLY A CA 1
ATOM 1410 C C . GLY A 1 183 ? 5.657 12.583 13.885 1.00 95.75 183 GLY A C 1
ATOM 1411 O O . GLY A 1 183 ? 5.818 13.386 14.804 1.00 95.75 183 GLY A O 1
ATOM 1412 N N . VAL A 1 184 ? 4.521 11.886 13.748 1.00 97.75 184 VAL A N 1
ATOM 1413 C CA . VAL A 1 184 ? 3.356 12.019 14.641 1.00 97.75 184 VAL A CA 1
ATOM 1414 C C . VAL A 1 184 ? 3.138 10.740 15.444 1.00 97.75 184 VAL A C 1
ATOM 1416 O O . VAL A 1 184 ? 3.229 10.755 16.678 1.00 97.75 184 VAL A O 1
ATOM 1419 N N . PHE A 1 185 ? 2.870 9.622 14.770 1.00 97.75 185 PHE A N 1
ATOM 1420 C CA . PHE A 1 185 ? 2.663 8.319 15.396 1.00 97.75 185 PHE A CA 1
ATOM 1421 C C . PHE A 1 185 ? 3.985 7.641 15.739 1.00 97.75 185 PHE A C 1
ATOM 1423 O O . PHE A 1 185 ? 4.115 7.129 16.849 1.00 97.75 185 PHE A O 1
ATOM 1430 N N . ASN A 1 186 ? 4.957 7.647 14.826 1.00 96.69 186 ASN A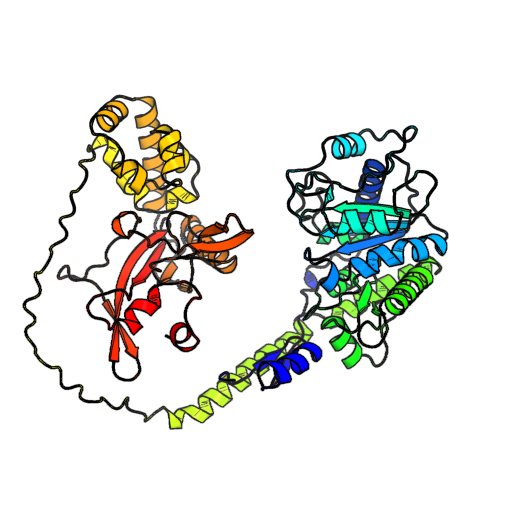 N 1
ATOM 1431 C CA . ASN A 1 186 ? 6.233 6.936 14.962 1.00 96.69 186 ASN A CA 1
ATOM 1432 C C . ASN A 1 186 ? 6.050 5.460 15.376 1.00 96.69 186 ASN A C 1
ATOM 1434 O O . ASN A 1 186 ? 6.791 4.900 16.186 1.00 96.69 186 ASN A O 1
ATOM 1438 N N . ILE A 1 187 ? 4.986 4.841 14.862 1.00 96.50 187 ILE A N 1
ATOM 1439 C CA . ILE A 1 187 ? 4.651 3.427 15.025 1.00 96.50 187 ILE A CA 1
ATOM 1440 C C . ILE A 1 187 ? 4.223 2.931 13.646 1.00 96.50 187 ILE A C 1
ATOM 1442 O O . ILE A 1 187 ? 3.383 3.555 13.000 1.00 96.50 187 ILE A O 1
ATOM 1446 N N . SER A 1 188 ? 4.802 1.819 13.190 1.00 96.06 188 SER A N 1
ATOM 1447 C CA . SER A 1 188 ? 4.428 1.231 11.904 1.00 96.06 188 SER A CA 1
ATOM 1448 C C . SER A 1 188 ? 2.966 0.774 11.896 1.00 96.06 188 SER A C 1
ATOM 1450 O O . SER A 1 188 ? 2.408 0.425 12.937 1.00 96.06 188 SER A O 1
ATOM 1452 N N . TYR A 1 189 ? 2.349 0.725 10.715 1.00 95.88 189 TYR A N 1
ATOM 1453 C CA . TYR A 1 189 ? 0.949 0.333 10.531 1.00 95.88 189 TYR A CA 1
ATOM 1454 C C . TYR A 1 189 ? 0.575 -0.951 11.291 1.00 95.88 189 TYR A C 1
ATOM 1456 O O . TYR A 1 189 ? -0.339 -0.937 12.115 1.00 95.88 189 TYR A O 1
ATOM 1464 N N . HIS A 1 190 ? 1.331 -2.036 11.090 1.00 93.81 190 HIS A N 1
ATOM 1465 C CA . HIS A 1 190 ? 1.069 -3.328 11.736 1.00 93.81 190 HIS A CA 1
ATOM 1466 C C . HIS A 1 190 ? 1.209 -3.281 13.261 1.00 93.81 190 HIS A C 1
ATOM 1468 O O . HIS A 1 190 ? 0.527 -4.019 13.965 1.00 93.81 190 HIS A O 1
ATOM 1474 N N . ASN A 1 191 ? 2.053 -2.389 13.782 1.00 96.19 191 ASN A N 1
ATOM 1475 C CA . ASN A 1 191 ? 2.218 -2.195 15.218 1.00 96.19 191 ASN A CA 1
ATOM 1476 C C . ASN A 1 191 ? 1.139 -1.287 15.819 1.00 96.19 191 ASN A C 1
ATOM 1478 O O . ASN A 1 191 ? 0.851 -1.396 17.009 1.00 96.19 191 ASN A O 1
ATOM 1482 N N . LEU A 1 192 ? 0.533 -0.404 15.021 1.00 97.75 192 LEU A N 1
ATOM 1483 C CA . LEU A 1 192 ? -0.557 0.471 15.450 1.00 97.75 192 LEU A CA 1
ATOM 1484 C C . LEU A 1 192 ? -1.920 -0.238 15.391 1.00 97.75 192 LEU A C 1
ATOM 1486 O O . LEU A 1 192 ? -2.768 -0.026 16.258 1.00 97.75 192 LEU A O 1
ATOM 1490 N N . LEU A 1 193 ? -2.119 -1.105 14.392 1.00 97.81 193 LEU A N 1
ATOM 1491 C CA . LEU A 1 193 ? -3.379 -1.796 14.110 1.00 97.81 193 LEU A CA 1
ATOM 1492 C C . LEU A 1 193 ? -3.992 -2.521 15.335 1.00 97.81 193 LEU A C 1
ATOM 1494 O O . LEU A 1 193 ? -5.176 -2.307 15.601 1.00 97.81 193 LEU A O 1
ATOM 1498 N N . PRO A 1 194 ? -3.239 -3.266 16.172 1.00 97.38 194 PRO A N 1
ATOM 1499 C CA . PRO A 1 194 ? -3.781 -3.910 17.372 1.00 97.38 194 PRO A CA 1
ATOM 1500 C C . PRO A 1 194 ? -4.403 -2.949 18.385 1.00 97.38 194 PRO A C 1
ATOM 1502 O O . PRO A 1 194 ? -5.171 -3.395 19.233 1.00 97.38 194 PRO A O 1
ATOM 1505 N N . GLY A 1 195 ? -4.063 -1.654 18.344 1.00 97.81 195 GLY A N 1
ATOM 1506 C CA . GLY A 1 195 ? -4.609 -0.627 19.233 1.00 97.81 195 GLY A CA 1
ATOM 1507 C C . GLY A 1 195 ? -6.087 -0.321 18.985 1.00 97.81 195 GLY A C 1
ATOM 1508 O O . GLY A 1 195 ? -6.781 0.111 19.907 1.00 97.81 195 GLY A O 1
ATOM 1509 N N . PHE A 1 196 ? -6.587 -0.605 17.781 1.00 98.56 196 PHE A N 1
ATOM 1510 C CA . PHE A 1 196 ? -7.974 -0.363 17.401 1.00 98.56 196 PHE A CA 1
ATOM 1511 C C . PHE A 1 196 ? -8.934 -1.419 17.958 1.00 98.56 196 PHE A C 1
ATOM 1513 O O . PHE A 1 196 ? -8.563 -2.552 18.293 1.00 98.56 196 PHE A O 1
ATOM 1520 N N . ASP A 1 197 ? -10.194 -1.026 18.097 1.00 98.12 197 ASP A N 1
ATOM 1521 C CA . ASP A 1 197 ? -11.279 -1.908 18.518 1.00 98.12 197 ASP A CA 1
ATOM 1522 C C . ASP A 1 197 ? -11.991 -2.532 17.322 1.00 98.12 197 ASP A C 1
ATOM 1524 O O . ASP A 1 197 ? -12.468 -3.659 17.424 1.00 98.12 197 ASP A O 1
ATOM 1528 N N . MET A 1 198 ? -12.003 -1.832 16.186 1.00 98.38 198 MET A N 1
ATOM 1529 C CA . MET A 1 198 ? -12.587 -2.313 14.941 1.00 98.38 198 MET A CA 1
ATOM 1530 C C . MET A 1 198 ? -11.981 -1.608 13.727 1.00 98.38 198 MET A C 1
ATOM 1532 O O . MET A 1 198 ? -11.646 -0.422 13.792 1.00 98.38 198 MET A O 1
ATOM 1536 N N . THR A 1 199 ? -11.894 -2.310 12.600 1.00 98.69 199 THR A N 1
ATOM 1537 C CA . THR A 1 199 ? -11.680 -1.675 11.293 1.00 98.69 199 THR A CA 1
ATOM 1538 C C . THR A 1 199 ? -12.988 -1.600 10.513 1.00 98.69 199 THR A C 1
ATOM 1540 O O . THR A 1 199 ? -13.799 -2.522 10.561 1.00 98.69 199 THR A O 1
ATOM 1543 N N . VAL A 1 200 ? -13.230 -0.488 9.817 1.00 98.62 200 VAL A N 1
ATOM 1544 C CA . VAL A 1 200 ? -14.465 -0.267 9.048 1.00 98.62 200 VAL A CA 1
ATOM 1545 C C . VAL A 1 200 ? -14.092 0.066 7.611 1.00 98.62 200 VAL A C 1
ATOM 1547 O O . VAL A 1 200 ? -13.665 1.174 7.301 1.00 98.62 200 VAL A O 1
ATOM 1550 N N . LEU A 1 201 ? -14.213 -0.925 6.733 1.00 98.19 201 LEU A N 1
ATOM 1551 C CA . LEU A 1 201 ? -13.642 -0.954 5.387 1.00 98.19 201 LEU A CA 1
ATOM 1552 C C . LEU A 1 201 ? -14.711 -1.352 4.354 1.00 98.19 201 LEU A C 1
ATOM 1554 O O . LEU A 1 201 ? -14.597 -2.407 3.722 1.00 98.19 201 LEU A O 1
ATOM 1558 N N . PRO A 1 202 ? -15.785 -0.561 4.178 1.00 97.31 202 PRO A N 1
ATOM 1559 C CA . PRO A 1 202 ? -16.923 -0.942 3.349 1.00 97.31 202 PRO A CA 1
ATOM 1560 C C . PRO A 1 202 ? -16.625 -0.785 1.845 1.00 97.31 202 PRO A C 1
ATOM 1562 O O . PRO A 1 202 ? -17.458 -0.252 1.131 1.00 97.31 202 PRO A O 1
ATOM 1565 N N . SER A 1 203 ? -15.460 -1.206 1.345 1.00 96.62 203 SER A N 1
ATOM 1566 C CA . SER A 1 203 ? -14.972 -0.963 -0.024 1.00 96.62 203 SER A CA 1
ATOM 1567 C C . SER A 1 203 ? -16.011 -1.244 -1.117 1.00 96.62 203 SER A C 1
ATOM 1569 O O . SER A 1 203 ? -16.742 -2.228 -1.053 1.00 96.62 203 SER A O 1
ATOM 1571 N N . TYR A 1 204 ? -16.073 -0.405 -2.149 1.00 95.31 204 TYR A N 1
ATOM 1572 C CA . TYR A 1 204 ? -16.886 -0.653 -3.345 1.00 95.31 204 TYR A CA 1
ATOM 1573 C C . TYR A 1 204 ? -16.176 -1.552 -4.360 1.00 95.31 204 TYR A C 1
ATOM 1575 O O . TYR A 1 204 ? -16.819 -2.374 -5.005 1.00 95.31 204 TYR A O 1
ATOM 1583 N N . TYR A 1 205 ? -14.858 -1.406 -4.492 1.00 93.38 205 TYR A N 1
ATOM 1584 C CA . TYR A 1 205 ? -14.053 -2.210 -5.403 1.00 93.38 205 TYR A CA 1
ATOM 1585 C C . TYR A 1 205 ? -12.711 -2.541 -4.762 1.00 93.38 205 TYR A C 1
ATOM 1587 O O . TYR A 1 205 ? -11.909 -1.657 -4.455 1.00 93.38 205 TYR A O 1
ATOM 1595 N N . ASP A 1 206 ? -12.472 -3.832 -4.554 1.00 90.88 206 ASP A N 1
ATOM 1596 C CA . ASP A 1 206 ? -11.193 -4.339 -4.079 1.00 90.88 206 ASP A CA 1
ATOM 1597 C C . ASP A 1 206 ? -11.026 -5.810 -4.504 1.00 90.88 206 ASP A C 1
ATOM 1599 O O . ASP A 1 206 ? -11.739 -6.680 -3.989 1.00 90.88 206 ASP A O 1
ATOM 1603 N N . PRO A 1 207 ? -10.108 -6.120 -5.442 1.00 92.12 207 PRO A N 1
ATOM 1604 C CA . PRO A 1 207 ? -9.964 -7.470 -5.990 1.00 92.12 207 PRO A CA 1
ATOM 1605 C C . PRO A 1 207 ? -9.740 -8.560 -4.933 1.00 92.12 207 PRO A C 1
ATOM 1607 O O . PRO A 1 207 ? -10.173 -9.700 -5.137 1.00 92.12 207 PRO A O 1
ATOM 1610 N N . TRP A 1 208 ? -9.096 -8.201 -3.812 1.00 93.81 208 TRP A N 1
ATOM 1611 C CA . TRP A 1 208 ? -8.907 -9.074 -2.652 1.00 93.81 208 TRP A CA 1
ATOM 1612 C C . TRP A 1 208 ? -9.232 -8.412 -1.304 1.00 93.81 208 TRP A C 1
ATOM 1614 O O . TRP A 1 208 ? -9.998 -8.990 -0.560 1.00 93.81 208 TRP A O 1
ATOM 1624 N N . SER A 1 209 ? -8.740 -7.216 -0.977 1.00 93.38 209 SER A N 1
ATOM 1625 C CA . SER A 1 209 ? -8.735 -6.634 0.385 1.00 93.38 209 SER A CA 1
ATOM 1626 C C . SER A 1 209 ? -7.857 -7.366 1.416 1.00 93.38 209 SER A C 1
ATOM 1628 O O . SER A 1 209 ? -8.323 -8.193 2.194 1.00 93.38 209 SER A O 1
ATOM 1630 N N . HIS A 1 210 ? -6.590 -6.952 1.519 1.00 94.44 210 HIS A N 1
ATOM 1631 C CA . HIS A 1 210 ? -5.661 -7.412 2.566 1.00 94.44 210 HIS A CA 1
ATOM 1632 C C . HIS A 1 210 ? -5.948 -6.810 3.950 1.00 94.44 210 HIS A C 1
ATOM 1634 O O . HIS A 1 210 ? -5.840 -7.493 4.960 1.00 94.44 210 HIS A O 1
ATOM 1640 N N . THR A 1 211 ? -6.376 -5.550 4.014 1.00 95.75 211 THR A N 1
ATOM 1641 C CA . THR A 1 211 ? -6.605 -4.815 5.268 1.00 95.75 211 THR A CA 1
ATOM 1642 C C . THR A 1 211 ? -7.566 -5.506 6.259 1.00 95.75 211 THR A C 1
ATOM 1644 O O . THR A 1 211 ? -7.206 -5.615 7.434 1.00 95.75 211 THR A O 1
ATOM 1647 N N . PRO A 1 212 ? -8.761 -6.008 5.871 1.00 96.00 212 PRO A N 1
ATOM 1648 C CA . PRO A 1 212 ? -9.613 -6.754 6.802 1.00 96.00 212 PRO A CA 1
ATOM 1649 C C . PRO A 1 212 ? -8.983 -8.092 7.227 1.00 96.00 212 PRO A C 1
ATOM 1651 O O . PRO A 1 212 ? -9.110 -8.473 8.388 1.00 96.00 212 PRO A O 1
ATOM 1654 N N . MET A 1 213 ? -8.249 -8.763 6.331 1.00 95.00 213 MET A N 1
ATOM 1655 C CA . MET A 1 213 ? -7.525 -10.009 6.619 1.00 95.00 213 MET A CA 1
ATOM 1656 C C . MET A 1 213 ? -6.405 -9.794 7.655 1.00 95.00 213 MET A C 1
ATOM 1658 O O . MET A 1 213 ? -6.297 -10.537 8.627 1.00 95.00 213 MET A O 1
ATOM 1662 N N . GLU A 1 214 ? -5.618 -8.728 7.509 1.00 95.50 214 GLU A N 1
ATOM 1663 C CA . GLU A 1 214 ? -4.600 -8.309 8.483 1.00 95.50 214 GLU A CA 1
ATOM 1664 C C . GLU A 1 214 ? -5.225 -7.881 9.819 1.00 95.50 214 GLU A C 1
ATOM 1666 O O . GLU A 1 214 ? -4.694 -8.190 10.888 1.00 95.50 214 GLU A O 1
ATOM 1671 N N . SER A 1 215 ? -6.379 -7.204 9.770 1.00 97.25 215 SER A N 1
ATOM 1672 C CA . SER A 1 215 ? -7.124 -6.791 10.966 1.00 97.25 215 SER A CA 1
ATOM 1673 C C . SER A 1 215 ? -7.486 -8.001 11.820 1.00 97.25 215 SER A C 1
ATOM 1675 O O . SER A 1 215 ? -7.164 -8.032 13.010 1.00 97.25 215 SER A O 1
ATOM 1677 N N . ILE A 1 216 ? -8.091 -9.031 11.215 1.00 95.94 216 ILE A N 1
ATOM 1678 C CA . ILE A 1 216 ? -8.490 -10.220 11.970 1.00 95.94 216 ILE A CA 1
ATOM 1679 C C . ILE A 1 216 ? -7.281 -10.999 12.497 1.00 95.94 216 ILE A C 1
ATOM 1681 O O . ILE A 1 216 ? -7.327 -11.475 13.633 1.00 95.94 216 ILE A O 1
ATOM 1685 N N . ALA A 1 217 ? -6.171 -11.040 11.746 1.00 95.56 217 ALA A N 1
ATOM 1686 C CA . ALA A 1 217 ? -4.916 -11.638 12.202 1.00 95.56 217 ALA A CA 1
ATOM 1687 C C . ALA A 1 217 ? -4.414 -10.974 13.491 1.00 95.56 217 ALA A C 1
ATOM 1689 O O . ALA A 1 217 ? -4.052 -11.657 14.448 1.00 95.56 217 ALA A O 1
ATOM 1690 N N . LEU A 1 218 ? -4.522 -9.648 13.583 1.00 96.44 218 LEU A N 1
ATOM 1691 C CA . LEU A 1 218 ? -4.143 -8.859 14.758 1.00 96.44 218 LEU A CA 1
ATOM 1692 C C . LEU A 1 218 ? -5.271 -8.727 15.803 1.00 96.44 218 LEU A C 1
ATOM 1694 O O . LEU A 1 218 ? -5.253 -7.834 16.657 1.00 96.44 218 LEU A O 1
ATOM 1698 N N . SER A 1 219 ? -6.233 -9.655 15.786 1.00 96.38 219 SER A N 1
ATOM 1699 C CA . SER A 1 219 ? -7.385 -9.718 16.698 1.00 96.38 219 SER A CA 1
ATOM 1700 C C . SER A 1 219 ? -8.234 -8.438 16.714 1.00 96.38 219 SER A C 1
ATOM 1702 O O . SER A 1 219 ? -8.761 -8.045 17.758 1.00 96.38 219 SER A O 1
ATOM 1704 N N . VAL A 1 220 ? -8.352 -7.766 15.566 1.00 97.94 220 VAL A N 1
ATOM 1705 C CA . VAL A 1 220 ? -9.210 -6.595 15.352 1.00 97.94 220 VAL A CA 1
ATOM 1706 C C . VAL A 1 220 ? -10.378 -7.012 14.451 1.00 97.94 220 VAL A C 1
ATOM 1708 O O . VAL A 1 220 ? -10.166 -7.291 13.270 1.00 97.94 220 VAL A O 1
ATOM 1711 N N . PRO A 1 221 ? -11.611 -7.105 14.981 1.00 98.12 221 PRO A N 1
ATOM 1712 C CA . PRO A 1 221 ? -12.804 -7.357 14.178 1.00 98.12 221 PRO A CA 1
ATOM 1713 C C . PRO A 1 221 ? -12.961 -6.324 13.059 1.00 98.12 221 PRO A C 1
ATOM 1715 O O . PRO A 1 221 ? -12.565 -5.166 13.214 1.00 98.12 221 PRO A O 1
ATOM 1718 N N . SER A 1 222 ? -13.551 -6.731 11.937 1.00 97.81 222 SER A N 1
ATOM 1719 C CA . SER A 1 222 ? -13.625 -5.887 10.742 1.00 97.81 222 SER A CA 1
ATOM 1720 C C . SER A 1 222 ? -15.029 -5.837 10.147 1.00 97.81 222 SER A C 1
ATOM 1722 O O . SER A 1 222 ? -15.731 -6.847 10.095 1.00 97.81 222 SER A O 1
ATOM 1724 N N . VAL A 1 223 ? -15.432 -4.660 9.673 1.00 98.25 223 VAL A N 1
ATOM 1725 C CA . VAL A 1 223 ? -16.542 -4.491 8.732 1.00 98.25 223 VAL A CA 1
ATOM 1726 C C . VAL A 1 223 ? -15.948 -4.390 7.331 1.00 98.25 223 VAL A C 1
ATOM 1728 O O . VAL A 1 223 ? -15.139 -3.506 7.068 1.00 98.25 223 VAL A O 1
ATOM 1731 N N . THR A 1 224 ? -16.366 -5.261 6.422 1.00 97.38 224 THR A N 1
ATOM 1732 C CA . THR A 1 224 ? -16.023 -5.225 4.992 1.00 97.38 224 THR A CA 1
ATOM 1733 C C . THR A 1 224 ? -17.299 -5.267 4.148 1.00 97.38 224 THR A C 1
ATOM 1735 O O . THR A 1 224 ? -18.392 -5.216 4.705 1.00 97.38 224 THR A O 1
ATOM 1738 N N . SER A 1 225 ? -17.206 -5.349 2.820 1.00 96.12 225 SER A N 1
ATOM 1739 C CA . SER A 1 225 ? -18.370 -5.457 1.933 1.00 96.12 225 SER A CA 1
ATOM 1740 C C . SER A 1 225 ? -18.345 -6.730 1.089 1.00 96.12 225 SER A C 1
ATOM 1742 O O . SER A 1 225 ? -17.283 -7.280 0.787 1.00 96.12 225 SER A O 1
ATOM 1744 N N . ASN A 1 226 ? -19.521 -7.154 0.625 1.00 93.81 226 ASN A N 1
ATOM 1745 C CA . ASN A 1 226 ? -19.684 -8.253 -0.333 1.00 93.81 226 ASN A CA 1
ATOM 1746 C C . ASN A 1 226 ? -19.190 -7.932 -1.762 1.00 93.81 226 ASN A C 1
ATOM 1748 O O . ASN A 1 226 ? -19.408 -8.730 -2.671 1.00 93.81 226 ASN A O 1
ATOM 1752 N N . MET A 1 227 ? -18.543 -6.779 -1.951 1.00 93.56 227 MET A N 1
ATOM 1753 C CA . MET A 1 227 ? -17.887 -6.357 -3.189 1.00 93.56 227 MET A CA 1
ATOM 1754 C C . MET A 1 227 ? -16.356 -6.534 -3.136 1.00 93.56 227 MET A C 1
ATOM 1756 O O . MET A 1 227 ? -15.655 -6.068 -4.037 1.00 93.56 227 MET A O 1
ATOM 1760 N N . THR A 1 228 ? -15.835 -7.173 -2.082 1.00 94.75 228 THR A N 1
ATOM 1761 C CA . THR A 1 228 ? -14.406 -7.475 -1.913 1.00 94.75 228 THR A CA 1
ATOM 1762 C C . THR A 1 228 ? -14.110 -8.955 -2.139 1.00 94.75 228 THR A C 1
ATOM 1764 O O . THR A 1 228 ? -14.912 -9.831 -1.795 1.00 94.75 228 THR A O 1
ATOM 1767 N N . GLY A 1 229 ? -12.921 -9.259 -2.666 1.00 93.88 229 GLY A N 1
ATOM 1768 C CA . GLY A 1 229 ? -12.503 -10.647 -2.878 1.00 93.88 229 GLY A CA 1
ATOM 1769 C C . GLY A 1 229 ? -12.421 -11.480 -1.593 1.00 93.88 229 GLY A C 1
ATOM 1770 O O . GLY A 1 229 ? -12.854 -12.631 -1.591 1.00 93.88 229 GLY A O 1
ATOM 1771 N N . PHE A 1 230 ? -11.950 -10.883 -0.499 1.00 94.38 230 PHE A N 1
ATOM 1772 C CA . PHE A 1 230 ? -11.845 -11.484 0.829 1.00 94.38 230 PHE A CA 1
ATOM 1773 C C . PHE A 1 230 ? -13.219 -11.894 1.361 1.00 94.38 230 PHE A C 1
ATOM 1775 O O . PHE A 1 23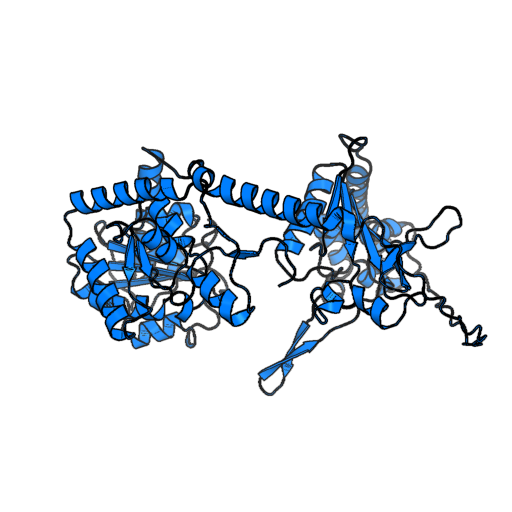0 ? -13.416 -13.052 1.725 1.00 94.38 230 PHE A O 1
ATOM 1782 N N . ALA A 1 231 ? -14.201 -10.985 1.331 1.00 93.56 231 ALA A N 1
ATOM 1783 C CA . ALA A 1 231 ? -15.566 -11.296 1.750 1.00 93.56 231 ALA A CA 1
ATOM 1784 C C . ALA A 1 231 ? -16.216 -12.345 0.841 1.00 93.56 231 ALA A C 1
ATOM 1786 O O . ALA A 1 231 ? -16.879 -13.259 1.327 1.00 93.56 231 ALA A O 1
ATOM 1787 N N . SER A 1 232 ? -16.000 -12.243 -0.476 1.00 90.69 232 SER A N 1
ATOM 1788 C CA . SER A 1 232 ? -16.501 -13.227 -1.437 1.00 90.69 232 SER A CA 1
ATOM 1789 C C . SER A 1 232 ? -15.942 -14.623 -1.165 1.00 90.69 232 SER A C 1
ATOM 1791 O O . SER A 1 232 ? -16.684 -15.594 -1.293 1.00 90.69 232 SER A O 1
ATOM 1793 N N . HIS A 1 233 ? -14.661 -14.737 -0.807 1.00 91.75 233 HIS A N 1
ATOM 1794 C CA . HIS A 1 233 ? -14.061 -16.019 -0.453 1.00 91.75 233 HIS A CA 1
ATOM 1795 C C . HIS A 1 233 ? -14.590 -16.530 0.890 1.00 91.75 233 HIS A C 1
ATOM 1797 O O . HIS A 1 233 ? -14.978 -17.692 0.993 1.00 91.75 233 HIS A O 1
ATOM 1803 N N . LEU A 1 234 ? -14.696 -15.654 1.893 1.00 91.50 234 LEU A N 1
ATOM 1804 C CA . LEU A 1 234 ? -15.211 -16.014 3.210 1.00 91.50 234 LEU A CA 1
ATOM 1805 C C . LEU A 1 234 ? -16.649 -16.548 3.143 1.00 91.50 234 LEU A C 1
ATOM 1807 O O . LEU A 1 234 ? -16.937 -17.574 3.748 1.00 91.50 234 LEU A O 1
ATOM 1811 N N . LEU A 1 235 ? -17.524 -15.909 2.361 1.00 89.75 235 LEU A N 1
ATOM 1812 C CA . LEU A 1 235 ? -18.903 -16.362 2.128 1.00 89.75 235 LEU A CA 1
ATOM 1813 C C . LEU A 1 235 ? -18.993 -17.652 1.299 1.00 89.75 235 LEU A C 1
ATOM 1815 O O . LEU A 1 235 ? -19.983 -18.374 1.382 1.00 89.75 235 LEU A O 1
ATOM 1819 N N . ALA A 1 236 ? -17.985 -17.945 0.474 1.00 86.69 236 ALA A N 1
ATOM 1820 C CA . ALA A 1 236 ? -17.938 -19.198 -0.275 1.00 86.69 236 ALA A CA 1
ATOM 1821 C C . ALA A 1 236 ? -17.575 -20.389 0.628 1.00 86.69 236 ALA A C 1
ATOM 1823 O O . ALA A 1 236 ? -18.020 -21.507 0.378 1.00 86.69 236 ALA A O 1
ATOM 1824 N N . VAL A 1 237 ? -16.774 -20.146 1.669 1.00 83.56 237 VAL A N 1
ATOM 1825 C CA . VAL A 1 237 ? -16.312 -21.173 2.616 1.00 83.56 237 VAL A CA 1
ATOM 1826 C C . VAL A 1 237 ? -17.263 -21.309 3.808 1.00 83.56 237 VAL A C 1
ATOM 1828 O O . VAL A 1 237 ? -17.516 -22.417 4.275 1.00 83.56 237 VAL A O 1
ATOM 1831 N N . SER A 1 238 ? -17.813 -20.195 4.289 1.00 77.94 238 SER A N 1
ATOM 1832 C CA . SER A 1 238 ? -18.757 -20.132 5.403 1.00 77.94 238 SER A CA 1
ATOM 1833 C C . SER A 1 238 ? -20.119 -19.672 4.893 1.00 77.94 238 SER A C 1
ATOM 1835 O O . SER A 1 238 ? -20.239 -18.570 4.366 1.00 77.94 238 SER A O 1
ATOM 1837 N N . GLN A 1 239 ? -21.158 -20.496 5.076 1.00 70.88 239 GLN A N 1
ATOM 1838 C CA . GLN A 1 239 ? -22.531 -20.170 4.646 1.00 70.88 239 GLN A CA 1
ATOM 1839 C C . GLN A 1 239 ? -23.060 -18.867 5.273 1.00 70.88 239 GLN A C 1
ATOM 1841 O O . GLN A 1 239 ? -23.926 -18.216 4.693 1.00 70.88 239 GLN A O 1
ATOM 1846 N N . GLU A 1 240 ? -22.522 -18.473 6.432 1.00 78.12 240 GLU A N 1
ATOM 1847 C CA . GLU A 1 240 ? -22.830 -17.216 7.112 1.00 78.12 240 GLU A CA 1
ATOM 1848 C C . GLU A 1 240 ? -21.556 -16.425 7.433 1.00 78.12 240 GLU A C 1
ATOM 1850 O O . GLU A 1 240 ? -20.489 -16.994 7.678 1.00 78.12 240 GLU A O 1
ATOM 1855 N N . ALA A 1 241 ? -21.672 -15.095 7.462 1.00 80.00 241 ALA A N 1
ATOM 1856 C CA . ALA A 1 241 ? -20.570 -14.219 7.839 1.00 80.00 241 ALA A CA 1
ATOM 1857 C C . ALA A 1 241 ? -20.208 -14.407 9.331 1.00 80.00 241 ALA A C 1
ATOM 1859 O O . ALA A 1 241 ? -21.088 -14.286 10.190 1.00 80.00 241 ALA A O 1
ATOM 1860 N N . PRO A 1 242 ? -18.932 -14.669 9.672 1.00 87.31 242 PRO A N 1
ATOM 1861 C CA . PRO A 1 242 ? -18.480 -14.743 11.057 1.00 87.31 242 PRO A CA 1
ATOM 1862 C C . PRO A 1 242 ? -18.751 -13.444 11.820 1.00 87.31 242 PRO A C 1
ATOM 1864 O O . PRO A 1 242 ? -18.602 -12.350 11.282 1.00 87.31 242 PRO A O 1
ATOM 1867 N N . ARG A 1 243 ? -19.049 -13.536 13.120 1.00 90.06 243 ARG A N 1
ATOM 1868 C CA . ARG A 1 243 ? -19.301 -12.351 13.968 1.00 90.06 243 ARG A CA 1
ATOM 1869 C C . ARG A 1 243 ? -18.113 -11.386 14.040 1.00 90.06 243 ARG A C 1
ATOM 1871 O O . ARG A 1 243 ? -18.304 -10.196 14.259 1.00 90.06 243 ARG A O 1
ATOM 1878 N N . CYS A 1 244 ? -16.898 -11.894 13.845 1.00 93.44 244 CYS A N 1
ATOM 1879 C CA . CYS A 1 244 ? -15.667 -11.111 13.801 1.00 93.44 244 CYS A CA 1
ATOM 1880 C C . CYS A 1 244 ? -15.405 -10.412 12.455 1.00 93.44 244 CYS A C 1
ATOM 1882 O O . CYS A 1 244 ? -14.523 -9.556 12.377 1.00 93.44 244 CYS A O 1
ATOM 1884 N N . THR A 1 245 ? -16.145 -10.760 11.397 1.00 95.69 245 THR A N 1
ATOM 1885 C CA . THR A 1 245 ? -16.047 -10.156 10.061 1.00 95.69 245 THR A CA 1
ATOM 1886 C C . THR A 1 245 ? -17.446 -9.879 9.521 1.00 95.69 245 THR A C 1
ATOM 1888 O O . THR A 1 245 ? -18.079 -10.731 8.900 1.00 95.69 245 THR A O 1
ATOM 1891 N N . MET A 1 246 ? -17.940 -8.668 9.757 1.00 96.38 246 MET A N 1
ATOM 1892 C CA . MET A 1 246 ? -19.269 -8.254 9.311 1.00 96.38 246 MET A CA 1
ATOM 1893 C C . MET A 1 246 ? -19.203 -7.800 7.856 1.00 96.38 246 MET A C 1
ATOM 1895 O O . MET A 1 246 ? -18.315 -7.038 7.478 1.00 96.38 246 MET A O 1
ATOM 1899 N N . ILE A 1 247 ? -20.144 -8.259 7.035 1.00 96.81 247 ILE A N 1
ATOM 1900 C CA . ILE A 1 247 ? -20.137 -8.013 5.592 1.00 96.81 247 ILE A CA 1
ATOM 1901 C C . ILE A 1 247 ? -21.351 -7.159 5.235 1.00 96.81 247 ILE A C 1
ATOM 1903 O O . ILE A 1 247 ? -22.484 -7.633 5.306 1.00 96.81 247 ILE A O 1
ATOM 1907 N N . VAL A 1 248 ? -21.121 -5.902 4.853 1.00 96.88 248 VAL A N 1
ATOM 1908 C CA . VAL A 1 248 ? -22.175 -5.030 4.325 1.00 96.88 248 VAL A CA 1
ATOM 1909 C C . VAL A 1 248 ? -22.529 -5.428 2.896 1.00 96.88 248 VAL A C 1
ATOM 1911 O O . VAL A 1 248 ? -21.656 -5.765 2.089 1.00 96.88 248 VAL A O 1
ATOM 1914 N N . ASP A 1 249 ? -23.815 -5.385 2.570 1.00 95.88 249 ASP A N 1
ATOM 1915 C CA . ASP A 1 249 ? -24.304 -5.642 1.226 1.00 95.88 249 ASP A CA 1
ATOM 1916 C C . ASP A 1 249 ? -24.223 -4.361 0.398 1.00 95.88 249 ASP A C 1
ATOM 1918 O O . ASP A 1 249 ? -25.161 -3.575 0.337 1.00 95.88 249 ASP A O 1
ATOM 1922 N N . ARG A 1 250 ? -23.073 -4.145 -0.241 1.00 95.19 250 ARG A N 1
ATOM 1923 C CA . ARG A 1 250 ? -22.838 -3.004 -1.134 1.00 95.19 250 ARG A CA 1
ATOM 1924 C C . ARG A 1 250 ? -23.204 -3.316 -2.590 1.00 95.19 250 ARG A C 1
ATOM 1926 O O . ARG A 1 250 ? -23.242 -2.409 -3.415 1.00 95.19 250 ARG A O 1
ATOM 1933 N N . LYS A 1 251 ? -23.478 -4.587 -2.903 1.00 92.62 251 LYS A N 1
ATOM 1934 C CA . LYS A 1 251 ? -23.872 -5.050 -4.239 1.00 92.62 251 LYS A CA 1
ATOM 1935 C C . LYS A 1 251 ? -25.351 -4.803 -4.532 1.00 92.62 251 LYS A C 1
ATOM 1937 O O . LYS A 1 251 ? -25.682 -4.433 -5.655 1.00 92.62 251 LYS A O 1
ATOM 1942 N N . ASN A 1 252 ? -26.226 -5.039 -3.553 1.00 95.19 252 ASN A N 1
ATOM 1943 C CA . ASN A 1 252 ? -27.675 -5.029 -3.766 1.00 95.19 252 ASN A CA 1
ATOM 1944 C C . ASN A 1 252 ? -28.392 -3.857 -3.087 1.00 95.19 252 ASN A C 1
ATOM 1946 O O . ASN A 1 252 ? -29.526 -3.560 -3.462 1.00 95.19 252 ASN A O 1
ATOM 1950 N N . LEU A 1 253 ? -27.773 -3.205 -2.097 1.00 96.69 253 LEU A N 1
ATOM 1951 C CA . LEU A 1 253 ? -28.407 -2.111 -1.361 1.00 96.69 253 LEU A CA 1
ATOM 1952 C C . LEU A 1 253 ? -28.038 -0.734 -1.935 1.00 96.69 253 LEU A C 1
ATOM 1954 O O . LEU A 1 253 ? -26.904 -0.523 -2.374 1.00 96.69 253 LEU A O 1
ATOM 1958 N N . PRO A 1 254 ? -28.963 0.243 -1.894 1.00 97.44 254 PRO A N 1
ATOM 1959 C CA . PRO A 1 254 ? -28.645 1.629 -2.209 1.00 97.44 254 PRO A CA 1
ATOM 1960 C C . PRO A 1 254 ? -27.714 2.236 -1.149 1.00 97.44 254 PRO A C 1
ATOM 1962 O O . PRO A 1 254 ? -27.705 1.821 0.009 1.00 97.44 254 PRO A O 1
ATOM 1965 N N . PHE A 1 255 ? -26.981 3.287 -1.524 1.00 96.94 255 PHE A N 1
ATOM 1966 C CA . PHE A 1 255 ? -25.963 3.933 -0.681 1.00 96.94 255 PHE A CA 1
ATOM 1967 C C . PHE A 1 255 ? -26.416 4.203 0.767 1.00 96.94 255 PHE A C 1
ATOM 1969 O O . PHE A 1 255 ? -25.726 3.828 1.710 1.00 96.94 255 PHE A O 1
ATOM 1976 N N . ASN A 1 256 ? -27.601 4.792 0.961 1.00 97.69 256 ASN A N 1
ATOM 1977 C CA . ASN A 1 256 ? -28.112 5.115 2.299 1.00 97.69 256 ASN A CA 1
ATOM 1978 C C . ASN A 1 256 ? -28.381 3.867 3.157 1.00 97.69 256 ASN A C 1
ATOM 1980 O O . ASN A 1 256 ? -28.209 3.907 4.373 1.00 97.69 256 ASN A O 1
ATOM 1984 N N . GLU A 1 257 ? -28.782 2.755 2.540 1.00 98.31 257 GLU A N 1
ATOM 1985 C CA . GLU A 1 257 ? -28.989 1.487 3.243 1.00 98.31 257 GLU A CA 1
ATOM 1986 C C . GLU A 1 257 ? -27.658 0.806 3.573 1.00 98.31 257 GLU A C 1
ATOM 1988 O O . GLU A 1 257 ? -27.522 0.254 4.662 1.00 98.31 257 GLU A O 1
ATOM 1993 N N . VAL A 1 258 ? -26.640 0.935 2.712 1.00 98.44 258 VAL A N 1
ATOM 1994 C CA . VAL A 1 258 ? -25.262 0.510 3.024 1.00 98.44 258 VAL A CA 1
ATOM 1995 C C . VAL A 1 258 ? -24.719 1.286 4.227 1.00 98.44 258 VAL A C 1
ATOM 1997 O O . VAL A 1 258 ? -24.146 0.692 5.144 1.00 98.44 258 VAL A O 1
ATOM 2000 N N . VAL A 1 259 ? -24.937 2.606 4.270 1.00 98.69 259 VAL A N 1
ATOM 2001 C CA . VAL A 1 259 ? -24.578 3.449 5.423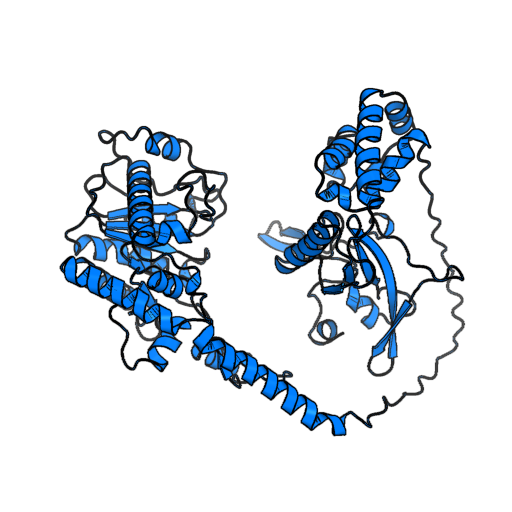 1.00 98.69 259 VAL A CA 1
ATOM 2002 C C . VAL A 1 259 ? -25.327 2.986 6.675 1.00 98.69 259 VAL A C 1
ATOM 2004 O O . VAL A 1 259 ? -24.697 2.734 7.700 1.00 98.69 259 VAL A O 1
ATOM 2007 N N . ALA A 1 260 ? -26.647 2.791 6.600 1.00 98.50 260 ALA A N 1
ATOM 2008 C CA . ALA A 1 260 ? -27.452 2.339 7.736 1.00 98.50 260 ALA A CA 1
ATOM 2009 C C . ALA A 1 260 ? -27.031 0.951 8.251 1.00 98.50 260 ALA A C 1
ATOM 2011 O O . ALA A 1 260 ? -26.974 0.728 9.462 1.00 98.50 260 ALA A O 1
ATOM 2012 N N . GLN A 1 261 ? -26.693 0.025 7.352 1.00 98.44 261 GLN A N 1
ATOM 2013 C CA . GLN A 1 261 ? -26.192 -1.300 7.709 1.00 98.44 261 GLN A CA 1
ATOM 2014 C C . GLN A 1 261 ? -24.801 -1.224 8.352 1.00 98.44 261 GLN A C 1
ATOM 2016 O O . GLN A 1 261 ? -24.551 -1.911 9.343 1.00 98.44 261 GLN A O 1
ATOM 2021 N N . THR A 1 262 ? -23.925 -0.347 7.850 1.00 98.56 262 THR A N 1
ATOM 2022 C CA . THR A 1 262 ? -22.612 -0.071 8.456 1.00 98.56 262 THR A CA 1
ATOM 2023 C C . THR A 1 262 ? -22.777 0.467 9.878 1.00 98.56 262 THR A C 1
ATOM 2025 O O . THR A 1 262 ? -22.165 -0.063 10.805 1.00 98.56 262 THR A O 1
ATOM 2028 N N . VAL A 1 263 ? -23.660 1.457 10.075 1.00 98.62 263 VAL A N 1
ATOM 2029 C CA . VAL A 1 263 ? -24.006 1.990 11.404 1.00 98.62 263 VAL A CA 1
ATOM 2030 C C . VAL A 1 263 ? -24.486 0.869 12.316 1.00 98.62 263 VAL A C 1
ATOM 2032 O O . VAL A 1 263 ? -23.975 0.722 13.421 1.00 98.62 263 VAL A O 1
ATOM 2035 N N . LYS A 1 264 ? -25.431 0.045 11.848 1.00 98.00 264 LYS A N 1
ATOM 2036 C CA . LYS A 1 264 ? -25.977 -1.070 12.625 1.00 98.00 264 LYS A CA 1
ATOM 2037 C C . LYS A 1 264 ? -24.876 -2.023 13.094 1.00 98.00 264 LYS A C 1
ATOM 2039 O O . LYS A 1 264 ? -24.802 -2.301 14.283 1.00 98.00 264 LYS A O 1
ATOM 2044 N N . TYR A 1 265 ? -24.028 -2.511 12.191 1.00 97.81 265 TYR A N 1
ATOM 2045 C CA . TYR A 1 265 ? -22.992 -3.487 12.536 1.00 97.81 265 TYR A CA 1
ATOM 2046 C C . TYR A 1 265 ? -21.983 -2.953 13.551 1.00 97.81 265 TYR A C 1
ATOM 2048 O O . TYR A 1 265 ? -21.680 -3.633 14.532 1.00 97.81 265 TYR A O 1
ATOM 2056 N N . VAL A 1 266 ? -21.514 -1.720 13.364 1.00 97.88 266 VAL A N 1
ATOM 2057 C CA . VAL A 1 266 ? -20.574 -1.110 14.307 1.00 97.88 266 VAL A CA 1
ATOM 2058 C C . VAL A 1 266 ? -21.255 -0.840 15.651 1.00 97.88 266 VAL A C 1
ATOM 2060 O O . VAL A 1 266 ? -20.715 -1.207 16.691 1.00 97.88 266 VAL A O 1
ATOM 2063 N N . SER A 1 267 ? -22.453 -0.245 15.658 1.00 96.75 267 SER A N 1
ATOM 2064 C CA . SER A 1 267 ? -23.178 0.058 16.898 1.00 96.75 267 SER A CA 1
ATOM 2065 C C . SER A 1 267 ? -23.542 -1.197 17.689 1.00 96.75 267 SER A C 1
ATOM 2067 O O . SER A 1 267 ? -23.372 -1.203 18.907 1.00 96.75 267 SER A O 1
ATOM 2069 N N . ASP A 1 268 ? -23.986 -2.266 17.022 1.00 96.44 268 ASP A N 1
ATOM 2070 C CA . ASP A 1 268 ? -24.299 -3.538 17.676 1.00 96.44 268 ASP A CA 1
ATOM 2071 C C . ASP A 1 268 ? -23.066 -4.089 18.406 1.00 96.44 268 ASP A C 1
ATOM 2073 O O . ASP A 1 268 ? -23.187 -4.528 19.546 1.00 96.44 268 ASP A O 1
ATOM 2077 N N . PHE A 1 269 ? -21.875 -4.005 17.798 1.00 96.62 269 PHE A N 1
ATOM 2078 C CA . PHE A 1 269 ? -20.624 -4.425 18.433 1.00 96.62 269 PHE A CA 1
ATOM 2079 C C . PHE A 1 269 ? -20.231 -3.532 19.617 1.00 96.62 269 PHE A C 1
ATOM 2081 O O . PHE A 1 269 ? -19.883 -4.041 20.684 1.00 96.62 269 PHE A O 1
ATOM 2088 N N . VAL A 1 270 ? -20.298 -2.206 19.453 1.00 94.94 270 VAL A N 1
ATOM 2089 C CA . VAL A 1 270 ? -19.929 -1.228 20.496 1.00 94.94 270 VAL A CA 1
ATOM 2090 C C . VAL A 1 270 ? -20.759 -1.412 21.766 1.00 94.94 270 VAL A C 1
ATOM 2092 O O . VAL A 1 270 ? -20.233 -1.245 22.867 1.00 94.94 270 VAL A O 1
ATOM 2095 N N . LEU A 1 271 ? -22.032 -1.785 21.612 1.00 95.00 271 LEU A N 1
ATOM 2096 C CA . LEU A 1 271 ? -22.977 -2.002 22.708 1.00 95.00 271 LEU A CA 1
ATOM 2097 C C . LEU A 1 271 ? -22.810 -3.348 23.430 1.00 95.00 271 LEU A C 1
ATOM 2099 O O . LEU A 1 271 ? -23.402 -3.534 24.495 1.00 95.00 271 LEU A O 1
ATOM 2103 N N . LEU A 1 272 ? -22.021 -4.282 22.890 1.00 95.69 272 LEU A N 1
ATOM 2104 C CA . LEU A 1 272 ? -21.741 -5.549 23.564 1.00 95.69 272 LEU A CA 1
ATOM 2105 C C . LEU A 1 272 ? -20.983 -5.334 24.880 1.00 95.69 272 LEU A C 1
ATOM 2107 O O . LEU A 1 272 ? -20.191 -4.403 25.038 1.00 95.69 272 LEU A O 1
ATOM 2111 N N . ALA A 1 273 ? -21.181 -6.263 25.816 1.00 95.00 273 ALA A N 1
ATOM 2112 C CA . ALA A 1 273 ? -20.346 -6.345 27.006 1.00 95.00 273 ALA A CA 1
ATOM 2113 C C . ALA A 1 273 ? -18.878 -6.580 26.613 1.00 95.00 273 ALA A C 1
ATOM 2115 O O . ALA A 1 273 ? -18.588 -7.285 25.645 1.00 95.00 273 ALA A O 1
ATOM 2116 N N . GLN A 1 274 ? -17.946 -6.033 27.397 1.00 93.25 274 GLN A N 1
ATOM 2117 C CA . GLN A 1 274 ? -16.510 -6.136 27.117 1.00 93.25 274 GLN A CA 1
ATOM 2118 C C . GLN A 1 274 ? -16.038 -7.594 26.975 1.00 93.25 274 GLN A C 1
ATOM 2120 O O . GLN A 1 274 ? -15.220 -7.890 26.112 1.00 93.25 274 GLN A O 1
ATOM 2125 N N . GLU A 1 275 ? -16.589 -8.519 27.764 1.00 95.88 275 GLU A N 1
ATOM 2126 C CA . GLU A 1 275 ? -16.265 -9.948 27.675 1.00 95.88 275 GLU A CA 1
ATOM 2127 C C . GLU A 1 275 ? -16.651 -10.564 26.317 1.00 95.88 275 GLU A C 1
ATOM 2129 O O . GLU A 1 275 ? -15.874 -11.326 25.736 1.00 95.88 275 GLU A O 1
ATOM 2134 N N . GLU A 1 276 ? -17.807 -10.181 25.766 1.00 96.81 276 GLU A N 1
ATOM 2135 C CA . GLU A 1 276 ? -18.247 -10.619 24.436 1.00 96.81 276 GLU A CA 1
ATOM 2136 C C . GLU A 1 276 ? -17.412 -9.967 23.325 1.00 96.81 276 GLU A C 1
ATOM 2138 O O . GLU A 1 276 ? -17.048 -10.641 22.362 1.00 96.81 276 GLU A O 1
ATOM 2143 N N . GLN A 1 277 ? -17.021 -8.695 23.473 1.00 95.69 277 GLN A N 1
ATOM 2144 C CA . GLN A 1 277 ? -16.084 -8.053 22.541 1.00 95.69 277 GLN A CA 1
ATOM 2145 C C . GLN A 1 277 ? -14.744 -8.806 22.507 1.00 95.69 277 GLN A C 1
ATOM 2147 O O . GLN A 1 277 ? -14.266 -9.160 21.432 1.00 95.69 277 GLN A O 1
ATOM 2152 N N . GLU A 1 278 ? -14.168 -9.134 23.667 1.00 94.69 278 GLU A N 1
ATOM 2153 C CA . GLU A 1 278 ? -12.916 -9.902 23.767 1.00 94.69 278 GLU A CA 1
ATOM 2154 C C . GLU A 1 278 ? -13.049 -11.342 23.245 1.00 94.69 278 GLU A C 1
ATOM 2156 O O . GLU A 1 278 ? -12.087 -11.933 22.747 1.00 94.69 278 GLU A O 1
ATOM 2161 N N . LYS A 1 279 ? -14.242 -11.938 23.319 1.00 96.62 279 LYS A N 1
ATOM 2162 C CA . LYS A 1 279 ? -14.521 -13.222 22.668 1.00 96.62 279 LYS A CA 1
ATOM 2163 C C . LYS A 1 279 ? -14.469 -13.097 21.144 1.00 96.62 279 LYS A C 1
ATOM 2165 O O . LYS A 1 279 ? -13.744 -13.862 20.514 1.00 96.62 279 LYS A O 1
ATOM 2170 N N . ILE A 1 280 ? -15.136 -12.097 20.568 1.00 96.88 280 ILE A N 1
ATOM 2171 C CA . ILE A 1 280 ? -15.113 -11.849 19.118 1.00 96.88 280 ILE A CA 1
ATOM 2172 C C . ILE A 1 280 ? -13.684 -11.548 18.634 1.00 96.88 280 ILE A C 1
ATOM 2174 O O . ILE A 1 280 ? -13.279 -12.038 17.585 1.00 96.88 280 ILE A O 1
ATOM 2178 N N . ARG A 1 281 ? -12.874 -10.814 19.411 1.00 95.12 281 ARG A N 1
ATOM 2179 C CA . ARG A 1 281 ? -11.452 -10.578 19.086 1.00 95.12 281 ARG A CA 1
ATOM 2180 C C . ARG A 1 281 ? -10.642 -11.875 18.997 1.00 95.12 281 ARG A C 1
ATOM 2182 O O . ARG A 1 281 ? -9.836 -12.029 18.082 1.00 95.12 281 ARG A O 1
ATOM 2189 N N . ARG A 1 282 ? -10.861 -12.823 19.916 1.00 93.50 282 ARG A N 1
ATOM 2190 C CA . ARG A 1 282 ? -10.221 -14.153 19.874 1.00 93.50 282 ARG A CA 1
ATOM 2191 C C . ARG A 1 282 ? -10.694 -14.977 18.674 1.00 93.50 282 ARG A C 1
ATOM 2193 O O . ARG A 1 282 ? -9.888 -15.660 18.040 1.00 93.50 282 ARG A O 1
ATOM 2200 N N . GLU A 1 283 ? -11.978 -14.878 18.334 1.00 94.56 283 GLU A N 1
ATOM 2201 C CA . GLU A 1 283 ? -12.536 -15.484 17.120 1.00 94.56 283 GLU A CA 1
ATOM 2202 C C . GLU A 1 283 ? -11.889 -14.900 15.851 1.00 94.56 283 GLU A C 1
ATOM 2204 O O . GLU A 1 283 ? -11.595 -15.662 14.933 1.00 94.56 283 GLU A O 1
ATOM 2209 N N . SER A 1 284 ? -11.581 -13.595 15.807 1.00 94.12 284 SER A N 1
ATOM 2210 C CA . SER A 1 284 ? -10.846 -12.974 14.690 1.00 94.12 284 SER A CA 1
ATOM 2211 C C . SER A 1 284 ? -9.496 -13.649 14.433 1.00 94.12 284 SER A C 1
ATOM 2213 O O . SER A 1 284 ? -9.205 -14.038 13.304 1.00 94.12 284 SER A O 1
ATOM 2215 N N . ASN A 1 285 ? -8.681 -13.833 15.477 1.00 90.38 285 ASN A N 1
ATOM 2216 C CA . ASN A 1 285 ? -7.358 -14.446 15.333 1.00 90.38 285 ASN A CA 1
ATOM 2217 C C . ASN A 1 285 ? -7.444 -15.927 14.942 1.00 90.38 285 ASN A C 1
ATOM 2219 O O . ASN A 1 285 ? -6.643 -16.404 14.143 1.00 90.38 285 ASN A O 1
ATOM 2223 N N . THR A 1 286 ? -8.457 -16.634 15.452 1.00 91.50 286 THR A N 1
ATOM 2224 C CA . THR A 1 286 ? -8.730 -18.024 15.060 1.00 91.50 286 THR A CA 1
ATOM 2225 C C . THR A 1 286 ? -9.110 -18.105 13.582 1.00 91.50 286 THR A C 1
ATOM 2227 O O . THR A 1 286 ? -8.582 -18.944 12.858 1.00 91.50 286 THR A O 1
ATOM 2230 N N . LEU A 1 287 ? -9.978 -17.202 13.110 1.00 92.50 287 LEU A N 1
ATOM 2231 C CA . LEU A 1 287 ? -10.368 -17.126 11.703 1.00 92.50 287 LEU A CA 1
ATOM 2232 C C . LEU A 1 287 ? -9.173 -16.807 10.797 1.00 92.50 287 LEU A C 1
ATOM 2234 O O . LEU A 1 287 ? -9.081 -17.350 9.702 1.00 92.50 287 LEU A O 1
ATOM 2238 N N . ALA A 1 288 ? -8.233 -15.975 11.245 1.00 92.25 288 ALA A N 1
ATOM 2239 C CA . ALA A 1 288 ? -7.056 -15.622 10.456 1.00 92.25 288 ALA A CA 1
ATOM 2240 C C . ALA A 1 288 ? -6.185 -16.834 10.082 1.00 92.25 288 ALA A C 1
ATOM 2242 O O . ALA A 1 288 ? -5.598 -16.835 9.004 1.00 92.25 288 ALA A O 1
ATOM 2243 N N . GLN A 1 289 ? -6.160 -17.890 10.906 1.00 91.25 289 GLN A N 1
ATOM 2244 C CA . GLN A 1 289 ? -5.432 -19.137 10.615 1.00 91.25 289 GLN A CA 1
ATOM 2245 C C . GLN A 1 289 ? -5.902 -19.803 9.317 1.00 91.25 289 GLN A C 1
ATOM 2247 O O . GLN A 1 289 ? -5.110 -20.427 8.613 1.00 91.25 289 GLN A O 1
ATOM 2252 N N . PHE A 1 290 ? -7.183 -19.640 8.969 1.00 91.31 290 PHE A N 1
ATOM 2253 C CA . PHE A 1 290 ? -7.731 -20.130 7.706 1.00 91.31 290 PHE A CA 1
ATOM 2254 C C . PHE A 1 290 ? -7.033 -19.496 6.495 1.00 91.31 290 PHE A C 1
ATOM 2256 O O . PHE A 1 290 ? -6.849 -20.156 5.476 1.00 91.31 290 PHE A O 1
ATOM 2263 N N . PHE A 1 291 ? -6.576 -18.251 6.626 1.00 92.75 291 PHE A N 1
ATOM 2264 C CA . PHE A 1 291 ? -5.904 -17.507 5.567 1.00 92.75 291 PHE A CA 1
ATOM 2265 C C . PHE A 1 291 ? -4.375 -17.691 5.559 1.00 92.75 291 PHE A C 1
ATOM 2267 O O . PHE A 1 291 ? -3.688 -16.929 4.883 1.00 92.75 291 PHE A O 1
ATOM 2274 N N . SER A 1 292 ? -3.818 -18.676 6.279 1.00 93.25 292 SER A N 1
ATOM 2275 C CA . SER A 1 292 ? -2.383 -18.989 6.187 1.00 93.25 292 SER A CA 1
ATOM 2276 C C . SER A 1 292 ? -1.989 -19.387 4.761 1.00 93.25 292 SER A C 1
ATOM 2278 O O . SER A 1 292 ? -2.721 -20.125 4.094 1.00 93.25 292 SER A O 1
ATOM 2280 N N . TRP A 1 293 ? -0.804 -18.962 4.309 1.00 94.06 293 TRP A N 1
ATOM 2281 C CA . TRP A 1 293 ? -0.226 -19.443 3.049 1.00 94.06 293 TRP A CA 1
ATOM 2282 C C . TRP A 1 293 ? -0.136 -20.970 2.978 1.00 94.06 293 TRP A C 1
ATOM 2284 O O . TRP A 1 293 ? -0.334 -21.522 1.896 1.00 94.06 293 TRP A O 1
ATOM 2294 N N . ASP A 1 294 ? 0.049 -21.648 4.112 1.00 92.06 294 ASP A N 1
ATOM 2295 C CA . ASP A 1 294 ? 0.077 -23.114 4.189 1.00 92.06 294 ASP A CA 1
ATOM 2296 C C . ASP A 1 294 ? -1.200 -23.762 3.626 1.00 92.06 294 ASP A C 1
ATO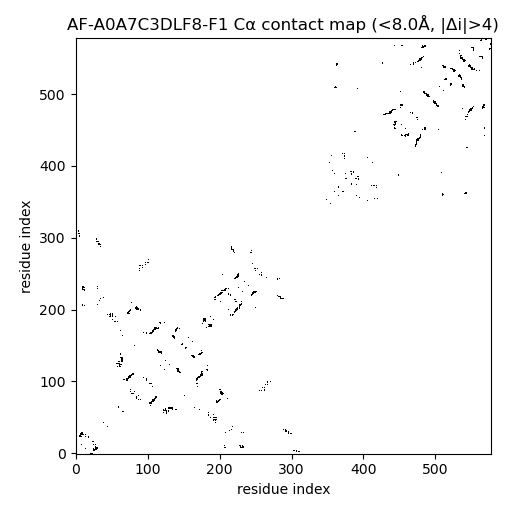M 2298 O O . ASP A 1 294 ? -1.145 -24.853 3.063 1.00 92.06 294 ASP A O 1
ATOM 2302 N N . ASN A 1 295 ? -2.347 -23.074 3.703 1.00 91.12 295 ASN A N 1
ATOM 2303 C CA . ASN A 1 295 ? -3.628 -23.581 3.203 1.00 91.12 295 ASN A CA 1
ATOM 2304 C C . ASN A 1 295 ? -3.848 -23.315 1.703 1.00 91.12 295 ASN A C 1
ATOM 2306 O O . ASN A 1 295 ? -4.712 -23.939 1.083 1.00 91.12 295 ASN A O 1
ATOM 2310 N N . PHE A 1 296 ? -3.123 -22.360 1.112 1.00 91.56 296 PHE A N 1
ATOM 2311 C CA . PHE A 1 296 ? -3.371 -21.893 -0.260 1.00 91.56 296 PHE A CA 1
ATOM 2312 C C . PHE A 1 296 ? -2.227 -22.200 -1.228 1.00 91.56 296 PHE A C 1
ATOM 2314 O O . PHE A 1 296 ? -2.461 -22.268 -2.437 1.00 91.56 296 PHE A O 1
ATOM 2321 N N . ILE A 1 297 ? -1.007 -22.430 -0.735 1.00 92.62 297 ILE A N 1
ATOM 2322 C CA . ILE A 1 297 ? 0.183 -22.611 -1.576 1.00 92.62 297 ILE A CA 1
ATOM 2323 C C . ILE A 1 297 ? 0.063 -23.809 -2.528 1.00 92.62 297 ILE A C 1
ATOM 2325 O O . ILE A 1 297 ? 0.465 -23.718 -3.689 1.00 92.62 297 ILE A O 1
ATOM 2329 N N . GLU A 1 298 ? -0.581 -24.899 -2.099 1.00 93.19 298 GLU A N 1
ATOM 2330 C CA . GLU A 1 298 ? -0.796 -26.081 -2.943 1.00 93.19 298 GLU A CA 1
ATOM 2331 C C . GLU A 1 298 ? -1.615 -25.763 -4.204 1.00 93.19 298 GLU A C 1
ATOM 2333 O O . GLU A 1 298 ? -1.383 -26.347 -5.263 1.00 93.19 298 GLU A O 1
ATOM 2338 N N . GLN A 1 299 ? -2.528 -24.788 -4.141 1.00 92.81 299 GLN A N 1
ATOM 2339 C CA . GLN A 1 299 ? -3.325 -24.374 -5.298 1.00 92.81 299 GLN A CA 1
ATOM 2340 C C . GLN A 1 299 ? -2.464 -23.656 -6.347 1.00 92.81 299 GLN A C 1
ATOM 2342 O O . GLN A 1 299 ? -2.683 -23.839 -7.550 1.00 92.81 299 GLN A O 1
ATOM 2347 N N . TYR A 1 300 ? -1.455 -22.889 -5.918 1.00 93.00 300 TYR A N 1
ATOM 2348 C CA . TYR A 1 300 ? -0.470 -22.280 -6.817 1.00 93.00 300 TYR A CA 1
ATOM 2349 C C . TYR A 1 300 ? 0.405 -23.350 -7.476 1.00 93.00 300 TYR A C 1
ATOM 2351 O O . TYR A 1 300 ? 0.521 -23.361 -8.703 1.00 93.00 300 TYR A O 1
ATOM 2359 N N . CYS A 1 301 ? 0.941 -24.291 -6.692 1.00 94.44 301 CYS A N 1
ATOM 2360 C CA . CYS A 1 301 ? 1.737 -25.411 -7.206 1.00 94.44 301 CYS A CA 1
ATOM 2361 C C . CYS A 1 301 ? 0.943 -26.245 -8.221 1.00 94.44 301 CYS A C 1
ATOM 2363 O O . CYS A 1 301 ? 1.391 -26.446 -9.347 1.00 94.44 301 CYS A O 1
ATOM 2365 N N . SER A 1 302 ? -0.292 -26.618 -7.879 1.00 95.81 302 SER A N 1
ATOM 2366 C CA . SER A 1 302 ? -1.193 -27.352 -8.772 1.00 95.81 302 SER A CA 1
ATOM 2367 C C . SER A 1 302 ? -1.501 -26.578 -10.061 1.00 95.81 302 SER A C 1
ATOM 2369 O O . SER A 1 302 ? -1.640 -27.160 -11.134 1.00 95.81 302 SER A O 1
ATOM 2371 N N . SER A 1 303 ? -1.624 -25.250 -9.998 1.00 93.81 303 SER A N 1
ATOM 2372 C CA . SER A 1 303 ? -1.845 -24.416 -11.191 1.00 93.81 303 SER A CA 1
ATOM 2373 C C . SER A 1 303 ? -0.630 -24.377 -12.110 1.00 93.81 303 SER A C 1
ATOM 2375 O O . SER A 1 303 ? -0.780 -24.401 -13.331 1.00 93.81 303 SER A O 1
ATOM 2377 N N . HIS A 1 304 ? 0.566 -24.345 -11.528 1.00 94.00 304 HIS A N 1
ATOM 2378 C CA . HIS A 1 304 ? 1.812 -24.451 -12.271 1.00 94.00 304 HIS A CA 1
ATOM 2379 C C . HIS A 1 304 ? 1.955 -25.833 -12.929 1.00 94.00 304 HIS A C 1
ATOM 2381 O O . HIS A 1 304 ? 2.247 -25.915 -14.120 1.00 94.00 304 HIS A O 1
ATOM 2387 N N . GLU A 1 305 ? 1.665 -26.916 -12.204 1.00 95.88 305 GLU A N 1
ATOM 2388 C CA . GLU A 1 305 ? 1.680 -28.284 -12.742 1.00 95.88 305 GLU A CA 1
ATOM 2389 C C . GLU A 1 305 ? 0.711 -28.462 -13.919 1.00 95.88 305 GLU A C 1
ATOM 2391 O O . GLU A 1 305 ? 1.091 -29.004 -14.961 1.00 95.88 305 GLU A O 1
ATOM 2396 N N . ASP A 1 306 ? -0.515 -27.944 -13.803 1.00 94.81 306 ASP A N 1
ATOM 2397 C CA . ASP A 1 306 ? -1.493 -27.978 -14.894 1.00 94.81 306 ASP A CA 1
ATOM 2398 C C . ASP A 1 306 ? -1.008 -27.203 -16.129 1.00 94.81 306 ASP A C 1
ATOM 2400 O O . ASP A 1 306 ? -1.229 -27.633 -17.267 1.00 94.81 306 ASP A O 1
ATOM 2404 N N . ALA A 1 307 ? -0.315 -26.077 -15.929 1.00 93.81 307 ALA A N 1
ATOM 2405 C CA . ALA A 1 307 ? 0.281 -25.313 -17.020 1.00 93.81 307 ALA A CA 1
ATOM 2406 C C . ALA A 1 307 ? 1.411 -26.101 -17.699 1.00 93.81 307 ALA A C 1
ATOM 2408 O O . ALA A 1 307 ? 1.437 -26.201 -18.928 1.00 93.81 307 ALA A O 1
ATOM 2409 N N . CYS A 1 308 ? 2.296 -26.731 -16.918 1.00 92.31 308 CYS A N 1
ATOM 2410 C CA . CYS A 1 308 ? 3.344 -27.610 -17.437 1.00 92.31 308 CYS A CA 1
ATOM 2411 C C . CYS A 1 308 ? 2.761 -28.768 -18.252 1.00 92.31 308 CYS A C 1
ATOM 2413 O O . CYS A 1 308 ? 3.259 -29.060 -19.339 1.00 92.31 308 CYS A O 1
ATOM 2415 N N . LYS A 1 309 ? 1.678 -29.392 -17.774 1.00 93.56 309 LYS A N 1
ATOM 2416 C CA . LYS A 1 309 ? 1.003 -30.483 -18.481 1.00 93.56 309 LYS A CA 1
ATOM 2417 C C . LYS A 1 309 ? 0.431 -30.026 -19.823 1.00 93.56 309 LYS A C 1
ATOM 2419 O O . LYS A 1 309 ? 0.736 -30.641 -20.843 1.00 93.56 309 LYS A O 1
ATOM 2424 N N . LYS A 1 310 ? -0.327 -28.922 -19.852 1.00 90.94 310 LYS A N 1
ATOM 2425 C CA . LYS A 1 310 ? -0.875 -28.360 -21.103 1.00 90.94 310 LYS A CA 1
ATOM 2426 C C . LYS A 1 310 ? 0.231 -27.974 -22.089 1.00 90.94 310 LYS A C 1
ATOM 2428 O O . LYS A 1 310 ? 0.090 -28.193 -23.293 1.00 90.94 310 LYS A O 1
ATOM 2433 N N . SER A 1 311 ? 1.336 -27.421 -21.590 1.00 88.56 311 SER A N 1
ATOM 2434 C CA . SER A 1 311 ? 2.517 -27.117 -22.402 1.00 88.56 311 SER A CA 1
ATOM 2435 C C . SER A 1 311 ? 3.136 -28.388 -22.997 1.00 88.56 311 SER A C 1
ATOM 2437 O O . SER A 1 311 ? 3.375 -28.454 -24.205 1.00 88.56 311 SER A O 1
ATOM 2439 N N . HIS A 1 312 ? 3.297 -29.439 -22.188 1.00 88.44 312 HIS A N 1
ATOM 2440 C CA . HIS A 1 312 ? 3.837 -30.727 -22.624 1.00 88.44 312 HIS A CA 1
ATOM 2441 C C . HIS A 1 312 ? 2.941 -31.441 -23.649 1.00 88.44 312 HIS A C 1
ATOM 2443 O O . HIS A 1 312 ? 3.448 -32.011 -24.608 1.00 88.44 312 HIS A O 1
ATOM 2449 N N . GLU A 1 313 ? 1.615 -31.357 -23.525 1.00 89.56 313 GLU A N 1
ATOM 2450 C CA . GLU A 1 313 ? 0.673 -31.913 -24.515 1.00 89.56 313 GLU A CA 1
ATOM 2451 C C . GLU A 1 313 ? 0.856 -31.302 -25.911 1.00 89.56 313 GLU A C 1
ATOM 2453 O O . GLU A 1 313 ? 0.607 -31.953 -26.927 1.00 89.56 313 GLU A O 1
ATOM 2458 N N . ARG A 1 314 ? 1.341 -30.059 -25.983 1.00 87.00 314 ARG A N 1
ATOM 2459 C CA . ARG A 1 314 ? 1.655 -29.406 -27.254 1.00 87.00 314 ARG A CA 1
ATOM 2460 C C . ARG A 1 314 ? 3.078 -29.656 -27.731 1.00 87.00 314 ARG A C 1
ATOM 2462 O O . ARG A 1 314 ? 3.411 -29.215 -28.827 1.00 87.00 314 ARG A O 1
ATOM 2469 N N . TYR A 1 315 ? 3.903 -30.373 -26.971 1.00 78.62 315 TYR A N 1
ATOM 2470 C CA . TYR A 1 315 ? 5.297 -30.629 -27.322 1.00 78.62 315 TYR A CA 1
ATOM 2471 C C . TYR A 1 315 ? 5.425 -31.197 -28.740 1.00 78.62 315 TYR A C 1
ATOM 2473 O O . TYR A 1 315 ? 6.116 -30.615 -29.569 1.00 78.62 315 TYR A O 1
ATOM 2481 N N . GLU A 1 316 ? 4.670 -32.247 -29.074 1.00 76.38 316 GLU A N 1
ATOM 2482 C CA . GLU A 1 316 ? 4.727 -32.885 -30.399 1.00 76.38 316 GLU A CA 1
ATOM 2483 C C . GLU A 1 316 ? 4.200 -31.987 -31.540 1.00 76.38 316 GLU A C 1
ATOM 2485 O O . GLU A 1 316 ? 4.669 -32.093 -32.673 1.00 76.38 316 GLU A O 1
ATOM 2490 N N . LEU A 1 317 ? 3.294 -31.037 -31.253 1.00 74.06 317 LEU A N 1
ATOM 2491 C CA . LEU A 1 317 ? 2.809 -30.054 -32.239 1.00 74.06 317 LEU A CA 1
ATOM 2492 C C . LEU A 1 317 ? 3.885 -29.038 -32.647 1.00 74.06 317 LEU A C 1
ATOM 2494 O O . LEU A 1 317 ? 3.787 -28.442 -33.724 1.00 74.06 317 LEU A O 1
ATOM 2498 N N . TYR A 1 318 ? 4.881 -28.812 -31.789 1.00 68.25 318 TYR A N 1
ATOM 2499 C CA . TYR A 1 318 ? 5.958 -27.850 -32.021 1.00 68.25 318 TYR A CA 1
ATOM 2500 C C . TYR A 1 318 ? 7.328 -28.513 -32.219 1.00 68.25 318 TYR A C 1
ATOM 2502 O O . TYR A 1 318 ? 8.198 -27.892 -32.820 1.00 68.25 318 TYR A O 1
ATOM 2510 N N . ARG A 1 319 ? 7.512 -29.779 -31.815 1.00 69.19 319 ARG A N 1
ATOM 2511 C CA . ARG A 1 319 ? 8.782 -30.523 -31.904 1.00 69.19 319 ARG A CA 1
ATOM 2512 C C . ARG A 1 319 ? 9.349 -30.575 -33.322 1.00 69.19 319 ARG A C 1
ATOM 2514 O O . ARG A 1 319 ? 10.551 -30.429 -33.506 1.00 69.19 319 ARG A O 1
ATOM 2521 N N . ASN A 1 320 ? 8.472 -30.778 -34.305 1.00 64.19 320 ASN A N 1
ATOM 2522 C CA . ASN A 1 320 ? 8.838 -30.922 -35.717 1.00 64.19 320 ASN A CA 1
ATOM 2523 C C . ASN A 1 320 ? 8.464 -29.697 -36.559 1.00 64.19 320 ASN A C 1
ATOM 2525 O O . ASN A 1 320 ? 8.616 -29.729 -37.781 1.00 64.19 320 ASN A O 1
ATOM 2529 N N . LYS A 1 321 ? 7.961 -28.620 -35.938 1.00 57.34 321 LYS A N 1
ATOM 2530 C CA . LYS A 1 321 ? 7.792 -27.350 -36.644 1.00 57.34 321 LYS A CA 1
ATOM 2531 C C . LYS A 1 321 ? 9.177 -26.771 -36.897 1.00 57.34 321 LYS A C 1
ATOM 2533 O O . LYS A 1 321 ? 9.714 -26.029 -36.083 1.00 57.34 321 LYS A O 1
ATOM 2538 N N . GLN A 1 322 ? 9.741 -27.108 -38.051 1.00 51.12 322 GLN A N 1
ATOM 2539 C CA . GLN A 1 322 ? 10.760 -26.267 -38.651 1.00 51.12 322 GLN A CA 1
ATOM 2540 C C . GLN A 1 322 ? 10.118 -24.911 -38.931 1.00 51.12 322 GLN A C 1
ATOM 2542 O O . GLN A 1 322 ? 9.021 -24.833 -39.489 1.00 51.12 322 GLN A O 1
ATOM 2547 N N . ILE A 1 323 ? 10.786 -23.846 -38.501 1.00 49.06 323 ILE A N 1
ATOM 2548 C CA . ILE A 1 323 ? 10.463 -22.498 -38.950 1.00 49.06 323 ILE A CA 1
ATOM 2549 C C . ILE A 1 323 ? 10.613 -22.548 -40.469 1.00 49.06 323 ILE A C 1
ATOM 2551 O O . ILE A 1 323 ? 11.712 -22.775 -40.967 1.00 49.06 323 ILE A O 1
ATOM 2555 N N . THR A 1 324 ? 9.509 -22.436 -41.207 1.00 39.03 324 THR A N 1
ATOM 2556 C CA . THR A 1 324 ? 9.566 -22.372 -42.664 1.00 39.03 324 THR A CA 1
ATOM 2557 C C . THR A 1 324 ? 10.370 -21.128 -43.020 1.00 39.03 324 THR A C 1
ATOM 2559 O O . THR A 1 324 ? 9.876 -20.012 -42.860 1.00 39.03 324 THR A O 1
ATOM 2562 N N . GLU A 1 325 ? 11.615 -21.307 -43.460 1.00 42.34 325 GLU A N 1
ATOM 2563 C CA . GLU A 1 325 ? 12.381 -20.242 -44.094 1.00 42.34 325 GLU A CA 1
ATOM 2564 C C . GLU A 1 325 ? 11.606 -19.829 -45.347 1.00 42.34 325 GLU A C 1
ATOM 2566 O O . GLU A 1 325 ? 11.604 -20.520 -46.367 1.00 42.34 325 GLU A O 1
ATOM 2571 N N . GLN A 1 326 ? 10.886 -18.712 -45.277 1.00 36.66 326 GLN A N 1
ATOM 2572 C CA . GLN A 1 326 ? 10.558 -18.010 -46.503 1.00 36.66 326 GLN A CA 1
ATOM 2573 C C . GLN A 1 326 ? 11.884 -17.511 -47.063 1.00 36.66 326 GLN A C 1
ATOM 2575 O O . GLN A 1 326 ? 12.569 -16.714 -46.425 1.00 36.66 326 GLN A O 1
ATOM 2580 N N . ILE A 1 327 ? 12.256 -18.004 -48.245 1.00 41.25 327 ILE A N 1
ATOM 2581 C CA . ILE A 1 327 ? 13.357 -17.439 -49.021 1.00 41.25 327 ILE A CA 1
ATOM 2582 C C . ILE A 1 327 ? 12.929 -16.017 -49.381 1.00 41.25 327 ILE A C 1
ATOM 2584 O O . ILE A 1 327 ? 12.196 -15.794 -50.346 1.00 41.25 327 ILE A O 1
ATOM 2588 N N . ILE A 1 328 ? 13.342 -15.053 -48.565 1.00 43.56 328 ILE A N 1
ATOM 2589 C CA . ILE A 1 328 ? 13.231 -13.641 -48.895 1.00 43.56 328 ILE A CA 1
ATOM 2590 C C . ILE A 1 328 ? 14.305 -13.403 -49.947 1.00 43.56 328 ILE A C 1
ATOM 2592 O O . ILE A 1 328 ? 15.499 -13.413 -49.647 1.00 43.56 328 ILE A O 1
ATOM 2596 N N . VAL A 1 329 ? 13.877 -13.236 -51.198 1.00 37.22 329 VAL A N 1
ATOM 2597 C CA . VAL A 1 329 ? 14.740 -12.713 -52.255 1.00 37.22 329 VAL A CA 1
ATOM 2598 C C . VAL A 1 329 ? 15.180 -11.333 -51.790 1.00 37.22 329 VAL A C 1
ATOM 2600 O O . VAL A 1 329 ? 14.407 -10.379 -51.815 1.00 37.22 329 VAL A O 1
ATOM 2603 N N . THR A 1 330 ? 16.408 -11.240 -51.293 1.00 35.19 330 THR A N 1
ATOM 2604 C CA . THR A 1 330 ? 17.025 -9.959 -50.989 1.00 35.19 330 THR A CA 1
ATOM 2605 C C . THR A 1 330 ? 17.218 -9.261 -52.327 1.00 35.19 330 THR A C 1
ATOM 2607 O O . THR A 1 330 ? 18.030 -9.700 -53.145 1.00 35.19 330 THR A O 1
ATOM 2610 N N . GLU A 1 331 ? 16.465 -8.193 -52.588 1.00 43.97 331 GLU A N 1
ATOM 2611 C CA . GLU A 1 331 ? 16.869 -7.255 -53.626 1.00 43.97 331 GLU A CA 1
ATOM 2612 C C . GLU A 1 331 ? 18.234 -6.706 -53.206 1.00 43.97 331 GLU A C 1
ATOM 2614 O O . GLU A 1 331 ? 18.357 -5.899 -52.287 1.00 43.97 331 GLU A O 1
ATOM 2619 N N . THR A 1 332 ? 19.290 -7.176 -53.867 1.00 37.94 332 THR A N 1
ATOM 2620 C CA . THR A 1 332 ? 20.630 -6.591 -53.789 1.00 37.94 332 THR A CA 1
ATOM 2621 C C . THR A 1 332 ? 20.639 -5.293 -54.594 1.00 37.94 332 THR A C 1
ATOM 2623 O O . THR A 1 332 ? 21.372 -5.119 -55.562 1.00 37.94 332 THR A O 1
ATOM 2626 N N . GLY A 1 333 ? 19.781 -4.353 -54.199 1.00 45.56 333 GLY A N 1
ATOM 2627 C CA . GLY A 1 333 ? 19.910 -2.966 -54.595 1.00 45.56 333 GLY A CA 1
ATOM 2628 C C . GLY A 1 333 ? 21.102 -2.381 -53.851 1.00 45.56 333 GLY A C 1
ATOM 2629 O O . GLY A 1 333 ? 21.029 -2.140 -52.648 1.00 45.56 333 GLY A O 1
ATOM 2630 N N . MET A 1 334 ? 22.216 -2.149 -54.549 1.00 36.78 334 MET A N 1
ATOM 2631 C CA . MET A 1 334 ? 23.262 -1.257 -54.051 1.00 36.78 334 MET A CA 1
ATOM 2632 C C . MET A 1 334 ? 22.681 0.158 -53.946 1.00 36.78 334 MET A C 1
ATOM 2634 O O . MET A 1 334 ? 22.792 0.959 -54.874 1.00 36.78 334 MET A O 1
ATOM 2638 N N . TYR A 1 335 ? 22.066 0.486 -52.813 1.00 47.00 335 TYR A N 1
ATOM 2639 C CA . TYR A 1 335 ? 21.790 1.871 -52.467 1.00 47.00 335 TYR A CA 1
ATOM 2640 C C . TYR A 1 335 ? 23.115 2.517 -52.061 1.00 47.00 335 TYR A C 1
ATOM 2642 O O . TYR A 1 335 ? 23.635 2.275 -50.972 1.00 47.00 335 TYR A O 1
ATOM 2650 N N . GLN A 1 336 ? 23.683 3.345 -52.942 1.00 46.88 336 GLN A N 1
ATOM 2651 C CA . GLN A 1 336 ? 24.732 4.294 -52.564 1.00 46.88 336 GLN A CA 1
ATOM 2652 C C . GLN A 1 336 ? 24.114 5.405 -51.705 1.00 46.88 336 GLN A C 1
ATOM 2654 O O . GLN A 1 336 ? 23.966 6.544 -52.143 1.00 46.88 336 GLN A O 1
ATOM 2659 N N . ASN A 1 337 ? 23.732 5.076 -50.472 1.00 49.03 337 ASN A N 1
ATOM 2660 C CA . ASN A 1 337 ? 23.450 6.094 -49.475 1.00 49.03 337 ASN A CA 1
ATOM 2661 C C . ASN A 1 337 ? 24.787 6.640 -48.949 1.00 49.03 337 ASN A C 1
ATOM 2663 O O . ASN A 1 337 ? 25.712 5.863 -48.693 1.00 49.03 337 ASN A O 1
ATOM 2667 N N . PRO A 1 338 ? 24.931 7.965 -48.786 1.00 51.75 338 PRO A N 1
ATOM 2668 C CA . PRO A 1 338 ? 26.117 8.536 -48.165 1.00 51.75 338 PRO A CA 1
ATOM 2669 C C . PRO A 1 338 ? 26.294 7.959 -46.754 1.00 51.75 338 PRO A C 1
ATOM 2671 O O . PRO A 1 338 ? 25.424 8.101 -45.896 1.00 51.75 338 PRO A O 1
ATOM 2674 N N . VAL A 1 339 ? 27.437 7.312 -46.507 1.00 49.50 339 VAL A N 1
ATOM 2675 C CA . VAL A 1 339 ? 27.814 6.817 -45.177 1.00 49.50 339 VAL A CA 1
ATOM 2676 C C . VAL A 1 339 ? 28.277 8.006 -44.341 1.00 49.50 339 VAL A C 1
ATOM 2678 O O . VAL A 1 339 ? 29.443 8.407 -44.373 1.00 49.50 339 VAL A O 1
ATOM 2681 N N . TRP A 1 340 ? 27.354 8.592 -43.586 1.00 48.75 340 TRP A N 1
ATOM 2682 C CA . TRP A 1 340 ? 27.673 9.621 -42.604 1.00 48.75 340 TRP A CA 1
ATOM 2683 C C . TRP A 1 340 ? 28.404 8.985 -41.421 1.00 48.75 340 TRP A C 1
ATOM 2685 O O . TRP A 1 340 ? 27.799 8.392 -40.530 1.00 48.75 340 TRP A O 1
ATOM 2695 N N . LYS A 1 341 ? 29.733 9.108 -41.384 1.00 42.66 341 LYS A N 1
ATOM 2696 C CA . LYS A 1 341 ? 30.507 8.727 -40.198 1.00 42.66 341 LYS A CA 1
ATOM 2697 C C . LYS A 1 341 ? 30.301 9.783 -39.113 1.00 42.66 341 LYS A C 1
ATOM 2699 O O . LYS A 1 341 ? 30.743 10.920 -39.264 1.00 42.66 341 LYS A O 1
ATOM 2704 N N . LYS A 1 342 ? 29.656 9.412 -38.004 1.00 46.09 342 LYS A N 1
ATOM 2705 C CA . LYS A 1 342 ? 29.627 10.250 -36.797 1.00 46.09 342 LYS A CA 1
ATOM 2706 C C . LYS A 1 342 ? 31.050 10.368 -36.247 1.00 46.09 342 LYS A C 1
ATOM 2708 O O . LYS A 1 342 ? 31.634 9.380 -35.811 1.00 46.09 342 LYS A O 1
ATOM 2713 N N . VAL A 1 343 ? 31.607 11.575 -36.287 1.00 44.66 343 VAL A N 1
ATOM 2714 C CA . VAL A 1 343 ? 32.890 11.898 -35.654 1.00 44.66 343 VAL A CA 1
ATOM 2715 C C . VAL A 1 343 ? 32.615 12.220 -34.189 1.00 44.66 343 VAL A C 1
ATOM 2717 O O . VAL A 1 343 ? 31.962 13.214 -33.883 1.00 44.66 343 VAL A O 1
ATOM 2720 N N . PHE A 1 344 ? 33.093 11.373 -33.279 1.00 47.84 344 PHE A N 1
ATOM 2721 C CA . PHE A 1 344 ? 33.067 11.661 -31.847 1.00 47.84 344 PHE A CA 1
ATOM 2722 C C . PHE A 1 344 ? 34.283 12.523 -31.497 1.00 47.84 344 PHE A C 1
ATOM 2724 O O . PHE A 1 344 ? 35.420 12.057 -31.575 1.00 47.84 344 PHE A O 1
ATOM 2731 N N . ILE A 1 345 ? 34.053 13.780 -31.118 1.00 51.66 345 ILE A N 1
ATOM 2732 C CA . ILE A 1 345 ? 35.096 14.641 -30.557 1.00 51.66 345 ILE A CA 1
ATOM 2733 C C . ILE A 1 345 ? 35.237 14.243 -29.087 1.00 51.66 345 ILE A C 1
ATOM 2735 O O . ILE A 1 345 ? 34.350 14.514 -28.285 1.00 51.66 345 ILE A O 1
ATOM 2739 N N . LYS A 1 346 ? 36.324 13.550 -28.730 1.00 55.62 346 LYS A N 1
ATOM 2740 C CA . LYS A 1 346 ? 36.636 13.288 -27.320 1.00 55.62 346 LYS A CA 1
ATOM 2741 C C . LYS A 1 346 ? 37.050 14.600 -26.661 1.00 55.62 346 LYS A C 1
ATOM 2743 O O . LYS A 1 346 ? 38.066 15.178 -27.043 1.00 55.62 346 LYS A O 1
ATOM 2748 N N . SER A 1 347 ? 36.292 15.035 -25.662 1.00 58.97 347 SER A N 1
ATOM 2749 C CA . SER A 1 347 ? 36.680 16.125 -24.771 1.00 58.97 347 SER A CA 1
ATOM 2750 C C . SER A 1 347 ? 38.012 15.774 -24.101 1.00 58.97 347 SER A C 1
ATOM 2752 O O . SER A 1 347 ? 38.165 14.683 -23.545 1.00 58.97 347 SER A O 1
ATOM 2754 N N . PHE A 1 348 ? 38.996 16.666 -24.198 1.00 68.31 348 PHE A N 1
ATOM 2755 C CA . PHE A 1 348 ? 40.294 16.487 -23.554 1.00 68.31 348 PHE A CA 1
ATOM 2756 C C . PHE A 1 348 ? 40.137 16.719 -22.046 1.00 68.31 348 PHE A C 1
ATOM 2758 O O . PHE A 1 348 ? 39.928 17.851 -21.617 1.00 68.31 348 PHE A O 1
ATOM 2765 N N . ILE A 1 349 ? 40.210 15.645 -21.256 1.00 81.94 349 ILE A N 1
ATOM 2766 C CA . ILE A 1 349 ? 40.231 15.702 -19.789 1.00 81.94 349 ILE A CA 1
ATOM 2767 C C . ILE A 1 349 ? 41.692 15.548 -19.345 1.00 81.94 349 ILE A C 1
ATOM 2769 O O . ILE A 1 349 ? 42.317 14.558 -19.736 1.00 81.94 349 ILE A O 1
ATOM 2773 N N . PRO A 1 350 ? 42.245 16.482 -18.550 1.00 86.31 350 PRO A N 1
ATOM 2774 C CA . PRO A 1 350 ? 43.619 16.376 -18.064 1.00 86.31 350 PRO A CA 1
ATOM 2775 C C . PRO A 1 350 ? 43.865 15.112 -17.229 1.00 86.31 350 PRO A C 1
ATOM 2777 O O . PRO A 1 350 ? 42.975 14.655 -16.507 1.00 86.31 350 PRO A O 1
ATOM 2780 N N . GLU A 1 351 ? 45.089 14.571 -17.271 1.00 86.44 351 GLU A N 1
ATOM 2781 C CA . GLU A 1 351 ? 45.443 13.318 -16.579 1.00 86.44 351 GLU A CA 1
ATOM 2782 C C . GLU A 1 351 ? 45.135 13.359 -15.078 1.00 86.44 351 GLU A C 1
ATOM 2784 O O . GLU A 1 351 ? 44.656 12.370 -14.521 1.00 86.44 351 GLU A O 1
ATOM 2789 N N . ARG A 1 352 ? 45.337 14.512 -14.423 1.00 90.69 352 ARG A N 1
ATOM 2790 C CA . ARG A 1 352 ? 45.105 14.655 -12.980 1.00 90.69 352 ARG A CA 1
ATOM 2791 C C . ARG A 1 352 ? 43.632 14.499 -12.591 1.00 90.69 352 ARG A C 1
ATOM 2793 O O . ARG A 1 352 ? 43.342 14.020 -11.498 1.00 90.69 352 ARG A O 1
ATOM 2800 N N . ILE A 1 353 ? 42.725 14.883 -13.487 1.00 91.00 353 ILE A N 1
ATOM 2801 C CA . ILE A 1 353 ? 41.269 14.885 -13.284 1.00 91.00 353 ILE A CA 1
ATOM 2802 C C . ILE A 1 353 ? 40.604 13.661 -13.933 1.00 91.00 353 ILE A C 1
ATOM 2804 O O . ILE A 1 353 ? 39.453 13.340 -13.638 1.00 91.00 353 ILE A O 1
ATOM 2808 N N . TYR A 1 354 ? 41.343 12.903 -14.746 1.00 90.06 354 TYR A N 1
ATOM 2809 C CA . TYR A 1 354 ? 40.877 11.684 -15.405 1.00 90.06 354 TYR A CA 1
ATOM 2810 C C . TYR A 1 354 ? 40.112 10.689 -14.504 1.00 90.06 354 TYR A C 1
ATOM 2812 O O . TYR A 1 354 ? 39.133 10.111 -14.986 1.00 90.06 354 TYR A O 1
ATOM 2820 N N . PRO A 1 355 ? 40.446 10.511 -13.204 1.00 94.44 355 PRO A N 1
ATOM 2821 C CA . PRO A 1 355 ? 39.646 9.688 -12.296 1.00 94.44 355 PRO A CA 1
ATOM 2822 C C . PRO A 1 355 ? 38.146 10.023 -12.251 1.00 94.44 355 PRO A C 1
ATOM 2824 O O . PRO A 1 355 ? 37.331 9.108 -12.135 1.00 94.44 355 PRO A O 1
ATOM 2827 N N . LEU A 1 356 ? 37.754 11.292 -12.436 1.00 92.38 356 LEU A N 1
ATOM 2828 C CA . LEU A 1 356 ? 36.339 11.677 -12.534 1.00 92.38 356 LEU A CA 1
ATOM 2829 C C . LEU A 1 356 ? 35.633 10.977 -13.691 1.00 92.38 356 LEU A C 1
ATOM 2831 O O . LEU A 1 356 ? 34.489 10.557 -13.549 1.00 92.38 356 LEU A O 1
ATOM 2835 N N . GLN A 1 357 ? 36.308 10.833 -14.834 1.00 91.19 357 GLN A N 1
ATOM 2836 C CA . GLN A 1 357 ? 35.728 10.166 -15.995 1.00 91.19 357 GLN A CA 1
ATOM 2837 C C . GLN A 1 357 ? 35.526 8.670 -15.738 1.00 91.19 357 GLN A C 1
ATOM 2839 O O . GLN A 1 357 ? 34.569 8.084 -16.243 1.00 91.19 357 GLN A O 1
ATOM 2844 N N . ILE A 1 358 ? 36.416 8.049 -14.961 1.00 92.62 358 ILE A N 1
ATOM 2845 C CA . ILE A 1 358 ? 36.302 6.640 -14.576 1.00 92.62 358 ILE A CA 1
ATOM 2846 C C . ILE A 1 358 ? 35.081 6.456 -13.673 1.00 92.62 358 ILE A C 1
ATOM 2848 O O . ILE A 1 358 ? 34.235 5.612 -13.966 1.00 92.62 358 ILE A O 1
ATOM 2852 N N . ILE A 1 359 ? 34.957 7.288 -12.633 1.00 94.75 359 ILE A N 1
ATOM 2853 C CA . ILE A 1 359 ? 33.819 7.256 -11.706 1.00 94.75 359 ILE A CA 1
ATOM 2854 C C . ILE A 1 359 ? 32.517 7.543 -12.463 1.00 94.75 359 ILE A C 1
ATOM 2856 O O . ILE A 1 359 ? 31.562 6.791 -12.331 1.00 94.75 359 ILE A O 1
ATOM 2860 N N . ALA A 1 360 ? 32.482 8.558 -13.332 1.00 92.81 360 ALA A N 1
ATOM 2861 C CA . ALA A 1 360 ? 31.295 8.931 -14.105 1.00 92.81 360 ALA A CA 1
ATOM 2862 C C . ALA A 1 360 ? 30.763 7.806 -15.017 1.00 92.81 360 ALA A C 1
ATOM 2864 O O . ALA A 1 360 ? 29.570 7.771 -15.316 1.00 92.81 360 ALA A O 1
ATOM 2865 N N . LYS A 1 361 ? 31.630 6.881 -15.457 1.00 92.50 361 LYS A N 1
ATOM 2866 C CA . LYS A 1 361 ? 31.276 5.730 -16.308 1.00 92.50 361 LYS A CA 1
ATOM 2867 C C . LYS A 1 361 ? 30.780 4.502 -15.538 1.00 92.50 361 LYS A C 1
ATOM 2869 O O . LYS A 1 361 ? 30.442 3.501 -16.165 1.00 92.50 361 LYS A O 1
ATOM 2874 N N . ASN A 1 362 ? 30.730 4.557 -14.211 1.00 95.19 362 ASN A N 1
ATOM 2875 C CA . ASN A 1 362 ? 30.189 3.498 -13.367 1.00 95.19 362 ASN A CA 1
ATOM 2876 C C . ASN A 1 362 ? 29.070 4.080 -12.505 1.00 95.19 362 ASN A C 1
ATOM 2878 O O . ASN A 1 362 ? 29.287 5.075 -11.831 1.00 95.19 362 ASN A O 1
ATOM 2882 N N . ILE A 1 363 ? 27.881 3.479 -12.480 1.00 94.81 363 ILE A N 1
ATOM 2883 C CA . ILE A 1 363 ? 26.739 4.066 -11.764 1.00 94.81 363 ILE A CA 1
ATOM 2884 C C . ILE A 1 363 ? 26.888 4.020 -10.229 1.00 94.81 363 ILE A C 1
ATOM 2886 O O . ILE A 1 363 ? 26.035 4.554 -9.531 1.00 94.81 363 ILE A O 1
ATOM 2890 N N . TRP A 1 364 ? 27.977 3.447 -9.698 1.00 95.88 364 TRP A N 1
ATOM 2891 C CA . TRP A 1 364 ? 28.342 3.419 -8.271 1.00 95.88 364 TRP A CA 1
ATOM 2892 C C . TRP A 1 364 ? 28.226 4.764 -7.548 1.00 95.88 364 TRP A C 1
ATOM 2894 O O . TRP A 1 364 ? 27.812 4.817 -6.388 1.00 95.88 364 TRP A O 1
ATOM 2904 N N . TRP A 1 365 ? 28.528 5.869 -8.236 1.00 94.31 365 TRP A N 1
ATOM 2905 C CA . TRP A 1 365 ? 28.372 7.209 -7.662 1.00 94.31 365 TRP A CA 1
ATOM 2906 C C . TRP A 1 365 ? 26.919 7.522 -7.268 1.00 94.31 365 TRP A C 1
ATOM 2908 O O . TRP A 1 365 ? 26.692 8.360 -6.402 1.00 94.31 365 TRP A O 1
ATOM 2918 N N . SER A 1 366 ? 25.924 6.860 -7.867 1.00 93.88 366 SER A N 1
ATOM 2919 C CA . SER A 1 366 ? 24.506 7.173 -7.651 1.00 93.88 366 SER A CA 1
ATOM 2920 C C . SER A 1 366 ? 23.975 6.775 -6.271 1.00 93.88 366 SER A C 1
ATOM 2922 O O . SER A 1 366 ? 22.986 7.359 -5.842 1.00 93.88 366 SER A O 1
ATOM 2924 N N . TRP A 1 367 ? 24.639 5.872 -5.539 1.00 93.56 367 TRP A N 1
ATOM 2925 C CA . TRP A 1 367 ? 24.304 5.542 -4.141 1.00 93.56 367 TRP A CA 1
ATOM 2926 C C . TRP A 1 367 ? 25.438 5.841 -3.149 1.00 93.56 367 TRP A C 1
ATOM 2928 O O . TRP A 1 367 ? 25.356 5.464 -1.984 1.00 93.56 367 TRP A O 1
ATOM 2938 N N . ASN A 1 368 ? 26.486 6.553 -3.582 1.00 93.38 368 ASN A N 1
ATOM 2939 C CA . ASN A 1 368 ? 27.591 6.976 -2.720 1.00 93.38 368 ASN A CA 1
ATOM 2940 C C . ASN A 1 368 ? 27.624 8.500 -2.577 1.00 93.38 368 ASN A C 1
ATOM 2942 O O . ASN A 1 368 ? 28.019 9.212 -3.501 1.00 93.38 368 ASN A O 1
ATOM 2946 N N . TYR A 1 369 ? 27.258 8.993 -1.391 1.00 92.06 369 TYR A N 1
ATOM 2947 C CA . TYR A 1 369 ? 27.151 10.427 -1.099 1.00 92.06 369 TYR A CA 1
ATOM 2948 C C . TYR A 1 369 ? 28.442 11.211 -1.377 1.00 92.06 369 TYR A C 1
ATOM 2950 O O . TYR A 1 369 ? 28.384 12.246 -2.036 1.00 92.06 369 TYR A O 1
ATOM 2958 N N . ASP A 1 370 ? 29.610 10.691 -0.982 1.00 91.88 370 ASP A N 1
ATOM 2959 C CA . ASP A 1 370 ? 30.897 11.375 -1.200 1.00 91.88 370 ASP A CA 1
ATOM 2960 C C . ASP A 1 370 ? 31.186 11.615 -2.692 1.00 91.88 370 ASP A C 1
ATOM 2962 O O . ASP A 1 370 ? 31.755 12.641 -3.072 1.00 91.88 370 ASP A O 1
ATOM 2966 N N . ALA A 1 371 ? 30.777 10.670 -3.546 1.00 93.12 371 ALA A N 1
ATOM 2967 C CA . ALA A 1 371 ? 30.943 10.765 -4.990 1.00 93.12 371 ALA A CA 1
ATOM 2968 C C . ALA A 1 371 ? 29.957 11.765 -5.610 1.00 93.12 371 ALA A C 1
ATOM 2970 O O . ALA A 1 371 ? 30.347 12.519 -6.499 1.00 93.12 371 ALA A O 1
ATOM 2971 N N . GLN A 1 372 ? 28.709 11.820 -5.131 1.00 93.56 372 GLN A N 1
ATOM 2972 C CA . GLN A 1 372 ? 27.742 12.836 -5.567 1.00 93.56 372 GLN A CA 1
ATOM 2973 C C . GLN A 1 372 ? 28.217 14.243 -5.206 1.00 93.56 372 GLN A C 1
ATOM 2975 O O . GLN A 1 372 ? 28.233 15.130 -6.057 1.00 93.56 372 GLN A O 1
ATOM 2980 N N . GLU A 1 373 ? 28.671 14.425 -3.967 1.00 92.69 373 GLU A N 1
ATOM 2981 C CA . GLU A 1 373 ? 29.151 15.713 -3.480 1.00 92.69 373 GLU A CA 1
ATOM 2982 C C . GLU A 1 373 ? 30.440 16.138 -4.207 1.00 92.69 373 GLU A C 1
ATOM 2984 O O . GLU A 1 373 ? 30.663 17.323 -4.433 1.00 92.69 373 GLU A O 1
ATOM 2989 N N . LEU A 1 374 ? 31.297 15.191 -4.614 1.00 94.25 374 LEU A N 1
ATOM 2990 C CA . LEU A 1 374 ? 32.462 15.477 -5.459 1.00 94.25 374 LEU A CA 1
ATOM 2991 C C . LEU A 1 374 ? 32.055 16.100 -6.805 1.00 94.25 374 LEU A C 1
ATOM 2993 O O . LEU A 1 374 ? 32.687 17.065 -7.231 1.00 94.25 374 LEU A O 1
ATOM 2997 N N . PHE A 1 375 ? 31.018 15.574 -7.465 1.00 94.25 375 PHE A N 1
ATOM 2998 C CA . PHE A 1 375 ? 30.513 16.164 -8.708 1.00 94.25 375 PHE A CA 1
ATOM 2999 C C . PHE A 1 375 ? 29.816 17.502 -8.452 1.00 94.25 375 PHE A C 1
ATOM 3001 O O . PHE A 1 375 ? 30.096 18.468 -9.151 1.00 94.25 375 PHE A O 1
ATOM 3008 N N . GLU A 1 376 ? 28.990 17.603 -7.411 1.00 92.50 376 GLU A N 1
ATOM 3009 C CA . GLU A 1 376 ? 28.302 18.847 -7.049 1.00 92.50 376 GLU A CA 1
ATOM 3010 C C . GLU A 1 376 ? 29.276 20.000 -6.748 1.00 92.50 376 GLU A C 1
ATOM 3012 O O . GLU A 1 376 ? 29.050 21.126 -7.186 1.00 92.50 376 GLU A O 1
ATOM 3017 N N . GLN A 1 377 ? 30.408 19.724 -6.088 1.00 91.50 377 GLN A N 1
ATOM 3018 C CA . GLN A 1 377 ? 31.444 20.725 -5.799 1.00 91.50 377 GLN A CA 1
ATOM 3019 C C . GLN A 1 377 ? 32.088 21.337 -7.053 1.00 91.50 377 GLN A C 1
ATOM 3021 O O . GLN A 1 377 ? 32.648 22.435 -6.976 1.00 91.50 377 GLN A O 1
ATOM 3026 N N . ILE A 1 378 ? 32.030 20.661 -8.207 1.00 91.81 378 ILE A N 1
ATOM 3027 C CA . ILE A 1 378 ? 32.588 21.193 -9.455 1.00 91.81 378 ILE A CA 1
ATOM 3028 C C . ILE A 1 378 ? 31.780 22.399 -9.931 1.00 91.81 378 ILE A C 1
ATOM 3030 O O . ILE A 1 378 ? 32.374 23.393 -10.343 1.00 91.81 378 ILE A O 1
ATOM 3034 N N . ASP A 1 379 ? 30.455 22.315 -9.898 1.00 91.56 379 ASP A N 1
ATOM 3035 C CA . ASP A 1 379 ? 29.536 23.403 -10.235 1.00 91.56 379 ASP A CA 1
ATOM 3036 C C . ASP A 1 379 ? 28.113 23.004 -9.789 1.00 91.56 379 ASP A C 1
ATOM 3038 O O . ASP A 1 379 ? 27.460 22.213 -10.479 1.00 91.56 379 ASP A O 1
ATOM 3042 N N . PRO A 1 380 ? 27.612 23.522 -8.652 1.00 89.75 380 PRO A N 1
ATOM 3043 C CA . PRO A 1 380 ? 26.310 23.121 -8.109 1.00 89.75 380 PRO A CA 1
ATOM 3044 C C . PRO A 1 380 ? 25.123 23.488 -9.010 1.00 89.75 380 PRO A C 1
ATOM 3046 O O . PRO A 1 380 ? 24.100 22.793 -9.025 1.00 89.75 380 PRO A O 1
ATOM 3049 N N . VAL A 1 381 ? 25.250 24.583 -9.769 1.00 90.56 381 VAL A N 1
ATOM 3050 C CA . VAL A 1 381 ? 24.193 25.060 -10.668 1.00 90.56 381 VAL A CA 1
ATOM 3051 C C . VAL A 1 381 ? 24.121 24.133 -11.871 1.00 90.56 381 VAL A C 1
ATOM 3053 O O . VAL A 1 381 ? 23.075 23.530 -12.116 1.00 90.56 381 VAL A O 1
ATOM 3056 N N . LEU A 1 382 ? 25.255 23.926 -12.545 1.00 90.38 382 LEU A N 1
ATOM 3057 C CA . LEU A 1 382 ? 25.338 23.026 -13.692 1.00 90.38 382 LEU A CA 1
ATOM 3058 C C . LEU A 1 382 ? 24.949 21.592 -13.311 1.00 90.38 382 LEU A C 1
ATOM 3060 O O . LEU A 1 382 ? 24.258 20.927 -14.078 1.00 90.38 382 LEU A O 1
ATOM 3064 N N . TRP A 1 383 ? 25.339 21.120 -12.122 1.00 91.56 383 TRP A N 1
ATOM 3065 C CA . TRP A 1 383 ? 24.979 19.793 -11.610 1.00 91.56 383 TRP A CA 1
ATOM 3066 C C . TRP A 1 383 ? 23.462 19.570 -11.558 1.00 91.56 383 TRP A C 1
ATOM 3068 O O . TRP A 1 383 ? 22.967 18.506 -11.943 1.00 91.56 383 TRP A O 1
ATOM 3078 N N . THR A 1 384 ? 22.717 20.592 -11.136 1.00 88.06 384 THR A N 1
ATOM 3079 C CA . THR A 1 384 ? 21.251 20.558 -11.103 1.00 88.06 384 THR A CA 1
ATOM 3080 C C . THR A 1 384 ? 20.662 20.662 -12.513 1.00 88.06 384 THR A C 1
ATOM 3082 O O . THR A 1 384 ? 19.755 19.900 -12.849 1.00 88.06 384 THR A O 1
ATOM 3085 N N . GLU A 1 385 ? 21.204 21.540 -13.364 1.00 88.69 385 GLU A N 1
ATOM 3086 C CA . GLU A 1 385 ? 20.739 21.739 -14.747 1.00 88.69 385 GLU A CA 1
ATOM 3087 C C . GLU A 1 385 ? 20.872 20.482 -15.616 1.00 88.69 385 GLU A C 1
ATOM 3089 O O . GLU A 1 385 ? 19.972 20.168 -16.396 1.00 88.69 385 GLU A O 1
ATOM 3094 N N . VAL A 1 386 ? 21.959 19.717 -15.463 1.00 87.69 386 VAL A N 1
ATOM 3095 C CA . VAL A 1 386 ? 22.175 18.471 -16.222 1.00 87.69 386 VAL A CA 1
ATOM 3096 C C . VAL A 1 386 ? 21.446 17.260 -15.629 1.00 87.69 386 VAL A C 1
ATOM 3098 O O . VAL A 1 386 ? 21.694 16.127 -16.048 1.00 87.69 386 VAL A O 1
ATOM 3101 N N . GLY A 1 387 ? 20.566 17.469 -14.643 1.00 86.19 387 GLY A N 1
ATOM 3102 C CA . GLY A 1 387 ? 19.808 16.400 -13.992 1.00 86.19 387 GLY A CA 1
ATOM 3103 C C . GLY A 1 387 ? 20.700 15.417 -13.233 1.00 86.19 387 GLY A C 1
ATOM 3104 O O . GLY A 1 387 ? 20.446 14.213 -13.263 1.00 86.19 387 GLY A O 1
ATOM 3105 N N . ARG A 1 388 ? 21.771 15.914 -12.596 1.00 90.69 388 ARG A N 1
ATOM 3106 C CA . ARG A 1 388 ? 22.729 15.108 -11.819 1.00 90.69 388 ARG A CA 1
ATOM 3107 C C . ARG A 1 388 ? 23.371 13.980 -12.633 1.00 90.69 388 ARG A C 1
ATOM 3109 O O . ARG A 1 388 ? 23.549 12.867 -12.148 1.00 90.69 388 ARG A O 1
ATOM 3116 N N . ASN A 1 389 ? 23.692 14.247 -13.900 1.00 90.94 389 ASN A N 1
ATOM 3117 C CA . ASN A 1 389 ? 24.429 13.331 -14.769 1.00 90.94 389 ASN A CA 1
ATOM 3118 C C . ASN A 1 389 ? 25.916 13.745 -14.853 1.00 90.94 389 ASN A C 1
ATOM 3120 O O . ASN A 1 389 ? 26.232 14.733 -15.523 1.00 90.94 389 ASN A O 1
ATOM 3124 N N . PRO A 1 390 ? 26.847 12.973 -14.253 1.00 91.19 390 PRO A N 1
ATOM 3125 C CA . PRO A 1 390 ? 28.279 13.274 -14.272 1.00 91.19 390 PRO A CA 1
ATOM 3126 C C . PRO A 1 390 ? 28.904 13.370 -15.660 1.00 91.19 390 PRO A C 1
ATOM 3128 O O . PRO A 1 390 ? 29.788 14.192 -15.876 1.00 91.19 390 PRO A O 1
ATOM 3131 N N . LEU A 1 391 ? 28.469 12.549 -16.619 1.00 89.31 391 LEU A N 1
ATOM 3132 C CA . LEU A 1 391 ? 29.045 12.569 -17.966 1.00 89.31 391 LEU A CA 1
ATOM 3133 C C . LEU A 1 391 ? 28.666 13.850 -18.699 1.00 89.31 391 LEU A C 1
ATOM 3135 O O . LEU A 1 391 ? 29.537 14.517 -19.250 1.00 89.31 391 LEU A O 1
ATOM 3139 N N . LEU A 1 392 ? 27.388 14.227 -18.633 1.00 88.00 392 LEU A N 1
ATOM 3140 C CA . LEU A 1 392 ? 26.914 15.494 -19.185 1.00 88.00 392 LEU A CA 1
ATOM 3141 C C . LEU A 1 392 ? 27.577 16.696 -18.521 1.00 88.00 392 LEU A C 1
ATOM 3143 O O . LEU A 1 392 ? 27.908 17.663 -19.205 1.00 88.00 392 LEU A O 1
ATOM 3147 N N . MET A 1 393 ? 27.791 16.623 -17.206 1.00 90.06 393 MET A N 1
ATOM 3148 C CA . MET A 1 393 ? 28.517 17.652 -16.476 1.00 90.06 393 MET A CA 1
ATOM 3149 C C . MET A 1 393 ? 29.922 17.823 -17.055 1.00 90.06 393 MET A C 1
ATOM 3151 O O . MET A 1 393 ? 30.256 18.915 -17.500 1.00 90.06 393 MET A O 1
ATOM 3155 N N . LEU A 1 394 ? 30.711 16.743 -17.123 1.00 89.31 394 LEU A N 1
ATOM 3156 C CA . LEU A 1 394 ? 32.089 16.771 -17.624 1.00 89.31 394 LEU A CA 1
ATOM 3157 C C . LEU A 1 394 ? 32.186 17.215 -19.091 1.00 89.31 394 LEU A C 1
ATOM 3159 O O . LEU A 1 394 ? 33.146 17.889 -19.457 1.00 89.31 394 LEU A O 1
ATOM 3163 N N . GLU A 1 395 ? 31.208 16.865 -19.928 1.00 86.38 395 GLU A N 1
ATOM 3164 C CA . GLU A 1 395 ? 31.138 17.321 -21.323 1.00 86.38 395 GLU A CA 1
ATOM 3165 C C . GLU A 1 395 ? 30.800 18.810 -21.458 1.00 86.38 395 GLU A C 1
ATOM 3167 O O . GLU A 1 395 ? 31.180 19.432 -22.449 1.00 86.38 395 GLU A O 1
ATOM 3172 N N . SER A 1 396 ? 30.115 19.381 -20.467 1.00 88.00 396 SER A N 1
ATOM 3173 C CA . SER A 1 396 ? 29.705 20.790 -20.454 1.00 88.00 396 SER A CA 1
ATOM 3174 C C . SER A 1 396 ? 30.770 21.720 -19.856 1.00 88.00 396 SER A C 1
ATOM 3176 O O . SER A 1 396 ? 30.645 22.940 -19.959 1.00 88.00 396 SER A O 1
ATOM 3178 N N . LEU A 1 397 ? 31.828 21.173 -19.244 1.00 88.81 397 LEU A N 1
ATOM 3179 C CA . LEU A 1 397 ? 32.912 21.966 -18.662 1.00 88.81 397 LEU A CA 1
ATOM 3180 C C . LEU A 1 397 ? 33.834 22.556 -19.733 1.00 88.81 397 LEU A C 1
ATOM 3182 O O . LEU A 1 397 ? 34.220 21.909 -20.708 1.00 88.81 397 LEU A O 1
ATOM 3186 N N . THR A 1 398 ? 34.265 23.793 -19.503 1.00 87.56 398 THR A N 1
ATOM 3187 C CA . THR A 1 398 ? 35.261 24.469 -20.337 1.00 87.56 398 THR A CA 1
ATOM 3188 C C . THR A 1 398 ? 36.685 24.068 -19.948 1.00 87.56 398 THR A C 1
ATOM 3190 O O . THR A 1 398 ? 36.967 23.692 -18.808 1.00 87.56 398 THR A O 1
ATOM 3193 N N . ALA A 1 399 ? 37.634 24.222 -20.877 1.00 85.25 399 ALA A N 1
ATOM 3194 C CA . ALA A 1 399 ? 39.053 23.980 -20.603 1.00 85.25 399 ALA A CA 1
ATOM 3195 C C . ALA A 1 399 ? 39.600 24.858 -19.459 1.00 85.25 399 ALA A C 1
ATOM 3197 O O . ALA A 1 399 ? 40.432 24.404 -18.676 1.00 85.25 399 ALA A O 1
ATOM 3198 N N . SER A 1 400 ? 39.109 26.098 -19.325 1.00 85.81 400 SER A N 1
ATOM 3199 C CA . SER A 1 400 ? 39.474 26.974 -18.206 1.00 85.81 400 SER A CA 1
ATOM 3200 C C . SER A 1 400 ? 38.998 26.409 -16.870 1.00 85.81 400 SER A C 1
ATOM 3202 O O . SER A 1 400 ? 39.756 26.435 -15.905 1.00 85.81 400 SER A O 1
ATOM 3204 N N . ARG A 1 401 ? 37.789 25.830 -16.822 1.00 89.06 401 ARG A N 1
ATOM 3205 C CA . ARG A 1 401 ? 37.261 25.219 -15.601 1.00 89.06 401 ARG A CA 1
ATOM 3206 C C . ARG A 1 401 ? 38.064 23.988 -15.192 1.00 89.06 401 ARG A C 1
ATOM 3208 O O . ARG A 1 401 ? 38.388 23.846 -14.018 1.00 89.06 401 ARG A O 1
ATOM 3215 N N . PHE A 1 402 ? 38.472 23.148 -16.146 1.00 88.81 402 PHE A N 1
ATOM 3216 C CA . PHE A 1 402 ? 39.402 22.051 -15.856 1.00 88.81 402 PHE A CA 1
ATOM 3217 C C . PHE A 1 402 ? 40.729 22.558 -15.269 1.00 88.81 402 PHE A C 1
ATOM 3219 O O . PHE A 1 402 ? 41.181 22.030 -14.258 1.00 88.81 402 PHE A O 1
ATOM 3226 N N . ALA A 1 403 ? 41.308 23.626 -15.828 1.00 87.88 403 ALA A N 1
ATOM 3227 C CA . ALA A 1 403 ? 42.553 24.207 -15.319 1.00 87.88 403 ALA A CA 1
ATOM 3228 C C . ALA A 1 403 ? 42.420 24.829 -13.911 1.00 87.88 403 ALA A C 1
ATOM 3230 O O . ALA A 1 403 ? 43.402 24.900 -13.170 1.00 87.88 403 ALA A O 1
ATOM 3231 N N . GLU A 1 404 ? 41.228 25.299 -13.532 1.00 89.94 404 GLU A N 1
ATOM 3232 C CA . GLU A 1 404 ? 40.929 25.757 -12.168 1.00 89.94 404 GLU A CA 1
ATOM 3233 C C . GLU A 1 404 ? 40.853 24.586 -11.185 1.00 89.94 404 GLU A C 1
ATOM 3235 O O . GLU A 1 404 ? 41.454 24.644 -10.111 1.00 89.94 404 GLU A O 1
ATOM 3240 N N . LEU A 1 405 ? 40.161 23.507 -11.566 1.00 90.94 405 LEU A N 1
ATOM 3241 C CA . LEU A 1 405 ? 40.048 22.293 -10.755 1.00 90.94 405 LEU A CA 1
ATOM 3242 C C . LEU A 1 405 ? 41.419 21.646 -10.510 1.00 90.94 405 LEU A C 1
ATOM 3244 O O . LEU A 1 405 ? 41.689 21.208 -9.396 1.00 90.94 405 LEU A O 1
ATOM 3248 N N . GLU A 1 406 ? 42.317 21.656 -11.502 1.00 90.62 406 GLU A N 1
ATOM 3249 C CA . GLU A 1 406 ? 43.689 21.141 -11.357 1.00 90.62 406 GLU A CA 1
ATOM 3250 C C . GLU A 1 406 ? 44.534 21.920 -10.340 1.00 90.62 406 GLU A C 1
ATOM 3252 O O . GLU A 1 406 ? 45.534 21.406 -9.843 1.00 90.62 406 GLU A O 1
ATOM 3257 N N . LYS A 1 407 ? 44.159 23.162 -10.024 1.00 91.19 407 LYS A N 1
ATOM 3258 C CA . LYS A 1 407 ? 44.867 24.007 -9.051 1.00 91.19 407 LYS A CA 1
ATOM 3259 C C . LYS A 1 407 ? 44.204 24.009 -7.677 1.00 91.19 407 LYS A C 1
ATOM 3261 O O . LYS A 1 407 ? 44.777 24.547 -6.730 1.00 91.19 407 LYS A O 1
ATOM 3266 N N . ASN A 1 408 ? 43.008 23.438 -7.554 1.00 92.81 408 ASN A N 1
ATOM 3267 C CA . ASN A 1 408 ? 42.254 23.434 -6.313 1.00 92.81 408 ASN A CA 1
ATOM 3268 C C . ASN A 1 408 ? 42.659 22.243 -5.429 1.00 92.81 408 ASN A C 1
ATOM 3270 O O . ASN A 1 408 ? 42.237 21.110 -5.652 1.00 92.81 408 ASN A O 1
ATOM 3274 N N . ALA A 1 409 ? 43.464 22.514 -4.398 1.00 92.06 409 ALA A N 1
ATOM 3275 C CA . ALA A 1 409 ? 43.993 21.486 -3.504 1.00 92.06 409 ALA A CA 1
ATOM 3276 C C . ALA A 1 409 ? 42.901 20.709 -2.747 1.00 92.06 409 ALA A C 1
ATOM 3278 O O . ALA A 1 409 ? 42.991 19.486 -2.670 1.00 92.06 409 ALA A O 1
ATOM 3279 N N . SER A 1 410 ? 41.859 21.382 -2.240 1.00 92.50 410 SER A N 1
ATOM 3280 C CA . SER A 1 410 ? 40.795 20.708 -1.481 1.00 92.50 410 SER A CA 1
ATOM 3281 C C . SER A 1 410 ? 39.953 19.795 -2.371 1.00 92.50 410 SER A C 1
ATOM 3283 O O . SER A 1 410 ? 39.603 18.685 -1.974 1.00 92.50 410 SER A O 1
ATOM 3285 N N . PHE A 1 411 ? 39.684 20.227 -3.605 1.00 93.81 411 PHE A N 1
ATOM 3286 C CA . PHE A 1 411 ? 38.999 19.404 -4.597 1.00 93.81 411 PHE A CA 1
ATOM 3287 C C . PHE A 1 411 ? 39.817 18.162 -4.971 1.00 93.81 411 PHE A C 1
ATOM 3289 O O . PHE A 1 411 ? 39.283 17.056 -5.001 1.00 93.81 411 PHE A O 1
ATOM 3296 N N . LEU A 1 412 ? 41.117 18.330 -5.237 1.00 94.06 412 LEU A N 1
ATOM 3297 C CA . LEU A 1 412 ? 41.996 17.218 -5.602 1.00 94.06 412 LEU A CA 1
ATOM 3298 C C . LEU A 1 412 ? 42.161 16.201 -4.470 1.00 94.06 412 LEU A C 1
ATOM 3300 O O . LEU A 1 412 ? 42.191 15.003 -4.739 1.00 94.06 412 LEU A O 1
ATOM 3304 N N . GLU A 1 413 ? 42.232 16.658 -3.220 1.00 93.75 413 GLU A N 1
ATOM 3305 C CA . GLU A 1 413 ? 42.275 15.772 -2.057 1.00 93.75 413 GLU A CA 1
ATOM 3306 C C . GLU A 1 413 ? 40.995 14.933 -1.955 1.00 93.75 413 GLU A C 1
ATOM 3308 O O . GLU A 1 413 ? 41.061 13.712 -1.803 1.00 93.75 413 GLU A O 1
ATOM 3313 N N . LYS A 1 414 ? 39.827 15.562 -2.131 1.00 93.38 414 LYS A N 1
ATOM 3314 C CA . LYS A 1 414 ? 38.548 14.847 -2.149 1.00 93.38 414 LYS A CA 1
ATOM 3315 C C . LYS A 1 414 ? 38.450 13.863 -3.317 1.00 93.38 414 LYS A C 1
ATOM 3317 O O . LYS A 1 414 ? 38.002 12.733 -3.131 1.00 93.38 414 LYS A O 1
ATOM 3322 N N . LEU A 1 415 ? 38.894 14.266 -4.510 1.00 95.56 415 LEU A N 1
ATOM 3323 C CA . LEU A 1 415 ? 38.952 13.401 -5.688 1.00 95.56 415 LEU A CA 1
ATOM 3324 C C . LEU A 1 415 ? 39.794 12.152 -5.413 1.00 95.56 415 LEU A C 1
ATOM 3326 O O . LEU A 1 415 ? 39.357 11.044 -5.719 1.00 95.56 415 LEU A O 1
ATOM 3330 N N . ASP A 1 416 ? 40.975 12.321 -4.817 1.00 95.38 416 ASP A N 1
ATOM 3331 C CA . ASP A 1 416 ? 41.852 11.204 -4.475 1.00 95.38 416 ASP A CA 1
ATOM 3332 C C . ASP A 1 416 ? 41.202 10.274 -3.453 1.00 95.38 416 ASP A C 1
ATOM 3334 O O . ASP A 1 416 ? 41.218 9.061 -3.648 1.00 95.38 416 ASP A O 1
ATOM 3338 N N . GLN A 1 417 ? 40.587 10.816 -2.400 1.00 95.75 417 GLN A N 1
ATOM 3339 C CA . GLN A 1 417 ? 39.899 10.020 -1.380 1.00 95.75 417 GLN A CA 1
ATOM 3340 C C . GLN A 1 417 ? 38.764 9.179 -1.982 1.00 95.75 417 GLN A C 1
ATOM 3342 O O . GLN A 1 417 ? 38.723 7.960 -1.792 1.00 95.75 417 GLN A O 1
ATOM 3347 N N . VAL A 1 418 ? 37.875 9.807 -2.758 1.00 95.88 418 VAL A N 1
ATOM 3348 C CA . VAL A 1 418 ? 36.750 9.119 -3.408 1.00 95.88 418 VAL A CA 1
ATOM 3349 C C . VAL A 1 418 ? 37.255 8.083 -4.408 1.00 95.88 418 VAL A C 1
ATOM 3351 O O . VAL A 1 418 ? 36.744 6.964 -4.451 1.00 95.88 418 VAL A O 1
ATOM 3354 N N . TYR A 1 419 ? 38.280 8.415 -5.193 1.00 96.69 419 TYR A N 1
ATOM 3355 C CA . TYR A 1 419 ? 38.827 7.493 -6.180 1.00 96.69 419 TYR A CA 1
ATOM 3356 C C . TYR A 1 419 ? 39.546 6.301 -5.542 1.00 96.69 419 TYR A C 1
ATOM 3358 O O . TYR A 1 419 ? 39.403 5.181 -6.029 1.00 96.69 419 TYR A O 1
ATOM 3366 N N . GLN A 1 420 ? 40.270 6.502 -4.439 1.00 95.69 420 GLN A N 1
ATOM 3367 C CA . GLN A 1 420 ? 40.878 5.406 -3.680 1.00 95.69 420 GLN A CA 1
ATOM 3368 C C . GLN A 1 420 ? 39.813 4.474 -3.101 1.00 95.69 420 GLN A C 1
ATOM 3370 O O . GLN A 1 420 ? 39.928 3.261 -3.255 1.00 95.69 420 GLN A O 1
ATOM 3375 N N . ARG A 1 421 ? 38.737 5.023 -2.524 1.00 94.94 421 ARG A N 1
ATOM 3376 C CA . ARG A 1 421 ? 37.597 4.228 -2.046 1.00 94.94 421 ARG A CA 1
ATOM 3377 C C . ARG A 1 421 ? 36.948 3.437 -3.182 1.00 94.94 421 ARG A C 1
ATOM 3379 O O . ARG A 1 421 ? 36.694 2.247 -3.027 1.00 94.94 421 ARG A O 1
ATOM 3386 N N . PHE A 1 422 ? 36.729 4.073 -4.332 1.00 96.25 422 PHE A N 1
ATOM 3387 C CA . PHE A 1 422 ? 36.197 3.406 -5.519 1.00 96.25 422 PHE A CA 1
ATOM 3388 C C . PHE A 1 422 ? 37.115 2.273 -5.996 1.00 96.25 422 PHE A C 1
ATOM 3390 O O . PHE A 1 422 ? 36.634 1.184 -6.287 1.00 96.25 422 PHE A O 1
ATOM 3397 N N . LYS A 1 423 ? 38.436 2.485 -6.041 1.00 95.50 423 LYS A N 1
ATOM 3398 C CA . LYS A 1 423 ? 39.390 1.430 -6.407 1.00 95.50 423 LYS A CA 1
ATOM 3399 C C . LYS A 1 423 ? 39.369 0.262 -5.435 1.00 95.50 423 LYS A C 1
ATOM 3401 O O . LYS A 1 423 ? 39.216 -0.866 -5.878 1.00 95.50 423 LYS A O 1
ATOM 3406 N N . GLN A 1 424 ? 39.473 0.536 -4.135 1.00 93.44 424 GLN A N 1
ATOM 3407 C CA . GLN A 1 424 ? 39.426 -0.497 -3.097 1.00 93.44 424 GLN A CA 1
ATOM 3408 C C . GLN A 1 424 ? 38.141 -1.317 -3.196 1.00 93.44 424 GLN A C 1
ATOM 3410 O O . GLN A 1 424 ? 38.179 -2.538 -3.112 1.00 93.44 424 GLN A O 1
ATOM 3415 N N . TYR A 1 425 ? 37.019 -0.642 -3.445 1.00 93.88 425 TYR A N 1
ATOM 3416 C CA . TYR A 1 425 ? 35.750 -1.297 -3.702 1.00 93.88 425 TYR A CA 1
ATOM 3417 C C . TYR A 1 425 ? 35.798 -2.171 -4.965 1.00 93.88 425 TYR A C 1
ATOM 3419 O O . TYR A 1 425 ? 35.361 -3.307 -4.931 1.00 93.88 425 TYR A O 1
ATOM 3427 N N . MET A 1 426 ? 36.326 -1.687 -6.086 1.00 93.12 426 MET A N 1
ATOM 3428 C CA . MET A 1 426 ? 36.335 -2.447 -7.344 1.00 93.12 426 MET A CA 1
ATOM 3429 C C . MET A 1 426 ? 37.358 -3.596 -7.387 1.00 93.12 426 MET A C 1
ATOM 3431 O O . MET A 1 426 ? 37.181 -4.521 -8.176 1.00 93.12 426 MET A O 1
ATOM 3435 N N . GLU A 1 427 ? 38.436 -3.523 -6.603 1.00 91.25 427 GLU A N 1
ATOM 3436 C CA . GLU A 1 427 ? 39.540 -4.497 -6.594 1.00 91.25 427 GLU A CA 1
ATOM 3437 C C . GLU A 1 427 ? 39.301 -5.689 -5.652 1.00 91.25 427 GLU A C 1
ATOM 3439 O O . GLU A 1 427 ? 40.042 -6.673 -5.705 1.00 91.25 427 GLU A O 1
ATOM 3444 N N . GLU A 1 428 ? 38.276 -5.632 -4.801 1.00 87.69 428 GLU A N 1
ATOM 3445 C CA . GLU A 1 428 ? 37.946 -6.724 -3.889 1.00 87.69 428 GLU A CA 1
ATOM 3446 C C . GLU A 1 428 ? 37.461 -7.968 -4.671 1.00 87.69 428 GLU A C 1
ATOM 3448 O O . GLU A 1 428 ? 36.537 -7.870 -5.484 1.00 87.69 428 GLU A O 1
ATOM 3453 N N . PRO A 1 429 ? 38.072 -9.151 -4.463 1.00 79.50 429 PRO A N 1
ATOM 3454 C CA . PRO A 1 429 ? 37.737 -10.353 -5.220 1.00 79.50 429 PRO A CA 1
ATOM 3455 C C . PRO A 1 429 ? 36.355 -10.878 -4.827 1.00 79.50 429 PRO A C 1
ATOM 3457 O O . PRO A 1 429 ? 36.024 -10.894 -3.645 1.00 79.50 429 PRO A O 1
ATOM 3460 N N . ALA A 1 430 ? 35.568 -11.346 -5.798 1.00 77.44 430 ALA A N 1
ATOM 3461 C CA . ALA A 1 430 ? 34.251 -11.926 -5.535 1.00 77.44 430 ALA A CA 1
ATOM 3462 C C . ALA A 1 430 ? 34.338 -13.130 -4.580 1.00 77.44 430 ALA A C 1
ATOM 3464 O O . ALA A 1 430 ? 35.258 -13.942 -4.687 1.00 77.44 430 ALA A O 1
ATOM 3465 N N . GLU A 1 431 ? 33.364 -13.257 -3.674 1.00 74.25 431 GLU A N 1
ATOM 3466 C CA . GLU A 1 431 ? 33.349 -14.306 -2.640 1.00 74.25 431 GLU A CA 1
ATOM 3467 C C . GLU A 1 431 ? 33.218 -15.719 -3.239 1.00 74.25 431 GLU A C 1
ATOM 3469 O O . GLU A 1 431 ? 33.859 -16.660 -2.776 1.00 74.25 431 GLU A O 1
ATOM 3474 N N . ASP A 1 432 ? 32.432 -15.852 -4.313 1.00 77.75 432 ASP A N 1
ATOM 3475 C CA . ASP A 1 432 ? 32.269 -17.091 -5.077 1.00 77.75 432 ASP A CA 1
ATOM 3476 C C . ASP A 1 432 ? 32.232 -16.785 -6.586 1.00 77.75 432 ASP A C 1
ATOM 3478 O O . ASP A 1 432 ? 31.162 -16.589 -7.169 1.00 77.75 432 ASP A O 1
ATOM 3482 N N . PRO A 1 433 ? 33.391 -16.682 -7.255 1.00 75.38 433 PRO A N 1
ATOM 3483 C CA . PRO A 1 433 ? 33.455 -16.371 -8.682 1.00 75.38 433 PRO A CA 1
ATOM 3484 C C . PRO A 1 433 ? 33.025 -17.544 -9.575 1.00 75.38 433 PRO A C 1
ATOM 3486 O O . PRO A 1 433 ? 32.849 -17.353 -10.777 1.00 75.38 433 PRO A O 1
ATOM 3489 N N . ALA A 1 434 ? 32.873 -18.755 -9.024 1.00 75.94 434 ALA A N 1
ATOM 3490 C CA . ALA A 1 434 ? 32.500 -19.939 -9.793 1.00 75.94 434 ALA A CA 1
ATOM 3491 C C . ALA A 1 434 ? 30.985 -20.016 -10.044 1.00 75.94 434 ALA A C 1
ATOM 3493 O O . ALA A 1 434 ? 30.564 -20.539 -11.076 1.00 75.94 434 ALA A O 1
ATOM 3494 N N . ASN A 1 435 ? 30.175 -19.463 -9.138 1.00 84.19 435 ASN A N 1
ATOM 3495 C CA . ASN A 1 435 ? 28.717 -19.493 -9.216 1.00 84.19 435 ASN A CA 1
ATOM 3496 C C . ASN A 1 435 ? 28.155 -18.103 -9.548 1.00 84.19 435 ASN A C 1
ATOM 3498 O O . ASN A 1 435 ? 27.795 -17.326 -8.666 1.00 84.19 435 ASN A O 1
ATOM 3502 N N . VAL A 1 436 ? 28.075 -17.784 -10.844 1.00 89.56 436 VAL A N 1
ATOM 3503 C CA . VAL A 1 436 ? 27.522 -16.509 -11.333 1.00 89.56 436 VAL A CA 1
ATOM 3504 C C . VAL A 1 436 ? 26.013 -16.623 -11.556 1.00 89.56 436 VAL A C 1
ATOM 3506 O O . VAL A 1 436 ? 25.554 -17.466 -12.327 1.00 89.56 436 VAL A O 1
ATOM 3509 N N . VAL A 1 437 ? 25.237 -15.729 -10.942 1.00 92.50 437 VAL A N 1
ATOM 3510 C CA . VAL A 1 437 ? 23.784 -15.633 -11.151 1.00 92.50 437 VAL A CA 1
ATOM 3511 C C . VAL A 1 437 ? 23.478 -14.669 -12.296 1.00 92.50 437 VAL A C 1
ATOM 3513 O O . VAL A 1 437 ? 23.853 -13.499 -12.245 1.00 92.50 437 VAL A O 1
ATOM 3516 N N . ALA A 1 438 ? 22.761 -15.135 -13.319 1.00 94.75 438 ALA A N 1
ATOM 3517 C CA . ALA A 1 438 ? 22.226 -14.271 -14.370 1.00 94.75 438 ALA A CA 1
ATOM 3518 C C . ALA A 1 438 ? 20.821 -13.784 -13.995 1.00 94.75 438 ALA A C 1
ATOM 3520 O O . ALA A 1 438 ? 19.886 -14.580 -13.901 1.00 94.75 438 ALA A O 1
ATOM 3521 N N . TYR A 1 439 ? 20.677 -12.477 -13.784 1.00 95.88 439 TYR A N 1
ATOM 3522 C CA . TYR A 1 439 ? 19.427 -11.838 -13.396 1.00 95.88 439 TYR A CA 1
ATOM 3523 C C . TYR A 1 439 ? 18.807 -11.092 -14.579 1.00 95.88 439 TYR A C 1
ATOM 3525 O O . TYR A 1 439 ? 19.338 -10.087 -15.054 1.00 95.88 439 TYR A O 1
ATOM 3533 N N . PHE A 1 440 ? 17.676 -11.604 -15.059 1.00 95.06 440 PHE A N 1
ATOM 3534 C CA . PHE A 1 440 ? 16.940 -11.038 -16.184 1.00 95.06 440 PHE A CA 1
ATOM 3535 C C . PHE A 1 440 ? 15.805 -10.157 -15.676 1.00 95.06 440 PHE A C 1
ATOM 3537 O O . PHE A 1 440 ? 14.956 -10.615 -14.912 1.00 95.06 440 PHE A O 1
ATOM 3544 N N . SER A 1 441 ? 15.761 -8.914 -16.142 1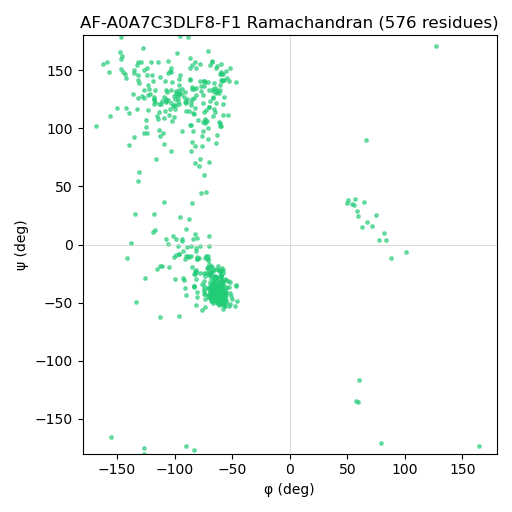.00 93.31 441 SER A N 1
ATOM 3545 C CA . SER A 1 441 ? 14.634 -8.017 -15.897 1.00 93.31 441 SER A CA 1
ATOM 3546 C C . SER A 1 441 ? 14.376 -7.148 -17.119 1.00 93.31 441 SER A C 1
ATOM 3548 O O . SER A 1 441 ? 15.299 -6.745 -17.829 1.00 93.31 441 SER A O 1
ATOM 3550 N N . MET A 1 442 ? 13.103 -6.827 -17.353 1.00 89.12 442 MET A N 1
ATOM 3551 C CA . MET A 1 442 ? 12.719 -5.865 -18.387 1.00 89.12 442 MET A CA 1
ATOM 3552 C C . MET A 1 442 ? 13.085 -4.430 -18.005 1.00 89.12 442 MET A C 1
ATOM 3554 O O . MET A 1 442 ? 13.166 -3.584 -18.889 1.00 89.12 442 MET A O 1
ATOM 3558 N N . GLU A 1 443 ? 13.298 -4.148 -16.718 1.00 91.44 443 GLU A N 1
ATOM 3559 C CA . GLU A 1 443 ? 13.619 -2.815 -16.209 1.00 91.44 443 GLU A CA 1
ATOM 3560 C C . GLU A 1 443 ? 14.565 -2.844 -15.001 1.00 91.44 443 GLU A C 1
ATOM 3562 O O . GLU A 1 443 ? 14.547 -3.782 -14.204 1.00 91.44 443 GLU A O 1
ATOM 3567 N N . PHE A 1 444 ? 15.366 -1.783 -14.852 1.00 94.12 444 PHE A N 1
ATOM 3568 C CA . PHE A 1 444 ? 16.294 -1.590 -13.732 1.00 94.12 444 PHE A CA 1
ATOM 3569 C C . PHE A 1 444 ? 16.305 -0.127 -13.265 1.00 94.12 444 PHE A C 1
ATOM 3571 O O . PHE A 1 444 ? 16.766 0.776 -13.963 1.00 94.12 444 PHE A O 1
ATOM 3578 N N . GLY A 1 445 ? 15.815 0.122 -12.055 1.00 93.19 445 GLY A N 1
ATOM 3579 C CA . GLY A 1 445 ? 15.777 1.436 -11.418 1.00 93.19 445 GLY A CA 1
ATOM 3580 C C . GLY A 1 445 ? 17.111 1.779 -10.772 1.00 93.19 445 GLY A C 1
ATOM 3581 O O . GLY A 1 445 ? 17.318 1.536 -9.587 1.00 93.19 445 GLY A O 1
ATOM 3582 N N . LEU A 1 446 ? 18.040 2.327 -11.558 1.00 92.56 446 LEU A N 1
ATOM 3583 C CA . LEU A 1 446 ? 19.384 2.668 -11.079 1.00 92.56 446 LEU A CA 1
ATOM 3584 C C . LEU A 1 446 ? 19.490 4.138 -10.669 1.00 92.56 446 LEU A C 1
ATOM 3586 O O . LEU A 1 446 ? 19.762 4.433 -9.507 1.00 92.56 446 LEU A O 1
ATOM 3590 N N . HIS A 1 447 ? 19.275 5.038 -11.629 1.00 91.25 447 HIS A N 1
ATOM 3591 C CA . HIS A 1 447 ? 19.314 6.489 -11.465 1.00 91.25 447 HIS A CA 1
ATOM 3592 C C . HIS A 1 447 ? 18.600 7.155 -12.655 1.00 91.25 447 HIS A C 1
ATOM 3594 O O . HIS A 1 447 ? 18.577 6.594 -13.751 1.00 91.25 447 HIS A O 1
ATOM 3600 N N . ASP A 1 448 ? 18.084 8.374 -12.486 1.00 84.62 448 ASP A N 1
ATOM 3601 C CA . ASP A 1 448 ? 17.330 9.105 -13.522 1.00 84.62 448 ASP A CA 1
ATOM 3602 C C . ASP A 1 448 ? 18.131 9.427 -14.791 1.00 84.62 448 ASP A C 1
ATOM 3604 O O . ASP A 1 448 ? 17.564 9.679 -15.857 1.00 84.62 448 ASP A O 1
ATOM 3608 N N . SER A 1 449 ? 19.461 9.370 -14.701 1.00 84.81 449 SER A N 1
ATOM 3609 C CA . SER A 1 449 ? 20.355 9.505 -15.853 1.00 84.81 449 SER A CA 1
ATOM 3610 C C . SER A 1 449 ? 20.257 8.329 -16.826 1.00 84.81 449 SER A C 1
ATOM 3612 O O . SER A 1 449 ? 20.641 8.497 -17.978 1.00 84.81 449 SER A O 1
ATOM 3614 N N . VAL A 1 450 ? 19.740 7.169 -16.401 1.00 88.31 450 VAL A N 1
ATOM 3615 C CA . VAL A 1 450 ? 19.552 5.972 -17.232 1.00 88.31 450 VAL A CA 1
ATOM 3616 C C . VAL A 1 450 ? 18.082 5.559 -17.173 1.00 88.31 450 VAL A C 1
ATOM 3618 O O . VAL A 1 450 ? 17.643 4.859 -16.262 1.00 88.31 450 VAL A O 1
ATOM 3621 N N . LYS A 1 451 ? 17.292 5.989 -18.162 1.00 87.69 451 LYS A N 1
ATOM 3622 C CA . LYS A 1 451 ? 15.832 5.805 -18.163 1.00 87.69 451 LYS A CA 1
ATOM 3623 C C . LYS A 1 451 ? 15.435 4.413 -18.651 1.00 87.69 451 LYS A C 1
ATOM 3625 O O . LYS A 1 451 ? 14.905 4.259 -19.748 1.00 87.69 451 LYS A O 1
ATOM 3630 N N . ILE A 1 452 ? 15.721 3.397 -17.847 1.00 88.75 452 ILE A N 1
ATOM 3631 C CA . ILE A 1 452 ? 15.408 1.991 -18.150 1.00 88.75 452 ILE A CA 1
ATOM 3632 C C . ILE A 1 452 ? 14.440 1.367 -17.131 1.00 88.75 452 ILE A C 1
ATOM 3634 O O . ILE A 1 452 ? 14.447 0.155 -16.942 1.00 88.75 452 ILE A O 1
ATOM 3638 N N . TYR A 1 453 ? 13.610 2.185 -16.474 1.00 89.06 453 TYR A N 1
ATOM 3639 C CA . TYR A 1 453 ? 12.559 1.738 -15.551 1.00 89.06 453 TYR A CA 1
ATOM 3640 C C . TYR A 1 453 ? 11.326 2.649 -15.587 1.00 89.06 453 TYR A C 1
ATOM 3642 O O . TYR A 1 453 ? 11.413 3.779 -16.061 1.00 89.06 453 TYR A O 1
ATOM 3650 N N . SER A 1 454 ? 10.174 2.156 -15.130 1.00 78.00 454 SER A N 1
ATOM 3651 C CA . SER A 1 454 ? 8.908 2.904 -15.095 1.00 78.00 454 SER A CA 1
ATOM 3652 C C . SER A 1 454 ? 8.073 2.645 -13.835 1.00 78.00 454 SER A C 1
ATOM 3654 O O . SER A 1 454 ? 7.096 3.364 -13.619 1.00 78.00 454 SER A O 1
ATOM 3656 N N . GLY A 1 455 ? 8.407 1.643 -13.013 1.00 76.75 455 GLY A N 1
ATOM 3657 C CA . GLY A 1 455 ? 7.633 1.294 -11.817 1.00 76.75 455 GLY A CA 1
ATOM 3658 C C . GLY A 1 455 ? 8.470 0.772 -10.648 1.00 76.75 455 GLY A C 1
ATOM 3659 O O . GLY A 1 455 ?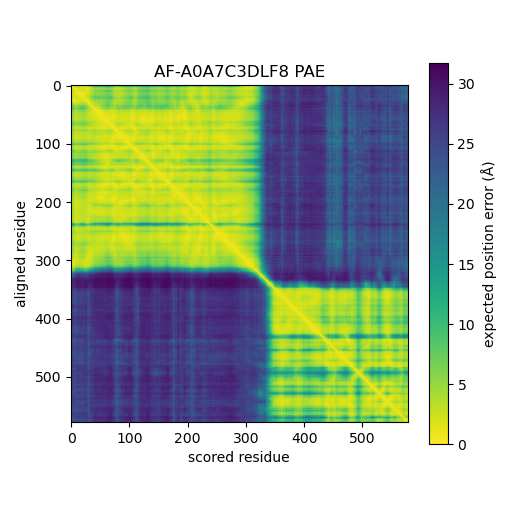 9.688 0.619 -10.744 1.00 76.75 455 GLY A O 1
ATOM 3660 N N . GLY A 1 456 ? 7.798 0.479 -9.528 1.00 79.50 456 GLY A N 1
ATOM 3661 C CA . GLY A 1 456 ? 8.447 0.037 -8.285 1.00 79.50 456 GLY A CA 1
ATOM 3662 C C . GLY A 1 456 ? 9.181 -1.307 -8.391 1.00 79.50 456 GLY A C 1
ATOM 3663 O O . GLY A 1 456 ? 10.183 -1.504 -7.712 1.00 79.50 456 GLY A O 1
ATOM 3664 N N . LEU A 1 457 ? 8.748 -2.207 -9.283 1.00 84.44 457 LEU A N 1
ATOM 3665 C CA . LEU A 1 457 ? 9.467 -3.462 -9.552 1.00 84.44 457 LEU A CA 1
ATOM 3666 C C . LEU A 1 457 ? 10.830 -3.212 -10.207 1.00 84.44 457 LEU A C 1
ATOM 3668 O O . LEU A 1 457 ? 11.800 -3.887 -9.872 1.00 84.44 457 LEU A O 1
ATOM 3672 N N . GLY A 1 458 ? 10.926 -2.212 -11.087 1.00 87.06 458 GLY A N 1
ATOM 3673 C CA . GLY A 1 458 ? 12.201 -1.780 -11.649 1.00 87.06 458 GLY A CA 1
ATOM 3674 C C . GLY A 1 458 ? 13.154 -1.271 -10.572 1.00 87.06 458 GLY A C 1
ATOM 3675 O O . GLY A 1 458 ? 14.324 -1.644 -10.588 1.00 87.06 458 GLY A O 1
ATOM 3676 N N . VAL A 1 459 ? 12.661 -0.489 -9.604 1.00 90.88 459 VAL A N 1
ATOM 3677 C CA . VAL A 1 459 ? 13.462 -0.034 -8.449 1.00 90.88 459 VAL A CA 1
ATOM 3678 C C . VAL A 1 459 ? 14.008 -1.229 -7.673 1.00 90.88 459 VAL A C 1
ATOM 3680 O O . VAL A 1 459 ? 15.218 -1.323 -7.500 1.00 90.88 459 VAL A O 1
ATOM 3683 N N . LEU A 1 460 ? 13.155 -2.202 -7.337 1.00 92.25 460 LEU A N 1
ATOM 3684 C CA . LEU A 1 460 ? 13.583 -3.432 -6.667 1.00 92.25 460 LEU A CA 1
ATOM 3685 C C . LEU A 1 460 ? 14.652 -4.193 -7.474 1.00 92.25 460 LEU A C 1
ATOM 3687 O O . LEU A 1 460 ? 15.649 -4.641 -6.916 1.00 92.25 460 LEU A O 1
ATOM 3691 N N . ALA A 1 461 ? 14.486 -4.313 -8.796 1.00 93.44 461 ALA A N 1
ATOM 3692 C CA . ALA A 1 461 ? 15.474 -4.957 -9.661 1.00 93.44 461 ALA A CA 1
ATOM 3693 C C . ALA A 1 461 ? 16.817 -4.207 -9.691 1.00 93.44 461 ALA A C 1
ATOM 3695 O O . ALA A 1 461 ? 17.871 -4.839 -9.718 1.00 93.44 461 ALA A O 1
ATOM 3696 N N . GLY A 1 462 ? 16.789 -2.872 -9.676 1.00 94.25 462 GLY A N 1
ATOM 3697 C CA . GLY A 1 462 ? 17.987 -2.042 -9.570 1.00 94.25 462 GLY A CA 1
ATOM 3698 C C . GLY A 1 462 ? 18.672 -2.182 -8.212 1.00 94.25 462 GLY A C 1
ATOM 3699 O O . GLY A 1 462 ? 19.892 -2.329 -8.159 1.00 94.25 462 GLY A O 1
ATOM 3700 N N . ASP A 1 463 ? 17.897 -2.201 -7.131 1.00 94.50 463 ASP A N 1
ATOM 3701 C CA . ASP A 1 463 ? 18.407 -2.348 -5.769 1.00 94.50 463 ASP A CA 1
ATOM 3702 C C . ASP A 1 463 ? 19.013 -3.735 -5.535 1.00 94.50 463 ASP A C 1
ATOM 3704 O O . ASP A 1 463 ? 20.057 -3.824 -4.897 1.00 94.50 463 ASP A O 1
ATOM 3708 N N . TYR A 1 464 ? 18.481 -4.797 -6.153 1.00 94.06 464 TYR A N 1
ATOM 3709 C CA . TYR A 1 464 ? 19.151 -6.103 -6.163 1.00 94.06 464 TYR A CA 1
ATOM 3710 C C . TYR A 1 464 ? 20.549 -6.047 -6.787 1.00 94.06 464 TYR A C 1
ATOM 3712 O O . TYR A 1 464 ? 21.466 -6.673 -6.261 1.00 94.06 464 TYR A O 1
ATOM 3720 N N . LEU A 1 465 ? 20.742 -5.298 -7.882 1.00 95.50 465 LEU A N 1
ATOM 3721 C CA . LEU A 1 465 ? 22.071 -5.149 -8.486 1.00 95.50 465 LEU A CA 1
ATOM 3722 C C . LEU A 1 465 ? 23.017 -4.333 -7.595 1.00 95.50 465 LEU A C 1
ATOM 3724 O O . LEU A 1 465 ? 24.195 -4.675 -7.493 1.00 95.50 465 LEU A O 1
ATOM 3728 N N . LYS A 1 466 ? 22.516 -3.268 -6.957 1.00 95.69 466 LYS A N 1
ATOM 3729 C CA . LYS A 1 466 ? 23.302 -2.446 -6.020 1.00 95.69 466 LYS A CA 1
ATOM 3730 C C . LYS A 1 466 ? 23.722 -3.260 -4.799 1.00 95.69 466 LYS A C 1
ATOM 3732 O O . LYS A 1 466 ? 24.903 -3.288 -4.472 1.00 95.69 466 LYS A O 1
ATOM 3737 N N . GLU A 1 467 ? 22.786 -3.990 -4.200 1.00 94.62 467 GLU A N 1
ATOM 3738 C CA . GLU A 1 467 ? 23.045 -4.857 -3.052 1.00 94.62 467 GLU A CA 1
ATOM 3739 C C . GLU A 1 467 ? 24.000 -5.995 -3.418 1.00 94.62 467 GLU A C 1
ATOM 3741 O O . GLU A 1 467 ? 24.967 -6.240 -2.708 1.00 94.62 467 GLU A O 1
ATOM 3746 N N . ALA A 1 468 ? 23.808 -6.654 -4.567 1.00 92.81 468 ALA A N 1
ATOM 3747 C CA . ALA A 1 468 ? 24.744 -7.674 -5.039 1.00 92.81 468 ALA A CA 1
ATOM 3748 C C . ALA A 1 468 ? 26.159 -7.106 -5.243 1.00 92.81 468 ALA A C 1
ATOM 3750 O O . ALA A 1 468 ? 27.142 -7.795 -4.971 1.00 92.81 468 ALA A O 1
ATOM 3751 N N . SER A 1 469 ? 26.261 -5.852 -5.689 1.00 94.06 469 SER A N 1
ATOM 3752 C CA . SER A 1 469 ? 27.532 -5.150 -5.829 1.00 94.06 469 SER A CA 1
ATOM 3753 C C . SER A 1 469 ? 28.186 -4.844 -4.478 1.00 94.06 469 SER A C 1
ATOM 3755 O O . SER A 1 469 ? 29.380 -5.093 -4.323 1.00 94.06 469 SER A O 1
ATOM 3757 N N . ASP A 1 470 ? 27.430 -4.335 -3.502 1.00 93.81 470 ASP A N 1
ATOM 3758 C CA . ASP A 1 470 ? 27.948 -3.990 -2.170 1.00 93.81 470 ASP A CA 1
ATOM 3759 C C . ASP A 1 470 ? 28.291 -5.234 -1.336 1.00 93.81 470 ASP A C 1
ATOM 3761 O O . ASP A 1 470 ? 29.332 -5.271 -0.684 1.00 93.81 470 ASP A O 1
ATOM 3765 N N . SER A 1 471 ? 27.484 -6.291 -1.445 1.00 91.19 471 SER A N 1
ATOM 3766 C CA . SER A 1 471 ? 27.716 -7.605 -0.833 1.00 91.19 471 SER A CA 1
ATOM 3767 C C . SER A 1 471 ? 28.695 -8.493 -1.621 1.00 91.19 471 SER A C 1
ATOM 3769 O O . SER A 1 471 ? 28.875 -9.663 -1.277 1.00 91.19 471 SER A O 1
ATOM 3771 N N . ASN A 1 472 ? 29.319 -7.972 -2.685 1.00 90.31 472 ASN A N 1
ATOM 3772 C CA . ASN A 1 472 ? 30.345 -8.657 -3.478 1.00 90.31 472 ASN A CA 1
ATOM 3773 C C . ASN A 1 472 ? 29.931 -10.044 -4.021 1.00 90.31 472 ASN A C 1
ATOM 3775 O O . ASN A 1 472 ? 30.736 -10.982 -4.095 1.00 90.31 472 ASN A O 1
ATOM 3779 N N . LYS A 1 473 ? 28.651 -10.190 -4.382 1.00 89.56 473 LYS A N 1
ATOM 3780 C CA . LYS A 1 473 ? 28.089 -11.427 -4.931 1.00 89.56 473 LYS A CA 1
ATOM 3781 C C . LYS A 1 473 ? 28.273 -11.477 -6.445 1.00 89.56 473 LYS A C 1
ATOM 3783 O O . LYS A 1 473 ? 28.118 -10.480 -7.149 1.00 89.56 473 LYS A O 1
ATOM 3788 N N . SER A 1 474 ? 28.554 -12.669 -6.961 1.00 89.81 474 SER A N 1
ATOM 3789 C CA . SER A 1 474 ? 28.762 -12.893 -8.391 1.00 89.81 474 SER A CA 1
ATOM 3790 C C . SER A 1 474 ? 27.430 -12.885 -9.141 1.00 89.81 474 SER A C 1
ATOM 3792 O O . SER A 1 474 ? 26.714 -13.885 -9.190 1.00 89.81 474 SER A O 1
ATOM 3794 N N . MET A 1 475 ? 27.093 -11.743 -9.738 1.00 92.81 475 MET A N 1
ATOM 3795 C CA . MET A 1 475 ? 25.854 -11.544 -10.487 1.00 92.81 475 MET A CA 1
ATOM 3796 C C . MET A 1 475 ? 26.116 -10.816 -11.806 1.00 92.81 475 MET A C 1
ATOM 3798 O O . MET A 1 475 ? 27.031 -10.001 -11.912 1.00 92.81 475 MET A O 1
ATOM 3802 N N . VAL A 1 476 ? 25.292 -11.097 -12.812 1.00 95.69 476 VAL A N 1
ATOM 3803 C CA . VAL A 1 476 ? 25.210 -10.342 -14.064 1.00 95.69 476 VAL A CA 1
ATOM 3804 C C . VAL A 1 476 ? 23.759 -9.956 -14.326 1.00 95.69 476 VAL A C 1
ATOM 3806 O O . VAL A 1 476 ? 22.873 -10.807 -14.304 1.00 95.69 476 VAL A O 1
ATOM 3809 N N . GLY A 1 477 ? 23.509 -8.673 -14.574 1.00 96.69 477 GLY A N 1
ATOM 3810 C CA . GLY A 1 477 ? 22.195 -8.189 -14.989 1.00 96.69 477 GLY A CA 1
ATOM 3811 C C . GLY A 1 477 ? 22.033 -8.281 -16.505 1.00 96.69 477 GLY A C 1
ATOM 3812 O O . GLY A 1 477 ? 22.975 -7.991 -17.244 1.00 96.69 477 GLY A O 1
ATOM 3813 N N . ILE A 1 478 ? 20.847 -8.654 -16.981 1.00 96.94 478 ILE A N 1
ATOM 3814 C CA . ILE A 1 478 ? 20.492 -8.649 -18.405 1.00 96.94 478 ILE A CA 1
ATOM 3815 C C . ILE A 1 478 ? 19.133 -7.968 -18.570 1.00 96.94 478 ILE A C 1
ATOM 3817 O O . ILE A 1 478 ? 18.157 -8.357 -17.929 1.00 96.94 478 ILE A O 1
ATOM 3821 N N . GLY A 1 479 ? 19.070 -6.959 -19.438 1.00 95.00 479 GLY A N 1
ATOM 3822 C CA . GLY A 1 479 ? 17.839 -6.228 -19.731 1.00 95.00 479 GLY A CA 1
ATOM 3823 C C . GLY A 1 479 ? 17.836 -5.559 -21.100 1.00 95.00 479 GLY A C 1
ATOM 3824 O O . GLY A 1 479 ? 18.668 -5.850 -21.961 1.00 95.00 479 GLY A O 1
ATOM 3825 N N . LEU A 1 480 ? 16.890 -4.644 -21.299 1.00 93.19 480 LEU A N 1
ATOM 3826 C CA . LEU A 1 480 ? 16.691 -3.919 -22.554 1.00 93.19 480 LEU A CA 1
ATOM 3827 C C . LEU A 1 480 ? 17.122 -2.452 -22.418 1.00 93.19 480 LEU A C 1
ATOM 3829 O O . LEU A 1 480 ? 16.879 -1.810 -21.394 1.00 93.19 480 LEU A O 1
ATOM 3833 N N . LEU A 1 481 ? 17.756 -1.909 -23.460 1.00 93.19 481 LEU A N 1
ATOM 3834 C CA . LEU A 1 481 ? 18.131 -0.498 -23.531 1.00 93.19 481 LEU A CA 1
ATOM 3835 C C . LEU A 1 481 ? 17.040 0.310 -24.238 1.00 93.19 481 LEU A C 1
ATOM 3837 O O . LEU A 1 481 ? 17.014 0.388 -25.463 1.00 93.19 481 LEU A O 1
ATOM 3841 N N . TYR A 1 482 ? 16.163 0.962 -23.476 1.00 91.06 482 TYR A N 1
ATOM 3842 C CA . TYR A 1 482 ? 15.069 1.725 -24.077 1.00 91.06 482 TYR A CA 1
ATOM 3843 C C . TYR A 1 482 ? 15.506 3.079 -24.643 1.00 91.06 482 TYR A C 1
ATOM 3845 O O . TYR A 1 482 ? 16.129 3.893 -23.958 1.00 91.06 482 TYR A O 1
ATOM 3853 N N . ARG A 1 483 ? 15.090 3.379 -25.875 1.00 88.00 483 ARG A N 1
ATOM 3854 C CA . ARG A 1 483 ? 15.390 4.643 -26.555 1.00 88.00 483 ARG A CA 1
ATOM 3855 C C . ARG A 1 483 ? 14.737 5.844 -25.883 1.00 88.00 483 ARG A C 1
ATOM 3857 O O . ARG A 1 483 ? 15.389 6.871 -25.740 1.00 88.00 483 ARG A O 1
ATOM 3864 N N . TYR A 1 484 ? 13.472 5.734 -25.491 1.00 82.56 484 TYR A N 1
ATOM 3865 C CA . TYR A 1 484 ? 12.698 6.835 -24.907 1.00 82.56 484 TYR A CA 1
ATOM 3866 C C . TYR A 1 484 ? 12.512 6.698 -23.391 1.00 82.56 484 TYR A C 1
ATOM 3868 O O . TYR A 1 484 ? 12.251 7.698 -22.730 1.00 82.56 484 TYR A O 1
ATOM 3876 N N . GLY A 1 485 ? 12.686 5.492 -22.837 1.00 80.69 485 GLY A N 1
ATOM 3877 C CA . GLY A 1 485 ? 12.496 5.230 -21.409 1.00 80.69 485 GLY A CA 1
ATOM 3878 C C . GLY A 1 485 ? 11.076 5.560 -20.942 1.00 80.69 485 GLY A C 1
ATOM 3879 O O . GLY A 1 485 ? 10.107 5.219 -21.622 1.00 80.69 485 GLY A O 1
ATOM 3880 N N . TYR A 1 486 ? 10.967 6.237 -19.795 1.00 75.06 486 TYR A N 1
ATOM 3881 C CA . TYR A 1 486 ? 9.716 6.805 -19.290 1.00 75.06 486 TYR A CA 1
ATOM 3882 C C . TYR A 1 486 ? 9.461 8.221 -19.843 1.00 75.06 486 TYR A C 1
ATOM 3884 O O . TYR A 1 486 ? 10.389 8.972 -20.157 1.00 75.06 486 TYR A O 1
ATOM 3892 N N . PHE A 1 487 ? 8.185 8.597 -19.950 1.00 72.69 487 PHE A N 1
ATOM 3893 C CA . PHE A 1 487 ? 7.760 9.906 -20.451 1.00 72.69 487 PHE A CA 1
ATOM 3894 C C . PHE A 1 487 ? 7.750 10.969 -19.350 1.00 72.69 487 PHE A C 1
ATOM 3896 O O . PHE A 1 487 ? 7.564 10.664 -18.174 1.00 72.69 487 PHE A O 1
ATOM 3903 N N . THR A 1 488 ? 7.906 12.234 -19.738 1.00 72.25 488 THR A N 1
ATOM 3904 C CA . THR A 1 488 ? 7.607 13.369 -18.858 1.00 72.25 488 THR A CA 1
ATOM 3905 C C . THR A 1 488 ? 6.205 13.882 -19.146 1.00 72.25 488 THR A C 1
ATOM 3907 O O . THR A 1 488 ? 5.756 13.906 -20.291 1.00 72.25 488 THR A O 1
ATOM 3910 N N . GLN A 1 489 ? 5.490 14.282 -18.101 1.00 75.31 489 GLN A N 1
ATOM 3911 C CA . GLN A 1 489 ? 4.133 14.799 -18.225 1.00 75.31 489 GLN A CA 1
ATOM 3912 C C . GLN A 1 489 ? 4.152 16.322 -18.201 1.00 75.31 489 GLN A C 1
ATOM 3914 O O . GLN A 1 489 ? 4.780 16.928 -17.335 1.00 75.31 489 GLN A O 1
ATOM 3919 N N . SER A 1 490 ? 3.448 16.936 -19.145 1.00 77.88 490 SER A N 1
ATOM 3920 C CA . SER A 1 490 ? 3.146 18.367 -19.134 1.00 77.88 490 SER A CA 1
ATOM 3921 C C . SER A 1 490 ? 1.642 18.576 -19.204 1.00 77.88 490 SER A C 1
ATOM 3923 O O . SER A 1 490 ? 0.951 17.822 -19.887 1.00 77.88 490 SER A O 1
ATOM 3925 N N . LEU A 1 491 ? 1.146 19.618 -18.542 1.00 68.06 491 LEU A N 1
ATOM 3926 C CA . LEU A 1 491 ? -0.239 20.055 -18.681 1.00 68.06 491 LEU A CA 1
ATOM 3927 C C . LEU A 1 491 ? -0.321 21.150 -19.745 1.00 68.06 491 LEU A C 1
ATOM 3929 O O . LEU A 1 491 ? 0.493 22.077 -19.750 1.00 68.06 491 LEU A O 1
ATOM 3933 N N . THR A 1 492 ? -1.292 21.051 -20.648 1.00 70.88 492 THR A N 1
ATOM 3934 C CA . THR A 1 492 ? -1.611 22.150 -21.564 1.00 70.88 492 THR A CA 1
ATOM 3935 C C . THR A 1 492 ? -2.272 23.299 -20.801 1.00 70.88 492 THR A C 1
ATOM 3937 O O . THR A 1 492 ? -2.742 23.134 -19.675 1.00 70.88 492 THR A O 1
ATOM 3940 N N . VAL A 1 493 ? -2.368 24.474 -21.433 1.00 61.62 493 VAL A N 1
ATOM 3941 C CA . VAL A 1 493 ? -3.084 25.642 -20.876 1.00 61.62 493 VAL A CA 1
ATOM 3942 C C . VAL A 1 493 ? -4.562 25.325 -20.579 1.00 61.62 493 VAL A C 1
ATOM 3944 O O . VAL A 1 493 ? -5.167 25.960 -19.722 1.00 61.62 493 VAL A O 1
ATOM 3947 N N . ASN A 1 494 ? -5.121 24.300 -21.231 1.00 65.00 494 ASN A N 1
ATOM 3948 C CA . ASN A 1 494 ? -6.490 23.825 -21.026 1.00 65.00 494 ASN A CA 1
ATOM 3949 C C . ASN A 1 494 ? -6.593 22.680 -19.996 1.00 65.00 494 ASN A C 1
ATOM 3951 O O . ASN A 1 494 ? -7.674 22.131 -19.811 1.00 65.00 494 ASN A O 1
ATOM 3955 N N . GLY A 1 495 ? -5.490 22.301 -19.338 1.00 63.47 495 GLY A N 1
ATOM 3956 C CA . GLY A 1 495 ? -5.459 21.239 -18.327 1.00 63.47 495 GLY A CA 1
ATOM 3957 C C . GLY A 1 495 ? -5.378 19.814 -18.883 1.00 63.47 495 GLY A C 1
ATOM 3958 O O . GLY A 1 495 ? -5.524 18.860 -18.123 1.00 63.47 495 GLY A O 1
ATOM 3959 N N . GLU A 1 496 ? -5.134 19.639 -20.183 1.00 62.16 496 GLU A N 1
ATOM 3960 C CA . GLU A 1 496 ? -4.957 18.310 -20.776 1.00 62.16 496 GLU A CA 1
ATOM 3961 C C . GLU A 1 496 ? -3.554 17.777 -20.484 1.00 62.16 496 GLU A C 1
ATOM 3963 O O . GLU A 1 496 ? -2.565 18.510 -20.549 1.00 62.16 496 GLU A O 1
ATOM 3968 N N . GLN A 1 497 ? -3.454 16.484 -20.196 1.00 63.16 497 GLN A N 1
ATOM 3969 C CA . GLN A 1 497 ? -2.182 15.823 -19.946 1.00 63.16 497 GLN A CA 1
ATOM 3970 C C . GLN A 1 497 ? -1.532 15.395 -21.264 1.00 63.16 497 GLN A C 1
ATOM 3972 O O . GLN A 1 497 ? -2.127 14.668 -22.057 1.00 63.16 497 GLN A O 1
ATOM 3977 N N . VAL A 1 498 ? -0.288 15.819 -21.479 1.00 72.38 498 VAL A N 1
ATOM 3978 C CA . VAL A 1 498 ? 0.514 15.460 -22.652 1.00 72.38 498 VAL A CA 1
ATOM 3979 C C . VAL A 1 498 ? 1.757 14.704 -22.202 1.00 72.38 498 VAL A C 1
ATOM 3981 O O . VAL A 1 498 ? 2.535 15.192 -21.377 1.00 72.38 498 VAL A O 1
ATOM 3984 N N . SER A 1 499 ? 1.939 13.510 -22.764 1.00 75.75 499 SER A N 1
ATOM 3985 C CA . SER A 1 499 ? 3.115 12.669 -22.548 1.00 75.75 499 SER A CA 1
ATOM 3986 C C . SER A 1 499 ? 4.213 13.029 -23.545 1.00 75.75 499 SER A C 1
ATOM 3988 O O . SER A 1 499 ? 4.066 12.813 -24.748 1.00 75.75 499 SER A O 1
ATOM 3990 N N . ASN A 1 500 ? 5.333 13.550 -23.048 1.00 73.38 500 ASN A N 1
ATOM 3991 C CA . ASN A 1 500 ? 6.499 13.895 -23.854 1.00 73.38 500 ASN A CA 1
ATOM 3992 C C . ASN A 1 500 ? 7.550 12.782 -23.774 1.00 73.38 500 ASN A C 1
ATOM 3994 O O . ASN A 1 500 ? 8.080 12.476 -22.703 1.00 73.38 500 ASN A O 1
ATOM 3998 N N . TYR A 1 501 ? 7.887 12.204 -24.926 1.00 74.06 501 TYR A N 1
ATOM 3999 C CA . TYR A 1 501 ? 8.916 11.173 -25.056 1.00 74.06 501 TYR A CA 1
ATOM 4000 C C . TYR A 1 501 ? 10.196 11.791 -25.614 1.00 74.06 501 TYR A C 1
ATOM 4002 O O . TYR A 1 501 ? 10.284 12.113 -26.799 1.00 74.06 501 TYR A O 1
ATOM 4010 N N . ILE A 1 502 ? 11.203 11.958 -24.758 1.00 76.88 502 ILE A N 1
ATOM 4011 C CA . ILE A 1 502 ? 12.491 12.540 -25.146 1.00 76.88 502 ILE A CA 1
ATOM 4012 C C . ILE A 1 502 ? 13.490 11.395 -25.358 1.00 76.88 502 ILE A C 1
ATOM 4014 O O . ILE A 1 502 ? 13.791 10.686 -24.396 1.00 76.88 502 ILE A O 1
ATOM 4018 N N . PRO A 1 503 ? 14.020 11.195 -26.580 1.00 80.50 503 PRO A N 1
ATOM 4019 C CA . PRO A 1 503 ? 14.964 10.117 -26.841 1.00 80.50 503 PRO A CA 1
ATOM 4020 C C . PRO A 1 503 ? 16.270 10.327 -26.068 1.00 80.50 503 PRO A C 1
ATOM 4022 O O . PRO A 1 503 ? 16.854 11.414 -26.074 1.00 80.50 503 PRO A O 1
ATOM 4025 N N . GLN A 1 504 ? 16.760 9.258 -25.447 1.00 82.19 504 GLN A N 1
ATOM 4026 C CA . GLN A 1 504 ? 18.047 9.225 -24.772 1.00 82.19 504 GLN A CA 1
ATOM 4027 C C . GLN A 1 504 ? 19.180 9.289 -25.799 1.00 82.19 504 GLN A C 1
ATOM 4029 O O . GLN A 1 504 ? 19.212 8.554 -26.790 1.00 82.19 504 GLN A O 1
ATOM 4034 N N . LYS A 1 505 ? 20.157 10.161 -25.545 1.00 82.44 505 LYS A N 1
ATOM 4035 C CA . LYS A 1 505 ? 21.420 10.168 -26.286 1.00 82.44 505 LYS A CA 1
ATOM 4036 C C . LYS A 1 505 ? 22.358 9.169 -25.621 1.00 82.44 505 LYS A C 1
ATOM 4038 O O . LYS A 1 505 ? 22.931 9.481 -24.586 1.00 82.44 505 LYS A O 1
ATOM 4043 N N . PHE A 1 506 ? 22.532 7.989 -26.216 1.00 82.38 506 PHE A N 1
ATOM 4044 C CA . PHE A 1 506 ? 23.375 6.929 -25.635 1.00 82.38 506 PHE A CA 1
ATOM 4045 C C . PHE A 1 506 ? 24.839 7.348 -25.434 1.00 82.38 506 PHE A C 1
ATOM 4047 O O . PHE A 1 506 ? 25.505 6.807 -24.562 1.00 82.38 506 PHE A O 1
ATOM 4054 N N . SER A 1 507 ? 25.320 8.358 -26.170 1.00 77.62 507 SER A N 1
ATOM 4055 C CA . SER A 1 507 ? 26.628 8.991 -25.936 1.00 77.62 507 SER A CA 1
ATOM 4056 C C . SER A 1 507 ? 26.771 9.616 -24.547 1.00 77.62 507 SER A C 1
ATOM 4058 O O . SER A 1 507 ? 27.879 9.708 -24.041 1.00 77.62 507 SER A O 1
ATOM 4060 N N . ASN A 1 508 ? 25.656 10.016 -23.937 1.00 82.06 508 ASN A N 1
ATOM 4061 C CA . ASN A 1 508 ? 25.608 10.749 -22.674 1.00 82.06 508 ASN A CA 1
ATOM 4062 C C . ASN A 1 508 ? 25.322 9.811 -21.487 1.00 82.06 508 ASN A C 1
ATOM 4064 O O . ASN A 1 508 ? 25.087 10.267 -20.365 1.00 82.06 508 ASN A O 1
ATOM 4068 N N . LEU A 1 509 ? 25.271 8.505 -21.755 1.00 86.88 509 LEU A N 1
ATOM 4069 C CA . LEU A 1 509 ? 25.029 7.461 -20.775 1.00 86.88 509 LEU A CA 1
ATOM 4070 C C . LEU A 1 509 ? 26.353 6.760 -20.436 1.00 86.88 509 LEU A C 1
ATOM 4072 O O . LEU A 1 509 ? 27.230 6.661 -21.297 1.00 86.88 509 LEU A O 1
ATOM 4076 N N . PRO A 1 510 ? 26.497 6.208 -19.219 1.00 89.38 510 PRO A N 1
ATOM 4077 C CA . PRO A 1 510 ? 27.653 5.400 -18.818 1.00 89.38 510 PRO A CA 1
ATOM 4078 C C . PRO A 1 510 ? 27.662 4.002 -19.468 1.00 89.38 510 PRO A C 1
ATOM 4080 O O . PRO A 1 510 ? 27.904 2.992 -18.815 1.00 89.38 510 PRO A O 1
ATOM 4083 N N . LEU A 1 511 ? 27.386 3.936 -20.771 1.00 91.31 511 LEU A N 1
ATOM 4084 C CA . LEU A 1 511 ? 27.331 2.709 -21.553 1.00 91.31 511 LEU A CA 1
ATOM 4085 C C . LEU A 1 511 ? 28.657 2.465 -22.267 1.00 91.31 511 LEU A C 1
ATOM 4087 O O . LEU A 1 511 ? 29.211 3.338 -22.939 1.00 91.31 511 LEU A O 1
ATOM 4091 N N . LEU A 1 512 ? 29.143 1.236 -22.160 1.00 91.06 512 LEU A N 1
ATOM 4092 C CA . LEU A 1 512 ? 30.317 0.749 -22.860 1.00 91.06 512 LEU A CA 1
ATOM 4093 C C . LEU A 1 512 ? 29.878 -0.204 -23.978 1.00 91.06 512 LEU A C 1
ATOM 4095 O O . LEU A 1 512 ? 29.084 -1.112 -23.722 1.00 91.06 512 LEU A O 1
ATOM 4099 N N . PRO A 1 513 ? 30.372 -0.033 -25.214 1.00 91.62 513 PRO A N 1
ATOM 4100 C CA . PRO A 1 513 ? 30.093 -0.984 -26.280 1.00 91.62 513 PRO A CA 1
ATOM 4101 C C . PRO A 1 513 ? 30.757 -2.327 -25.960 1.00 91.62 513 PRO A C 1
ATOM 4103 O O . PRO A 1 513 ? 31.946 -2.360 -25.633 1.00 91.62 513 PRO A O 1
ATOM 4106 N N . VAL A 1 514 ? 30.021 -3.433 -26.081 1.00 93.31 514 VAL A N 1
ATOM 4107 C CA . VAL A 1 514 ? 30.610 -4.771 -25.953 1.00 93.31 514 VAL A CA 1
ATOM 4108 C C . VAL A 1 514 ? 31.158 -5.192 -27.311 1.00 93.31 514 VAL A C 1
ATOM 4110 O O . VAL A 1 514 ? 30.439 -5.191 -28.313 1.00 93.31 514 VAL A O 1
ATOM 4113 N N . ARG A 1 515 ? 32.454 -5.506 -27.342 1.00 90.56 515 ARG A N 1
ATOM 4114 C CA . ARG A 1 515 ? 33.199 -5.842 -28.556 1.00 90.56 515 ARG A CA 1
ATOM 4115 C C . ARG A 1 515 ? 33.774 -7.248 -28.479 1.00 90.56 515 ARG A C 1
ATOM 4117 O O . ARG A 1 515 ? 34.134 -7.694 -27.392 1.00 90.56 515 ARG A O 1
ATOM 4124 N N . ASP A 1 516 ? 33.838 -7.924 -29.618 1.00 88.81 516 ASP A N 1
ATOM 4125 C CA . ASP A 1 516 ? 34.496 -9.223 -29.747 1.00 88.81 516 ASP A CA 1
ATOM 4126 C C . ASP A 1 516 ? 36.021 -9.081 -29.945 1.00 88.81 516 ASP A C 1
ATOM 4128 O O . ASP A 1 516 ? 36.572 -7.976 -29.945 1.00 88.81 516 ASP A O 1
ATOM 4132 N N . GLU A 1 517 ? 36.720 -10.205 -30.132 1.00 89.00 517 GLU A N 1
ATOM 4133 C CA . GLU A 1 517 ? 38.175 -10.244 -30.357 1.00 89.00 517 GLU A CA 1
ATOM 4134 C C . GLU A 1 517 ? 38.627 -9.484 -31.618 1.00 89.00 517 GLU A C 1
ATOM 4136 O O . GLU A 1 517 ? 39.786 -9.081 -31.719 1.00 89.00 517 GLU A O 1
ATOM 4141 N N . LYS A 1 518 ? 37.721 -9.267 -32.579 1.00 87.12 518 LYS A N 1
ATOM 4142 C CA . LYS A 1 518 ? 37.976 -8.533 -33.826 1.00 87.12 518 LYS A CA 1
ATOM 4143 C C . LYS A 1 518 ? 37.613 -7.053 -33.719 1.00 87.12 518 LYS A C 1
ATOM 4145 O O . LYS A 1 518 ? 37.788 -6.319 -34.691 1.00 87.12 518 LYS A O 1
ATOM 4150 N N . ASN A 1 519 ? 37.187 -6.601 -32.536 1.00 85.81 519 ASN A N 1
ATOM 4151 C CA . ASN A 1 519 ? 36.698 -5.252 -32.256 1.00 85.81 519 ASN A CA 1
ATOM 4152 C C . ASN A 1 519 ? 35.356 -4.917 -32.950 1.00 85.81 519 ASN A C 1
ATOM 4154 O O . ASN A 1 519 ? 34.971 -3.744 -33.061 1.00 85.81 519 ASN A O 1
ATOM 4158 N N . ASP A 1 520 ? 34.604 -5.938 -33.361 1.00 87.50 520 ASP A N 1
ATOM 4159 C CA . ASP A 1 520 ? 33.249 -5.808 -33.892 1.00 87.50 520 ASP A CA 1
ATOM 4160 C C . ASP A 1 520 ? 32.214 -5.816 -32.760 1.00 87.50 520 ASP A C 1
ATOM 4162 O O . ASP A 1 520 ? 32.506 -6.184 -31.624 1.00 87.50 520 ASP A O 1
ATOM 4166 N N . TRP A 1 521 ? 31.003 -5.317 -33.031 1.00 90.12 521 TRP A N 1
ATOM 4167 C CA . TRP A 1 521 ? 29.921 -5.326 -32.042 1.00 90.12 521 TRP A CA 1
ATOM 4168 C C . TRP A 1 521 ? 29.521 -6.758 -31.697 1.00 90.12 521 TRP A C 1
ATOM 4170 O O . TRP A 1 521 ? 29.189 -7.537 -32.588 1.00 90.12 521 TRP A O 1
ATOM 4180 N N . VAL A 1 522 ? 29.446 -7.069 -30.402 1.00 93.44 522 VAL A N 1
ATOM 4181 C CA . VAL A 1 522 ? 28.757 -8.285 -29.968 1.00 93.44 522 VAL A CA 1
ATOM 4182 C C . VAL A 1 522 ? 27.264 -8.096 -30.213 1.00 93.44 522 VAL A C 1
ATOM 4184 O O . VAL A 1 522 ? 26.656 -7.134 -29.731 1.00 93.44 522 VAL A O 1
ATOM 4187 N N . MET A 1 523 ? 26.688 -9.020 -30.980 1.00 91.56 523 MET A N 1
ATOM 4188 C CA . MET A 1 523 ? 25.273 -9.034 -31.327 1.00 91.56 523 MET A CA 1
ATOM 4189 C C . MET A 1 523 ? 24.628 -10.343 -30.884 1.00 91.56 523 MET A C 1
ATOM 4191 O O . MET A 1 523 ? 25.165 -11.427 -31.119 1.00 91.56 523 MET A O 1
ATOM 4195 N N . VAL A 1 524 ? 23.460 -10.226 -30.259 1.00 91.69 524 VAL A N 1
ATOM 4196 C CA . VAL A 1 524 ? 22.589 -11.357 -29.930 1.00 91.69 524 VAL A CA 1
ATOM 4197 C C . VAL A 1 524 ? 21.537 -11.482 -31.024 1.00 91.69 524 VAL A C 1
ATOM 4199 O O . VAL A 1 524 ? 20.999 -10.480 -31.492 1.00 91.69 524 VAL A O 1
ATOM 4202 N N . HIS A 1 525 ? 21.262 -12.713 -31.443 1.00 91.75 525 HIS A N 1
ATOM 4203 C CA . HIS A 1 525 ? 20.351 -13.019 -32.539 1.00 91.75 525 HIS A CA 1
ATOM 4204 C C . HIS A 1 525 ? 19.098 -13.703 -32.001 1.00 91.75 525 HIS A C 1
ATOM 4206 O O . HIS A 1 525 ? 19.190 -14.752 -31.363 1.00 91.75 525 HIS A O 1
ATOM 4212 N N . PHE A 1 526 ? 17.936 -13.128 -32.291 1.00 84.94 526 PHE A N 1
ATOM 4213 C CA . PHE A 1 526 ? 16.634 -13.658 -31.910 1.00 84.94 526 PHE A CA 1
ATOM 4214 C C . PHE A 1 526 ? 15.890 -14.122 -33.156 1.00 84.94 526 PHE A C 1
ATOM 4216 O O . PHE A 1 526 ? 15.642 -13.342 -34.075 1.00 84.94 526 PHE A O 1
ATOM 4223 N N . GLY A 1 527 ? 15.538 -15.404 -33.203 1.00 83.38 527 GLY A N 1
ATOM 4224 C CA . GLY A 1 527 ? 14.698 -15.934 -34.271 1.00 83.38 527 GLY A CA 1
ATOM 4225 C C . GLY A 1 527 ? 13.248 -15.509 -34.064 1.00 83.38 527 GLY A C 1
ATOM 4226 O O . GLY A 1 527 ? 12.564 -16.077 -33.216 1.00 83.38 527 GLY A O 1
ATOM 4227 N N . PHE A 1 528 ? 12.767 -14.549 -34.852 1.00 75.25 528 PHE A N 1
ATOM 4228 C CA . PHE A 1 528 ? 11.344 -14.232 -34.950 1.00 75.25 528 PHE A CA 1
ATOM 4229 C C . PHE A 1 528 ? 10.715 -14.900 -36.178 1.00 75.25 528 PHE A C 1
ATOM 4231 O O . PHE A 1 528 ? 11.421 -15.352 -37.085 1.00 75.25 528 PHE A O 1
ATOM 4238 N N . PRO A 1 529 ? 9.372 -14.977 -36.251 1.00 69.06 529 PRO A N 1
ATOM 4239 C CA . PRO A 1 529 ? 8.699 -15.505 -37.431 1.00 69.06 529 PRO A CA 1
ATOM 4240 C C . PRO A 1 529 ? 9.146 -14.777 -38.712 1.00 69.06 529 PRO A C 1
ATOM 4242 O O . PRO A 1 529 ? 8.851 -13.597 -38.905 1.00 69.06 529 PRO A O 1
ATOM 4245 N N . GLY A 1 530 ? 9.876 -15.493 -39.575 1.00 70.06 530 GLY A N 1
ATOM 4246 C CA . GLY A 1 530 ? 10.321 -15.024 -40.892 1.00 70.06 530 GLY A CA 1
ATOM 4247 C C . GLY A 1 530 ? 11.515 -14.063 -40.908 1.00 70.06 530 GLY A C 1
ATOM 4248 O O . GLY A 1 530 ? 11.861 -13.582 -41.982 1.00 70.06 530 GLY A O 1
ATOM 4249 N N . ARG A 1 531 ? 12.146 -13.760 -39.765 1.00 79.19 531 ARG A N 1
ATOM 4250 C CA . ARG A 1 531 ? 13.305 -12.851 -39.701 1.00 79.19 531 ARG A CA 1
ATOM 4251 C C . ARG A 1 531 ? 14.144 -13.072 -38.450 1.00 79.19 531 ARG A C 1
ATOM 4253 O O . ARG A 1 531 ? 13.647 -13.550 -37.434 1.00 79.19 531 ARG A O 1
ATOM 4260 N N . VAL A 1 532 ? 15.404 -12.671 -38.513 1.00 85.25 532 VAL A N 1
ATOM 4261 C CA . VAL A 1 532 ? 16.269 -12.592 -37.336 1.00 85.25 532 VAL A CA 1
ATOM 4262 C C . VAL A 1 532 ? 16.267 -11.151 -36.858 1.00 85.25 532 VAL A C 1
ATOM 4264 O O . VAL A 1 532 ? 16.487 -10.244 -37.654 1.00 85.25 532 VAL A O 1
ATOM 4267 N N . VAL A 1 533 ? 16.006 -10.945 -35.571 1.00 89.00 533 VAL A N 1
ATOM 4268 C CA . VAL A 1 533 ? 16.231 -9.653 -34.928 1.00 89.00 533 VAL A CA 1
ATOM 4269 C C . VAL A 1 533 ? 17.579 -9.671 -34.246 1.00 89.00 533 VAL A C 1
ATOM 4271 O O . VAL A 1 533 ? 17.924 -10.584 -33.497 1.00 89.00 533 VAL A O 1
ATOM 4274 N N . HIS A 1 534 ? 18.350 -8.643 -34.547 1.00 92.00 534 HIS A N 1
ATOM 4275 C CA . HIS A 1 534 ? 19.703 -8.442 -34.081 1.00 92.00 534 HIS A CA 1
ATOM 4276 C C . HIS A 1 534 ? 19.671 -7.434 -32.930 1.00 92.00 534 HIS A C 1
ATOM 4278 O O . HIS A 1 534 ? 19.119 -6.348 -33.076 1.00 92.00 534 HIS A O 1
ATOM 4284 N N . ALA A 1 535 ? 20.262 -7.751 -31.783 1.00 94.00 535 ALA A N 1
ATOM 4285 C CA . ALA A 1 535 ? 20.407 -6.789 -30.694 1.00 94.00 535 ALA A CA 1
ATOM 4286 C C . ALA A 1 535 ? 21.880 -6.532 -30.393 1.00 94.00 535 ALA A C 1
ATOM 4288 O O . ALA A 1 535 ? 22.632 -7.465 -30.100 1.00 94.00 535 ALA A O 1
ATOM 4289 N N . LYS A 1 536 ? 22.289 -5.261 -30.432 1.00 94.75 536 LYS A N 1
ATOM 4290 C CA . LYS A 1 536 ? 23.624 -4.840 -29.993 1.00 94.75 536 LYS A CA 1
ATOM 4291 C C . LYS A 1 536 ? 23.692 -4.886 -28.476 1.00 94.75 536 LYS A C 1
ATOM 4293 O O . LYS A 1 536 ? 22.745 -4.502 -27.791 1.00 94.75 536 LYS A O 1
ATOM 4298 N N . VAL A 1 537 ? 24.823 -5.352 -27.959 1.00 95.75 537 VAL A N 1
ATOM 4299 C CA . VAL A 1 537 ? 25.036 -5.451 -26.516 1.00 95.75 537 VAL A CA 1
ATOM 4300 C C . VAL A 1 537 ? 25.799 -4.230 -26.016 1.00 95.75 537 VAL A C 1
ATOM 4302 O O . VAL A 1 537 ? 26.939 -3.962 -26.409 1.00 95.75 537 VAL A O 1
ATOM 4305 N N . TRP A 1 538 ? 25.172 -3.510 -25.095 1.00 95.81 538 TRP A N 1
ATOM 4306 C CA . TRP A 1 538 ? 25.790 -2.460 -24.300 1.00 95.81 538 TRP A CA 1
ATOM 4307 C C . TRP A 1 538 ? 26.067 -2.975 -22.893 1.00 95.81 538 TRP A C 1
ATOM 4309 O O . TRP A 1 538 ? 25.327 -3.801 -22.369 1.00 95.81 538 TRP A O 1
ATOM 4319 N N . LYS A 1 539 ? 27.128 -2.481 -22.262 1.00 96.06 539 LYS A N 1
ATOM 4320 C CA . LYS A 1 539 ? 27.494 -2.812 -20.887 1.00 96.06 539 LYS A CA 1
ATOM 4321 C C . LYS A 1 539 ? 27.446 -1.560 -20.025 1.00 96.06 539 LYS A C 1
ATOM 4323 O O . LYS A 1 539 ? 28.156 -0.596 -20.296 1.00 96.06 539 LYS A O 1
ATOM 4328 N N . LEU A 1 540 ? 26.645 -1.602 -18.973 1.00 95.94 540 LEU A N 1
ATOM 4329 C CA . LEU A 1 540 ? 26.618 -0.631 -17.889 1.00 95.94 540 LEU A CA 1
ATOM 4330 C C . LEU A 1 540 ? 27.241 -1.273 -16.649 1.00 95.94 540 LEU A C 1
ATOM 4332 O O . LEU A 1 540 ? 26.910 -2.405 -16.309 1.00 95.94 540 LEU A O 1
ATOM 4336 N N . MET A 1 541 ? 28.142 -0.572 -15.966 1.00 96.12 541 MET A N 1
ATOM 4337 C CA . MET A 1 541 ? 28.667 -1.046 -14.684 1.00 96.12 541 MET A CA 1
ATOM 4338 C C . MET A 1 541 ? 27.801 -0.527 -13.537 1.00 96.12 541 MET A C 1
ATOM 4340 O O . MET A 1 541 ? 27.661 0.688 -13.373 1.00 96.12 541 MET A O 1
ATOM 4344 N N . VAL A 1 542 ? 27.247 -1.453 -12.753 1.00 95.94 542 VAL A N 1
ATOM 4345 C CA . VAL A 1 542 ? 26.541 -1.192 -11.495 1.00 95.94 542 VAL A CA 1
ATOM 4346 C C . VAL A 1 542 ? 27.474 -1.561 -10.352 1.00 95.94 542 VAL A C 1
ATOM 4348 O O . VAL A 1 542 ? 27.435 -2.672 -9.836 1.00 95.94 542 VAL A O 1
ATOM 4351 N N . GLY A 1 543 ? 28.399 -0.654 -10.026 1.00 94.62 543 GLY A N 1
ATOM 4352 C CA . GLY A 1 543 ? 29.500 -0.976 -9.124 1.00 94.62 543 GLY A CA 1
ATOM 4353 C C . GLY A 1 543 ? 30.339 -2.108 -9.712 1.00 94.62 543 GLY A C 1
ATOM 4354 O O . GLY A 1 543 ? 30.917 -1.941 -10.790 1.00 94.62 543 GLY A O 1
ATOM 4355 N N . ARG A 1 544 ? 30.380 -3.247 -9.024 1.00 93.75 544 ARG A N 1
ATOM 4356 C CA . ARG A 1 544 ? 31.072 -4.482 -9.419 1.00 93.75 544 ARG A CA 1
ATOM 4357 C C . ARG A 1 544 ? 30.247 -5.323 -10.394 1.00 93.75 544 ARG A C 1
ATOM 4359 O O . ARG A 1 544 ? 30.817 -6.100 -11.157 1.00 93.75 544 ARG A O 1
ATOM 4366 N N . VAL A 1 545 ? 28.925 -5.148 -10.410 1.00 95.19 545 VAL A N 1
ATOM 4367 C CA . VAL A 1 545 ? 28.003 -5.974 -11.195 1.00 95.19 545 VAL A CA 1
ATOM 4368 C C . VAL A 1 545 ? 27.879 -5.438 -12.628 1.00 95.19 545 VAL A C 1
ATOM 4370 O O . VAL A 1 545 ? 27.467 -4.292 -12.832 1.00 95.19 545 VAL A O 1
ATOM 4373 N N . PRO A 1 546 ? 28.221 -6.233 -13.660 1.00 95.88 546 PRO A N 1
ATOM 4374 C CA . PRO A 1 546 ? 27.963 -5.860 -15.043 1.00 95.88 546 PRO A CA 1
ATOM 4375 C C . PRO A 1 546 ? 26.476 -6.039 -15.380 1.00 95.88 546 PRO A C 1
ATOM 4377 O O . PRO A 1 546 ? 25.906 -7.112 -15.189 1.00 95.88 546 PRO A O 1
ATOM 4380 N N . LEU A 1 547 ? 25.866 -4.998 -15.941 1.00 97.44 547 LEU A N 1
ATOM 4381 C CA . LEU A 1 547 ? 24.528 -5.025 -16.521 1.00 97.44 547 LEU A CA 1
ATOM 4382 C C . LEU A 1 547 ? 24.642 -4.926 -18.045 1.00 97.44 547 LEU A C 1
ATOM 4384 O O . LEU A 1 547 ? 25.095 -3.912 -18.579 1.00 97.44 547 LEU A O 1
ATOM 4388 N N . TYR A 1 548 ? 24.235 -5.978 -18.746 1.00 97.38 548 TYR A N 1
ATOM 4389 C CA . TYR A 1 548 ? 24.169 -6.004 -20.201 1.00 97.38 548 TYR A CA 1
ATOM 4390 C C . TYR A 1 548 ? 22.783 -5.576 -20.677 1.00 97.38 548 TYR A C 1
ATOM 4392 O O . TYR A 1 548 ? 21.767 -6.124 -20.251 1.00 97.38 548 TYR A O 1
ATOM 4400 N N . LEU A 1 549 ? 22.748 -4.591 -21.567 1.00 96.19 549 LEU A N 1
ATOM 4401 C CA . LEU A 1 549 ? 21.524 -4.021 -22.111 1.00 96.19 549 LEU A CA 1
ATOM 4402 C C . LEU A 1 549 ? 21.481 -4.246 -23.619 1.00 96.19 549 LEU A C 1
ATOM 4404 O O . LEU A 1 549 ? 22.429 -3.918 -24.336 1.00 96.19 549 LEU A O 1
ATOM 4408 N N . LEU A 1 550 ? 20.378 -4.820 -24.081 1.00 95.44 550 LEU A N 1
ATOM 4409 C CA . LEU A 1 550 ? 20.153 -5.159 -25.478 1.00 95.44 550 LEU A CA 1
ATOM 4410 C C . LEU A 1 550 ? 19.463 -4.008 -26.206 1.00 95.44 550 LEU A C 1
ATOM 4412 O O . LEU A 1 550 ? 18.464 -3.475 -25.725 1.00 95.44 550 LEU A O 1
ATOM 4416 N N . ASP A 1 551 ? 19.996 -3.644 -27.366 1.00 94.38 551 ASP A N 1
ATOM 4417 C CA . ASP A 1 551 ? 19.508 -2.550 -28.202 1.00 94.38 551 ASP A CA 1
ATOM 4418 C C . ASP A 1 551 ? 19.159 -3.056 -29.604 1.00 94.38 551 ASP A C 1
ATOM 4420 O O . ASP A 1 551 ? 20.032 -3.518 -30.344 1.00 94.38 551 ASP A O 1
ATOM 4424 N N . THR A 1 552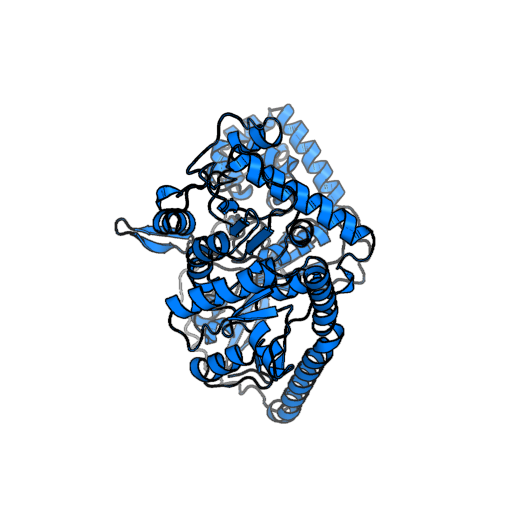 ? 17.877 -2.972 -29.955 1.00 93.06 552 THR A N 1
ATOM 4425 C CA . THR A 1 552 ? 17.345 -3.385 -31.262 1.00 93.06 552 THR A CA 1
ATOM 4426 C C . THR A 1 552 ? 17.217 -2.226 -32.252 1.00 93.06 552 THR A C 1
ATOM 4428 O O . THR A 1 552 ? 16.962 -2.481 -33.430 1.00 93.06 552 THR A O 1
ATOM 4431 N N . ASP A 1 553 ? 17.426 -0.969 -31.832 1.00 91.06 553 ASP A N 1
ATOM 4432 C CA . ASP A 1 553 ? 17.323 0.218 -32.694 1.00 91.06 553 ASP A CA 1
ATOM 4433 C C . ASP A 1 553 ? 18.584 0.385 -33.563 1.00 91.06 553 ASP A C 1
ATOM 4435 O O . ASP A 1 553 ? 19.403 1.294 -33.396 1.00 91.06 553 ASP A O 1
ATOM 4439 N N . ILE A 1 554 ? 18.758 -0.553 -34.495 1.00 88.69 554 ILE A N 1
ATOM 4440 C CA . ILE A 1 554 ? 19.944 -0.693 -35.338 1.00 88.69 554 ILE A CA 1
ATOM 4441 C C . ILE A 1 554 ? 19.552 -0.890 -36.807 1.00 88.69 554 ILE A C 1
ATOM 4443 O O . ILE A 1 554 ? 18.452 -1.345 -37.110 1.00 88.69 554 ILE A O 1
ATOM 4447 N N . GLU A 1 555 ? 20.442 -0.523 -37.731 1.00 84.94 555 GLU A N 1
ATOM 4448 C CA . GLU A 1 555 ? 20.171 -0.538 -39.180 1.00 84.94 555 GLU A CA 1
ATOM 4449 C C . GLU A 1 555 ? 19.980 -1.952 -39.744 1.00 84.94 555 GLU A C 1
ATOM 4451 O O . GLU A 1 555 ? 19.343 -2.122 -40.778 1.00 84.94 555 GLU A O 1
ATOM 4456 N N . GLU A 1 556 ? 20.508 -2.961 -39.053 1.00 84.38 556 GLU A N 1
ATOM 4457 C CA . GLU A 1 556 ? 20.379 -4.376 -39.391 1.00 84.38 556 GLU A CA 1
ATOM 4458 C C . GLU A 1 556 ? 18.947 -4.913 -39.180 1.00 84.38 556 GLU A C 1
ATOM 4460 O O . GLU A 1 556 ? 18.602 -5.964 -39.716 1.00 84.38 556 GLU A O 1
ATOM 4465 N N . ASN A 1 557 ? 18.108 -4.188 -38.431 1.00 87.50 557 ASN A N 1
ATOM 4466 C CA . ASN A 1 557 ? 16.717 -4.541 -38.160 1.00 87.50 557 ASN A CA 1
ATOM 4467 C C . ASN A 1 557 ? 15.734 -3.693 -38.978 1.00 87.50 557 ASN A C 1
ATOM 4469 O O . ASN A 1 557 ? 15.946 -2.504 -39.224 1.00 87.50 557 ASN A O 1
ATOM 4473 N N . ASN A 1 558 ? 14.581 -4.281 -39.304 1.00 84.81 558 ASN A N 1
ATOM 4474 C CA . ASN A 1 558 ? 13.466 -3.557 -39.914 1.00 84.81 558 ASN A CA 1
ATOM 4475 C C . ASN A 1 558 ? 12.851 -2.548 -38.927 1.00 84.81 558 ASN A C 1
ATOM 4477 O O . ASN A 1 558 ? 12.933 -2.730 -37.713 1.00 84.81 558 ASN A O 1
ATOM 4481 N N . GLU A 1 559 ? 12.158 -1.517 -39.426 1.00 82.31 559 GLU A N 1
ATOM 4482 C CA . GLU A 1 559 ? 11.572 -0.456 -38.580 1.00 82.31 559 GLU A CA 1
ATOM 4483 C C . GLU A 1 559 ? 10.682 -0.983 -37.441 1.00 82.31 559 GLU A C 1
ATOM 4485 O O . GLU A 1 559 ? 10.725 -0.454 -36.333 1.00 82.31 559 GLU A O 1
ATOM 4490 N N . GLN A 1 560 ? 9.923 -2.054 -37.689 1.00 82.56 560 GLN A N 1
ATOM 4491 C CA . GLN A 1 560 ? 9.047 -2.681 -36.689 1.00 82.56 560 GLN A CA 1
ATOM 4492 C C . GLN A 1 560 ? 9.799 -3.415 -35.573 1.00 82.56 560 GLN A C 1
ATOM 4494 O O . GLN A 1 560 ? 9.247 -3.625 -34.498 1.00 82.56 560 GLN A O 1
ATOM 4499 N N . ASP A 1 561 ? 11.028 -3.855 -35.830 1.00 86.75 561 ASP A N 1
ATOM 4500 C CA . ASP A 1 561 ? 11.847 -4.552 -34.837 1.00 86.75 561 ASP A CA 1
ATOM 4501 C C . ASP A 1 561 ? 12.727 -3.575 -34.070 1.00 86.75 561 ASP A C 1
ATOM 4503 O O . ASP A 1 561 ? 12.967 -3.753 -32.882 1.00 86.75 561 ASP A O 1
ATOM 4507 N N . ARG A 1 562 ? 13.133 -2.480 -34.720 1.00 88.75 562 ARG A N 1
ATOM 4508 C CA . ARG A 1 562 ? 13.797 -1.358 -34.049 1.00 88.75 562 ARG A CA 1
ATOM 4509 C C . ARG A 1 562 ? 12.937 -0.779 -32.930 1.00 88.75 562 ARG A C 1
ATOM 4511 O O . ARG A 1 562 ? 13.466 -0.359 -31.903 1.00 88.75 562 ARG A O 1
ATOM 4518 N N . SER A 1 563 ? 11.610 -0.813 -33.092 1.00 87.44 563 SER A N 1
ATOM 4519 C CA . SER A 1 563 ? 10.686 -0.312 -32.079 1.00 87.44 563 SER A CA 1
ATOM 4520 C C . SER A 1 563 ? 10.576 -1.156 -30.810 1.00 87.44 563 SER A C 1
ATOM 4522 O O . SER A 1 563 ? 10.048 -0.643 -29.822 1.00 87.44 563 SER A O 1
ATOM 4524 N N . ILE A 1 564 ? 11.104 -2.387 -30.790 1.00 88.75 564 ILE A N 1
ATOM 4525 C CA . ILE A 1 564 ? 11.058 -3.273 -29.612 1.00 88.75 564 ILE A CA 1
ATOM 4526 C C . ILE A 1 564 ? 11.705 -2.578 -28.411 1.00 88.75 564 ILE A C 1
ATOM 4528 O O . ILE A 1 564 ? 11.129 -2.505 -27.327 1.00 88.75 564 ILE A O 1
ATOM 4532 N N . THR A 1 565 ? 12.866 -1.955 -28.619 1.00 90.19 565 THR A N 1
ATOM 4533 C CA . THR A 1 565 ? 13.575 -1.207 -27.574 1.00 90.19 565 THR A CA 1
ATOM 4534 C C . THR A 1 565 ? 13.265 0.291 -27.594 1.00 90.19 565 THR A C 1
ATOM 4536 O O . THR A 1 565 ? 14.046 1.091 -27.089 1.00 90.19 565 THR A O 1
ATOM 4539 N N . HIS A 1 566 ? 12.128 0.737 -28.140 1.00 87.56 566 HIS A N 1
ATOM 4540 C CA . HIS A 1 566 ? 11.767 2.157 -28.076 1.00 87.56 566 HIS A CA 1
ATOM 4541 C C . HIS A 1 566 ? 11.257 2.561 -26.692 1.00 87.56 566 HIS A C 1
ATOM 4543 O O . HIS A 1 566 ? 11.781 3.499 -26.084 1.00 87.56 566 HIS A O 1
ATOM 4549 N N . GLN A 1 567 ? 10.224 1.884 -26.199 1.00 82.25 567 GLN A N 1
ATOM 4550 C CA . GLN A 1 567 ? 9.484 2.302 -25.013 1.00 82.25 567 GLN A CA 1
ATOM 4551 C C . GLN A 1 567 ? 9.316 1.146 -24.043 1.00 82.25 567 GLN A C 1
ATOM 4553 O O . GLN A 1 567 ? 8.977 0.033 -24.436 1.00 82.25 567 GLN A O 1
ATOM 4558 N N . LEU A 1 568 ? 9.471 1.453 -22.762 1.00 75.50 568 LEU A N 1
ATOM 4559 C CA . LEU A 1 568 ? 9.138 0.534 -21.690 1.00 75.50 568 LEU A CA 1
ATOM 4560 C C . LEU A 1 568 ? 7.606 0.494 -21.535 1.00 75.50 568 LEU A C 1
ATOM 4562 O O . LEU A 1 568 ? 6.971 1.530 -21.353 1.00 75.50 568 LEU A O 1
ATOM 4566 N N . TYR A 1 569 ? 7.014 -0.696 -21.666 1.00 72.81 569 TYR A N 1
ATOM 4567 C CA . TYR A 1 569 ? 5.560 -0.953 -21.616 1.00 72.81 569 TYR A CA 1
ATOM 4568 C C . TYR A 1 569 ? 4.692 -0.283 -22.709 1.00 72.81 569 TYR A C 1
ATOM 4570 O O . TYR A 1 569 ? 3.458 -0.265 -22.599 1.00 72.81 569 TYR A O 1
ATOM 4578 N N . GLY A 1 570 ? 5.309 0.212 -23.788 1.00 66.19 570 GLY A N 1
ATOM 4579 C CA . GLY A 1 570 ? 4.628 0.822 -24.937 1.00 66.19 570 GLY A CA 1
ATOM 4580 C C . GLY A 1 570 ? 4.216 -0.164 -26.040 1.00 66.19 570 GLY A C 1
ATOM 4581 O O . GLY A 1 570 ? 4.488 -1.364 -25.973 1.00 66.19 570 GLY A O 1
ATOM 4582 N N . GLY A 1 571 ? 3.569 0.369 -27.078 1.00 69.69 571 GLY A N 1
ATOM 4583 C CA . GLY A 1 571 ? 3.131 -0.391 -28.253 1.00 69.69 571 GLY A CA 1
ATOM 4584 C C . GLY A 1 571 ? 1.845 -1.200 -28.047 1.00 69.69 571 GLY A C 1
ATOM 4585 O O . GLY A 1 571 ? 1.133 -1.044 -27.054 1.00 69.69 571 GLY A O 1
ATOM 4586 N N . ASP A 1 572 ? 1.527 -2.040 -29.030 1.00 73.62 572 ASP A N 1
ATOM 4587 C CA . ASP A 1 572 ? 0.378 -2.945 -29.012 1.00 73.62 572 ASP A CA 1
ATOM 4588 C C . ASP A 1 572 ? 0.738 -4.320 -28.411 1.00 73.62 572 ASP A C 1
ATOM 4590 O O . ASP A 1 572 ? 1.825 -4.540 -27.873 1.00 73.62 572 ASP A O 1
ATOM 4594 N N . TRP A 1 573 ? -0.201 -5.265 -28.469 1.00 72.44 573 TRP A N 1
ATOM 4595 C CA . TRP A 1 573 ? 0.013 -6.632 -27.985 1.00 72.44 573 TRP A CA 1
ATOM 4596 C C . TRP A 1 573 ? 1.167 -7.348 -28.685 1.00 72.44 573 TRP A C 1
ATOM 4598 O O . TRP A 1 573 ? 1.819 -8.188 -28.069 1.00 72.44 573 TRP A O 1
ATOM 4608 N N . GLU A 1 574 ? 1.409 -7.034 -29.955 1.00 75.25 574 GLU A N 1
ATOM 4609 C CA . GLU A 1 574 ? 2.473 -7.654 -30.728 1.00 75.25 574 GLU A CA 1
ATOM 4610 C C . GLU A 1 574 ? 3.839 -7.112 -30.295 1.00 75.25 574 GLU A C 1
ATOM 4612 O O . GLU A 1 574 ? 4.762 -7.894 -30.082 1.00 75.25 574 GLU A O 1
ATOM 4617 N N . ASN A 1 575 ? 3.953 -5.800 -30.072 1.00 75.38 575 ASN A N 1
ATOM 4618 C CA . ASN A 1 575 ? 5.177 -5.175 -29.569 1.00 75.38 575 ASN A CA 1
ATOM 4619 C C . ASN A 1 575 ? 5.572 -5.650 -28.163 1.00 75.38 575 ASN A C 1
ATOM 4621 O O . ASN A 1 575 ? 6.746 -5.627 -27.837 1.00 75.38 575 ASN A O 1
ATOM 4625 N N . ARG A 1 576 ? 4.608 -6.061 -27.330 1.00 75.44 576 ARG A N 1
ATOM 4626 C CA . ARG A 1 576 ? 4.871 -6.604 -25.982 1.00 75.44 576 ARG A CA 1
ATOM 4627 C C . ARG A 1 576 ? 5.278 -8.077 -25.974 1.00 75.44 576 ARG A C 1
ATOM 4629 O O . ARG A 1 576 ? 5.781 -8.557 -24.964 1.00 75.44 576 ARG A O 1
ATOM 4636 N N . LEU A 1 577 ? 4.936 -8.810 -27.034 1.00 76.06 577 LEU A N 1
ATOM 4637 C CA . LEU A 1 577 ? 5.319 -10.211 -27.206 1.00 76.06 577 LEU A CA 1
ATOM 4638 C C . LEU A 1 577 ? 6.729 -10.333 -27.795 1.00 76.06 577 LEU A C 1
ATOM 4640 O O . LEU A 1 577 ? 7.434 -11.291 -27.482 1.00 76.06 577 LEU A O 1
ATOM 4644 N N . LYS A 1 578 ? 7.074 -9.403 -28.688 1.00 71.81 578 LYS A N 1
ATOM 4645 C CA . LYS A 1 578 ? 8.437 -9.193 -29.177 1.00 71.81 578 LYS A CA 1
ATOM 4646 C C . LYS A 1 578 ? 9.325 -8.718 -28.033 1.00 71.81 578 LYS A C 1
ATOM 4648 O O . LYS A 1 578 ? 10.489 -9.172 -28.012 1.00 71.81 578 LYS A O 1
#

Sequence (578 aa):
RHCDIFTTLSGQLNQECAVTLGRPADKVIPNGLDINTIPTGETYVQLRKKARNKIITVAEAITNTKIPEDSFLMLHSGLYDFNNKGTDVFIQALPGIAERSNKTVVAIICHPGNQTGPRISVVERIYNCDYENAITGEFLTHNLKDETTDPVISALHAAGIKNEANVRLKVVFVPTYLNGEDGVFNISYHNLLPGFDMTVLPSYYDPWSHTPMESIALSVPSVTSNMTGFASHLLAVSQEAPRCTMIVDRKNLPFNEVVAQTVKYVSDFVLLAQEEQEKIRRESNTLAQFFSWDNFIEQYCSSHEDACKKSHERYELYRNKQITEQIIVTETGMYQNPVWKKVFIKSFIPERIYPLQIIAKNIWWSWNYDAQELFEQIDPVLWTEVGRNPLLMLESLTASRFAELEKNASFLEKLDQVYQRFKQYMEEPAEDPANVVAYFSMEFGLHDSVKIYSGGLGVLAGDYLKEASDSNKSMVGIGLLYRYGYFTQSLTVNGEQVSNYIPQKFSNLPLLPVRDEKNDWVMVHFGFPGRVVHAKVWKLMVGRVPLYLLDTDIEENNEQDRSITHQLYGGDWENRLK